Protein AF-A0A6N9Q8Q6-F1 (afdb_monomer)

Organism: NCBI:txid2507566

Sequence (605 aa):
MDLDTVDIIAKSVPENEKDINKIPKKYLEQYRELFKYVELINGVIISIGSHPSGFVVSPINLEESIGLCYTKESKYAVSQVNMKELESNNYVKLDMLGLKNIEIINETCKLAGIERLTPDNVNAKDEAVWGTIRESGLGIFQWESESAQRYLKELFSDNTIEKIKNQNENFNYMDLFSIGNGAIRPSGDSYRNDLAAGTFKDNGHEALNEFLKNTLGYLVYQEQIMNWLVEFCGYSMSEADTVRRGIAKKGGTEKLLPDIKKGFIEYMKKNYDEKNPESILNPFIQVIKDASDYGFSVNHSDPYSYIGYGCGYLRYYHPLEFLTTMLNTADGQEKMKDIAKTTEYAVSLGIKIKPIQFRKSQADYNHSNEENAIYKGMESIKFLNRKVSEELYGLKESRYETFCDLLVNLIENTSCNARQLQILIKLNFFKEFGGTNELLMIYEEFANGKEAYKKTHKDSTKEKRLAAKKEKEKEIRENLKEKDLEIAERAIFQKEMMGYCDITFPNLKETYYIVLDINKTNKPKIYLYNFNTGEESMLKMKKNKFYSNNTDGLLVGDIIKINRIDQEARWKKDESGKFVQPDPNDTEPHIGSCDVVKRYSKSEK

Nearest PDB structures (foldseek):
  7pu7-assembly1_A  TM=6.093E-01  e=3.074E-21  Mycobacterium tuberculosis
  4jom-assembly1_A  TM=7.317E-01  e=7.340E-18  Escherichia coli K-12
  5lew-assembly1_A  TM=7.559E-01  e=4.970E-16  Mycobacterium tuberculosis H37Rv
  5fku-assembly1_A  TM=6.791E-01  e=3.845E-17  Escherichia coli K-12

Foldseek 3Di:
DDPVVVVVQVVQQDPDPVCNVSRPVVCCVVVVVVVVVVVVCPPPDPDDDADQFKDWDDPDDCVVPFDWDDDPPDPDIGTPDDPVVCVVVVTDIDGHHDDLLQLLQVQLCVQVVHDRDDPVPDDQQDVLLLVQCLVALQSQFPQHDPVSNVLSVLQPPPQLQVLLCVQDVPDGVLLSQLLSSQLVALLNPVPSVCNSNNAQDDLVDPVQSVLCVSNSSDDRALVSQLVCCVQQQVDDSVVSVVLSVQLLDDCSLVVCVVSSQVSNVVRCCVPPVDPCSPVSCVVVSVSSNSVNRPGHHSVVSSVSSSSSSSLSVCCRPVVQSSLQSQLQSQDDPCSVVSNVVSQVVLVVVVQAEAEAAFLAEAQGWGGDPVVSYIYHHDDLFPPDHRQQRHQRNVCNVPDDPAVLRVVVCCQQRGPQDPVNVLLCLLLCRHVVHFASQLSVVLSCCQCPNPLHADPPDDPVSNVVSSVVSVVVSVVSVVPDPDGYDDPLSSQLSCCVGVVFGDQADQPDDQQKWAFNDWDDDQWIWTWIAGRNPRDIDIATEHPCQQCVPHPVGADHSFIKGQPDKDWAQDWDQDPVRDTDRPDPPRTGIHRPHMDRPDHDDPPPD

Structure (mmCIF, N/CA/C/O backbone):
data_AF-A0A6N9Q8Q6-F1
#
_entry.id   AF-A0A6N9Q8Q6-F1
#
loop_
_atom_site.group_PDB
_atom_site.id
_atom_site.type_symbol
_atom_site.label_atom_id
_atom_site.label_alt_id
_atom_site.label_comp_id
_atom_site.label_asym_id
_atom_site.label_entity_id
_atom_site.label_seq_id
_atom_site.pdbx_PDB_ins_code
_atom_site.Cartn_x
_atom_site.Cartn_y
_atom_site.Cartn_z
_atom_site.occupancy
_atom_site.B_iso_or_equiv
_atom_site.auth_seq_id
_atom_site.auth_comp_id
_atom_site.auth_asym_id
_atom_site.auth_atom_id
_atom_site.pdbx_PDB_model_num
ATOM 1 N N . MET A 1 1 ? 32.640 14.591 17.829 1.00 73.12 1 MET A N 1
ATOM 2 C CA . MET A 1 1 ? 31.833 15.230 16.771 1.00 73.12 1 MET A CA 1
ATOM 3 C C . MET A 1 1 ? 30.380 15.016 17.152 1.00 73.12 1 MET A C 1
ATOM 5 O O . MET A 1 1 ? 30.061 13.903 17.554 1.00 73.12 1 MET A O 1
ATOM 9 N N . ASP A 1 2 ? 29.551 16.054 17.166 1.00 84.50 2 ASP A N 1
ATOM 10 C CA . ASP A 1 2 ? 28.111 15.900 17.409 1.00 84.50 2 ASP A CA 1
ATOM 11 C C . ASP A 1 2 ? 27.424 15.208 16.221 1.00 84.50 2 ASP A C 1
ATOM 13 O O . ASP A 1 2 ? 27.946 15.210 15.105 1.00 84.50 2 ASP A O 1
ATOM 17 N N . LEU A 1 3 ? 26.268 14.590 16.477 1.00 79.50 3 LEU A N 1
ATOM 18 C CA . LEU A 1 3 ? 25.554 13.795 15.475 1.00 79.50 3 LEU A CA 1
ATOM 19 C C . LEU A 1 3 ? 25.061 14.635 14.291 1.00 79.50 3 LEU A C 1
ATOM 21 O O . LEU A 1 3 ? 25.062 14.127 13.176 1.00 79.50 3 LEU A O 1
ATOM 25 N N . ASP A 1 4 ? 24.713 15.906 14.506 1.00 78.19 4 ASP A N 1
ATOM 26 C CA . ASP A 1 4 ? 24.269 16.797 13.428 1.00 78.19 4 ASP A CA 1
ATOM 27 C C . ASP A 1 4 ? 25.415 17.062 12.439 1.00 78.19 4 ASP A C 1
ATOM 29 O O . ASP A 1 4 ? 25.238 16.983 11.224 1.00 78.19 4 ASP A O 1
ATOM 33 N N . THR A 1 5 ? 26.625 17.306 12.949 1.00 78.94 5 THR A N 1
ATOM 34 C CA . THR A 1 5 ? 27.828 17.468 12.121 1.00 78.94 5 THR A CA 1
ATOM 35 C C . THR A 1 5 ? 28.179 16.179 11.375 1.00 78.94 5 THR A C 1
ATOM 37 O O . THR A 1 5 ? 28.520 16.235 10.193 1.00 78.94 5 THR A O 1
ATOM 40 N N . VAL A 1 6 ? 28.065 15.015 12.028 1.00 83.25 6 VAL A N 1
ATOM 41 C CA . VAL A 1 6 ? 28.280 13.709 11.375 1.00 83.25 6 VAL A CA 1
ATOM 42 C C . VAL A 1 6 ? 27.268 13.490 10.246 1.00 83.25 6 VAL A C 1
ATOM 44 O O . VAL A 1 6 ? 27.667 13.097 9.153 1.00 83.25 6 VAL A O 1
ATOM 47 N N . ASP A 1 7 ? 25.989 13.784 10.481 1.00 80.44 7 ASP A N 1
ATOM 48 C CA . ASP A 1 7 ? 24.908 13.643 9.497 1.00 80.44 7 ASP A CA 1
ATOM 49 C C . ASP A 1 7 ? 25.117 14.559 8.280 1.00 80.44 7 ASP A C 1
ATOM 51 O O . ASP A 1 7 ? 24.973 14.120 7.140 1.00 80.44 7 ASP A O 1
ATOM 55 N N . ILE A 1 8 ? 25.550 15.807 8.498 1.00 81.88 8 ILE A N 1
ATOM 56 C CA . ILE A 1 8 ? 25.897 16.741 7.415 1.00 81.88 8 ILE A CA 1
ATOM 57 C C . ILE A 1 8 ? 27.046 16.195 6.558 1.00 81.88 8 ILE A C 1
ATOM 59 O O . ILE A 1 8 ? 26.971 16.241 5.329 1.00 81.88 8 ILE A O 1
ATOM 63 N N . ILE A 1 9 ? 28.108 15.679 7.186 1.00 82.81 9 ILE A N 1
ATOM 64 C CA . ILE A 1 9 ? 29.257 15.118 6.462 1.00 82.81 9 ILE A CA 1
ATOM 65 C C . ILE A 1 9 ? 28.832 13.859 5.700 1.00 82.81 9 ILE A C 1
ATOM 67 O O . ILE A 1 9 ? 29.138 13.747 4.515 1.00 82.81 9 ILE A O 1
ATOM 71 N N . ALA A 1 10 ? 28.086 12.951 6.334 1.00 82.25 10 ALA A N 1
ATOM 72 C CA . ALA A 1 10 ? 27.603 11.721 5.709 1.00 82.25 10 ALA A CA 1
ATOM 73 C C . ALA A 1 10 ? 26.723 12.009 4.481 1.00 82.25 10 ALA A C 1
ATOM 75 O O . ALA A 1 10 ? 26.961 11.449 3.417 1.00 82.25 10 ALA A O 1
ATOM 76 N N . LYS A 1 11 ? 25.785 12.960 4.586 1.00 81.12 11 LYS A N 1
ATOM 77 C CA . LYS A 1 11 ? 24.922 13.396 3.471 1.00 81.12 11 LYS A CA 1
ATOM 78 C C . LYS A 1 11 ? 25.662 14.132 2.355 1.00 81.12 11 LYS A C 1
ATOM 80 O O . LYS A 1 11 ? 25.115 14.302 1.271 1.00 81.12 11 LYS A O 1
ATOM 85 N N . SER A 1 12 ? 26.882 14.602 2.613 1.00 76.19 12 SER A N 1
ATOM 86 C CA . SER A 1 12 ? 27.728 15.225 1.590 1.00 76.19 12 SER A CA 1
ATOM 87 C C . SER A 1 12 ? 28.496 14.210 0.738 1.00 76.19 12 SER A C 1
ATOM 89 O O . SER A 1 12 ? 29.084 14.593 -0.275 1.00 76.19 12 SER A O 1
ATOM 91 N N . VAL A 1 13 ? 28.500 12.932 1.136 1.00 73.44 13 VAL A N 1
ATOM 92 C CA . VAL A 1 13 ? 29.072 11.839 0.351 1.00 73.44 13 VAL A CA 1
ATOM 93 C C . VAL A 1 13 ? 28.036 11.404 -0.693 1.00 73.44 13 VAL A C 1
ATOM 95 O O . VAL A 1 13 ? 26.919 11.050 -0.320 1.00 73.44 13 VAL A O 1
ATOM 98 N N . PRO A 1 14 ? 28.363 11.432 -1.996 1.00 67.38 14 PRO A N 1
ATOM 99 C CA . PRO A 1 14 ? 27.448 10.973 -3.037 1.00 67.38 14 PRO A CA 1
ATOM 100 C C . PRO A 1 14 ? 27.113 9.487 -2.873 1.00 67.38 14 PRO A C 1
ATOM 102 O O . PRO A 1 14 ? 28.004 8.679 -2.624 1.00 67.38 14 PRO A O 1
ATOM 105 N N . GLU A 1 15 ? 25.851 9.114 -3.090 1.00 60.41 15 GLU A N 1
ATOM 106 C CA . GLU A 1 15 ? 25.389 7.718 -2.980 1.00 60.41 15 GLU A CA 1
ATOM 107 C C . GLU A 1 15 ? 25.983 6.791 -4.058 1.00 60.41 15 GLU A C 1
ATOM 109 O O . GLU A 1 15 ? 26.040 5.577 -3.878 1.00 60.41 15 GLU A O 1
ATOM 114 N N . ASN A 1 16 ? 26.463 7.348 -5.174 1.00 56.75 16 ASN A N 1
ATOM 115 C CA . ASN A 1 16 ? 27.080 6.581 -6.252 1.00 56.75 16 ASN A CA 1
ATOM 116 C C . ASN A 1 16 ? 28.599 6.452 -6.066 1.00 56.75 16 ASN A C 1
ATOM 118 O O . ASN A 1 16 ? 29.322 7.448 -6.088 1.00 56.75 16 ASN A O 1
ATOM 122 N N . GLU A 1 17 ? 29.109 5.214 -6.055 1.00 52.97 17 GLU A N 1
ATOM 123 C CA . GLU A 1 17 ? 30.554 4.906 -6.011 1.00 52.97 17 GLU A CA 1
ATOM 124 C C . GLU A 1 17 ? 31.364 5.593 -7.128 1.00 52.97 17 GLU A C 1
ATOM 126 O O . GLU A 1 17 ? 32.556 5.862 -6.971 1.00 52.97 17 GLU A O 1
ATOM 131 N N . LYS A 1 18 ? 30.725 5.912 -8.267 1.00 49.06 18 LYS A N 1
ATOM 132 C CA . LYS A 1 18 ? 31.345 6.635 -9.394 1.00 49.06 18 LYS A CA 1
ATOM 133 C C . LYS A 1 18 ? 31.757 8.077 -9.035 1.00 49.06 18 LYS A C 1
ATOM 135 O O . LYS A 1 18 ? 32.576 8.649 -9.750 1.00 49.06 18 LYS A O 1
ATOM 140 N N . ASP A 1 19 ? 31.242 8.629 -7.936 1.00 56.28 19 ASP A N 1
ATOM 141 C CA . ASP A 1 19 ? 31.356 10.038 -7.555 1.00 56.28 19 ASP A CA 1
ATOM 142 C C . ASP A 1 19 ? 32.150 10.284 -6.258 1.00 56.28 19 ASP A C 1
ATOM 144 O O . ASP A 1 19 ? 32.153 11.404 -5.758 1.00 56.28 19 ASP A O 1
ATOM 148 N N . ILE A 1 20 ? 32.894 9.301 -5.734 1.00 52.59 20 ILE A N 1
ATOM 149 C CA . ILE A 1 20 ? 33.736 9.451 -4.520 1.00 52.59 20 ILE A CA 1
ATOM 150 C C . ILE A 1 20 ? 34.651 10.695 -4.558 1.00 52.59 20 ILE A C 1
ATOM 152 O O . ILE A 1 20 ? 34.891 11.333 -3.535 1.00 52.59 20 ILE A O 1
ATOM 156 N N . ASN A 1 21 ? 35.090 11.117 -5.748 1.00 54.62 21 ASN A N 1
ATOM 157 C CA . ASN A 1 21 ? 35.903 12.325 -5.941 1.00 54.62 21 ASN A CA 1
ATOM 158 C C . ASN A 1 21 ? 35.129 13.655 -5.794 1.00 54.62 21 ASN A C 1
ATOM 160 O O . ASN A 1 21 ? 35.731 14.723 -5.919 1.00 54.62 21 ASN A O 1
ATOM 164 N N . LYS A 1 22 ? 33.811 13.619 -5.557 1.00 60.31 22 LYS A N 1
ATOM 165 C CA . LYS A 1 22 ? 32.951 14.797 -5.356 1.00 60.31 22 LYS A CA 1
ATOM 166 C C . LYS A 1 22 ? 32.717 15.138 -3.880 1.00 60.31 22 LYS A C 1
ATOM 168 O O . LYS A 1 22 ? 32.009 16.109 -3.614 1.00 60.31 22 LYS A O 1
ATOM 173 N N . ILE A 1 23 ? 33.312 14.407 -2.926 1.00 69.81 23 ILE A N 1
ATOM 174 C CA . ILE A 1 23 ? 33.282 14.816 -1.512 1.00 69.81 23 ILE A CA 1
ATOM 175 C C . ILE A 1 23 ? 33.879 16.232 -1.416 1.00 69.81 23 ILE A C 1
ATOM 177 O O . ILE A 1 23 ? 34.988 16.460 -1.916 1.00 69.81 23 ILE A O 1
ATOM 181 N N . PRO A 1 24 ? 33.183 17.205 -0.797 1.00 76.50 24 PRO A N 1
ATOM 182 C CA . PRO A 1 24 ? 33.696 18.563 -0.694 1.00 76.50 24 PRO A CA 1
ATOM 183 C C . PRO A 1 24 ? 35.087 18.583 -0.051 1.00 76.50 24 PRO A C 1
ATOM 185 O O . PRO A 1 24 ? 35.254 18.143 1.088 1.00 76.50 24 PRO A O 1
ATOM 188 N N . LYS A 1 25 ? 36.083 19.147 -0.755 1.00 77.81 25 LYS A N 1
ATOM 189 C CA . LYS A 1 25 ? 37.484 19.221 -0.285 1.00 77.81 25 LYS A CA 1
ATOM 190 C C . LYS A 1 25 ? 37.614 19.771 1.137 1.00 77.81 25 LYS A C 1
ATOM 192 O O . LYS A 1 25 ? 38.462 19.302 1.886 1.00 77.81 25 LYS A O 1
ATOM 197 N N . LYS A 1 26 ? 36.718 20.685 1.535 1.00 81.50 26 LYS A N 1
ATOM 198 C CA . LYS A 1 26 ? 36.661 21.231 2.898 1.00 81.50 26 LYS A CA 1
ATOM 199 C C . LYS A 1 26 ? 36.556 20.144 3.972 1.00 81.50 26 LYS A C 1
ATOM 201 O O . LYS A 1 26 ? 37.249 20.229 4.975 1.00 81.50 26 LYS A O 1
ATOM 206 N N . TYR A 1 27 ? 35.756 19.098 3.754 1.00 82.12 27 TYR A N 1
ATOM 207 C CA . TYR A 1 27 ? 35.582 18.019 4.729 1.00 82.12 27 TYR A CA 1
ATOM 208 C C . TYR A 1 27 ? 36.767 17.057 4.738 1.00 82.12 27 TYR A C 1
ATOM 210 O O . TYR A 1 27 ? 37.202 16.651 5.815 1.00 82.12 27 TYR A O 1
ATOM 218 N N . LEU A 1 28 ? 37.337 16.761 3.566 1.00 77.69 28 LEU A N 1
ATOM 219 C CA . LEU A 1 28 ? 38.565 15.968 3.452 1.00 77.69 28 LEU A CA 1
ATOM 220 C C . LEU A 1 28 ? 39.736 16.652 4.170 1.00 77.69 28 LEU A C 1
ATOM 222 O O . LEU A 1 28 ? 40.524 15.996 4.844 1.00 77.69 28 LEU A O 1
ATOM 226 N N . GLU A 1 29 ? 39.840 17.977 4.060 1.00 84.44 29 GLU A N 1
ATOM 227 C CA . GLU A 1 29 ? 40.897 18.764 4.695 1.00 84.44 29 GLU A CA 1
ATOM 228 C C . GLU A 1 29 ? 40.668 18.985 6.193 1.00 84.44 29 GLU A C 1
ATOM 230 O O . GLU A 1 29 ? 41.615 18.873 6.970 1.00 84.44 29 GLU A O 1
ATOM 235 N N . GLN A 1 30 ? 39.431 19.270 6.604 1.00 87.19 30 GLN A N 1
ATOM 236 C CA . GLN A 1 30 ? 39.075 19.534 7.999 1.00 87.19 30 GLN A CA 1
ATOM 237 C C . GLN A 1 30 ? 39.062 18.258 8.853 1.00 87.19 30 GLN A C 1
ATOM 239 O O . GLN A 1 30 ? 39.429 18.302 10.026 1.00 87.19 30 GLN A O 1
ATOM 244 N N . TYR A 1 31 ? 38.675 17.119 8.274 1.00 87.75 31 TYR A N 1
ATOM 245 C CA . TYR A 1 31 ? 38.511 15.846 8.979 1.00 87.75 31 TYR A CA 1
ATOM 246 C C . TYR A 1 31 ? 39.416 14.746 8.404 1.00 87.75 31 TYR A C 1
ATOM 248 O O . TYR A 1 31 ? 38.994 13.602 8.243 1.00 87.75 31 TYR A O 1
ATOM 256 N N . ARG A 1 32 ? 40.685 15.075 8.122 1.00 86.56 32 ARG A N 1
ATOM 257 C CA . ARG A 1 32 ? 41.668 14.146 7.524 1.00 86.56 32 ARG A CA 1
ATOM 258 C C . ARG A 1 32 ? 41.773 12.805 8.245 1.00 86.56 32 ARG A C 1
ATOM 260 O O . ARG A 1 32 ? 41.820 11.769 7.593 1.00 86.56 32 ARG A O 1
ATOM 267 N N . GLU A 1 33 ? 41.812 12.808 9.578 1.00 89.69 33 GLU A N 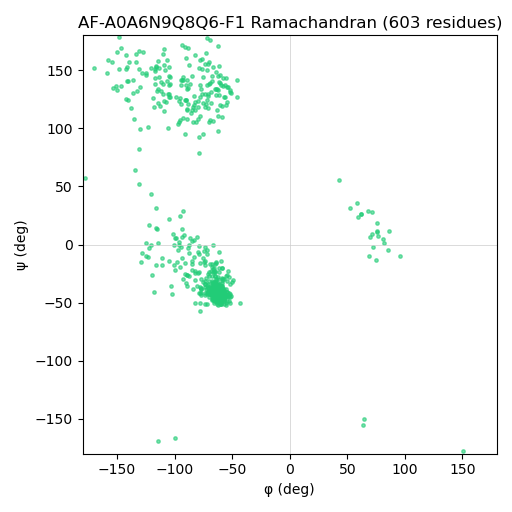1
ATOM 268 C CA . GLU A 1 33 ? 41.899 11.556 10.340 1.00 89.69 33 GLU A CA 1
ATOM 269 C C . GLU A 1 33 ? 40.645 10.693 10.192 1.00 89.69 33 GLU A C 1
ATOM 271 O O . GLU A 1 33 ? 40.768 9.483 10.033 1.00 89.69 33 GLU A O 1
ATOM 276 N N . LEU A 1 34 ? 39.451 11.297 10.180 1.00 87.50 34 LEU A N 1
ATOM 277 C CA . LEU A 1 34 ? 38.202 10.566 9.960 1.00 87.50 34 LEU A CA 1
ATOM 278 C C . LEU A 1 34 ? 38.229 9.870 8.599 1.00 87.50 34 LEU A C 1
ATOM 280 O O . LEU A 1 34 ? 38.005 8.666 8.530 1.00 87.50 34 LEU A O 1
ATOM 284 N N . PHE A 1 35 ? 38.550 10.609 7.534 1.00 86.94 35 PHE A N 1
ATOM 285 C CA . PHE A 1 35 ? 38.572 10.049 6.184 1.00 86.94 35 PHE A CA 1
ATOM 286 C C . PHE A 1 35 ? 39.671 9.003 5.990 1.00 86.94 35 PHE A C 1
ATOM 288 O O . PHE A 1 35 ? 39.426 8.005 5.323 1.00 86.94 35 PHE A O 1
ATOM 295 N N . LYS A 1 36 ? 40.820 9.140 6.666 1.00 89.06 36 LYS A N 1
ATOM 296 C CA . LYS A 1 36 ? 41.829 8.072 6.732 1.00 89.06 36 LYS A CA 1
ATOM 297 C C . LYS A 1 36 ? 41.240 6.771 7.292 1.00 89.06 36 LYS A C 1
ATOM 299 O O . LYS A 1 36 ? 41.496 5.705 6.744 1.00 89.06 36 LYS A O 1
ATOM 304 N N . TYR A 1 37 ? 40.462 6.834 8.375 1.00 90.00 37 TYR A N 1
ATOM 305 C CA . TYR A 1 37 ? 39.814 5.639 8.925 1.00 90.00 37 TYR A CA 1
ATOM 306 C C . TYR A 1 37 ? 38.680 5.125 8.035 1.00 90.00 37 TYR A C 1
ATOM 308 O O . TYR A 1 37 ? 38.557 3.914 7.891 1.00 90.00 37 TYR A O 1
ATOM 316 N N . VAL A 1 38 ? 37.896 6.011 7.409 1.00 86.88 38 VAL A N 1
ATOM 317 C CA . VAL A 1 38 ? 36.855 5.632 6.436 1.00 86.88 38 VAL A CA 1
ATOM 318 C C . VAL A 1 38 ? 37.464 4.858 5.267 1.00 86.88 38 VAL A C 1
ATOM 320 O O . VAL A 1 38 ? 36.953 3.802 4.915 1.00 86.88 38 VAL A O 1
ATOM 323 N N . GLU A 1 39 ? 38.579 5.328 4.706 1.00 83.94 39 GLU A N 1
ATOM 324 C CA . GLU A 1 39 ? 39.297 4.627 3.636 1.00 83.94 39 GLU A CA 1
ATOM 325 C C . GLU A 1 39 ? 39.818 3.257 4.086 1.00 83.94 39 GLU A C 1
ATOM 327 O O . GLU A 1 39 ? 39.714 2.294 3.331 1.00 83.94 39 GLU A O 1
ATOM 332 N N . LEU A 1 40 ? 40.325 3.143 5.321 1.00 88.62 40 LEU A N 1
ATOM 333 C CA . LEU A 1 40 ? 40.815 1.874 5.874 1.00 88.62 40 LEU A CA 1
ATOM 334 C C . LEU A 1 40 ? 39.715 0.819 6.046 1.00 88.62 40 LEU A C 1
ATOM 336 O O . LEU A 1 40 ? 39.999 -0.370 5.918 1.00 88.62 40 LEU A O 1
ATOM 340 N N . ILE A 1 41 ? 38.490 1.236 6.375 1.00 89.12 41 ILE A N 1
ATOM 341 C CA . ILE A 1 41 ? 37.361 0.320 6.608 1.00 89.12 41 ILE A CA 1
ATOM 342 C C . ILE A 1 41 ? 36.454 0.160 5.383 1.00 89.12 41 ILE A C 1
ATOM 344 O O . ILE A 1 41 ? 35.513 -0.633 5.419 1.00 89.12 41 ILE A O 1
ATOM 348 N N . ASN A 1 42 ? 36.703 0.905 4.305 1.00 85.00 42 ASN A N 1
ATOM 349 C CA . ASN A 1 42 ? 35.890 0.822 3.101 1.00 85.00 42 ASN A CA 1
ATOM 350 C C . ASN A 1 42 ? 36.004 -0.578 2.474 1.00 85.00 42 ASN A C 1
ATOM 352 O O . ASN A 1 42 ? 37.101 -1.091 2.259 1.00 85.00 42 ASN A O 1
ATOM 356 N N . GLY A 1 43 ? 34.862 -1.200 2.187 1.00 82.00 43 GLY A N 1
ATOM 357 C CA . GLY A 1 43 ? 34.792 -2.574 1.682 1.00 82.00 43 GLY A CA 1
ATOM 358 C C . GLY A 1 43 ? 34.889 -3.666 2.754 1.00 82.00 43 GLY A C 1
ATOM 359 O O . GLY A 1 43 ? 34.829 -4.847 2.411 1.00 82.00 43 GLY A O 1
ATOM 360 N N . VAL A 1 44 ? 34.998 -3.317 4.042 1.00 89.50 44 VAL A N 1
ATOM 361 C CA . VAL A 1 44 ? 34.916 -4.302 5.130 1.00 89.50 44 VAL A CA 1
ATOM 362 C C . VAL A 1 44 ? 33.473 -4.784 5.279 1.00 89.50 44 VAL A C 1
ATOM 364 O O . VAL A 1 44 ? 32.550 -3.998 5.489 1.00 89.50 44 VAL A O 1
ATOM 367 N N . ILE A 1 45 ? 33.278 -6.100 5.201 1.00 85.00 45 ILE A N 1
ATOM 368 C CA . ILE A 1 45 ? 31.979 -6.742 5.417 1.00 85.00 45 ILE A CA 1
ATOM 369 C C . ILE A 1 45 ? 31.666 -6.721 6.919 1.00 85.00 45 ILE A C 1
ATOM 371 O O . ILE A 1 45 ? 32.398 -7.305 7.715 1.00 85.00 45 ILE A O 1
ATOM 375 N N . ILE A 1 46 ? 30.575 -6.054 7.306 1.00 87.56 46 ILE A N 1
ATOM 376 C CA . ILE A 1 46 ? 30.164 -5.887 8.715 1.00 87.56 46 ILE A CA 1
ATOM 377 C C . ILE A 1 46 ? 28.976 -6.767 9.127 1.00 87.56 46 ILE A C 1
ATOM 379 O O . ILE A 1 46 ? 28.700 -6.912 10.317 1.00 87.56 46 ILE A O 1
ATOM 383 N N . SER A 1 47 ? 28.259 -7.350 8.166 1.00 84.44 47 SER A N 1
ATOM 384 C CA . SER A 1 47 ? 27.112 -8.224 8.415 1.00 84.44 47 SER A CA 1
ATOM 385 C C . SER A 1 47 ? 26.897 -9.205 7.262 1.00 84.44 47 SER A C 1
ATOM 387 O O . SER A 1 47 ? 27.326 -8.969 6.133 1.00 84.44 47 SER A O 1
ATOM 389 N N . ILE A 1 48 ? 26.226 -10.317 7.566 1.00 84.12 48 ILE A N 1
ATOM 390 C CA . ILE A 1 48 ? 25.750 -11.298 6.587 1.00 84.12 48 ILE A CA 1
ATOM 391 C C . ILE A 1 48 ? 24.228 -11.183 6.547 1.00 84.12 48 ILE A C 1
ATOM 393 O O . ILE A 1 48 ? 23.580 -11.226 7.591 1.00 84.12 48 ILE A O 1
ATOM 397 N N . GLY A 1 49 ? 23.668 -11.046 5.349 1.00 82.56 49 GLY A N 1
ATOM 398 C CA . GLY A 1 49 ? 22.229 -11.053 5.110 1.00 82.56 49 GLY A CA 1
ATOM 399 C C . GLY A 1 49 ? 21.882 -12.011 3.978 1.00 82.56 49 GLY A C 1
ATOM 400 O O . GLY A 1 49 ? 22.690 -12.237 3.077 1.00 82.56 49 GLY A O 1
ATOM 401 N N . SER A 1 50 ? 20.681 -12.582 4.017 1.00 84.62 50 SER A N 1
ATOM 402 C CA . SER A 1 50 ? 20.148 -13.356 2.895 1.00 84.62 50 SER A CA 1
ATOM 403 C C . SER A 1 50 ? 19.840 -12.440 1.711 1.00 84.62 50 SER A C 1
ATOM 405 O O . SER A 1 50 ? 19.275 -11.360 1.896 1.00 84.62 50 SER A O 1
ATOM 407 N N . HIS A 1 51 ? 20.156 -12.881 0.489 1.00 84.12 51 HIS A N 1
ATOM 408 C CA . HIS A 1 51 ? 19.731 -12.169 -0.716 1.00 84.12 51 HIS A CA 1
ATOM 409 C C . HIS A 1 51 ? 18.191 -12.163 -0.790 1.00 84.12 51 HIS A C 1
ATOM 411 O O . HIS A 1 51 ? 17.600 -13.228 -0.611 1.00 84.12 51 HIS A O 1
ATOM 417 N N . PRO A 1 52 ? 17.527 -11.030 -1.087 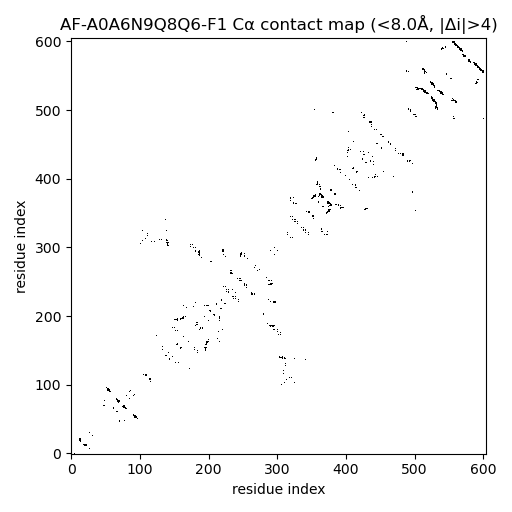1.00 80.62 52 PRO A N 1
ATOM 418 C CA . PRO A 1 52 ? 16.062 -10.936 -1.037 1.00 80.62 52 PRO A CA 1
ATOM 419 C C . PRO A 1 52 ? 15.338 -11.923 -1.961 1.00 80.62 52 PRO A C 1
ATOM 421 O O . PRO A 1 52 ? 14.216 -12.326 -1.674 1.00 80.62 52 PRO A O 1
ATOM 424 N N . SER A 1 53 ? 15.984 -12.303 -3.066 1.00 86.50 53 SER A N 1
ATOM 425 C CA . SER A 1 53 ? 15.426 -13.183 -4.098 1.00 86.50 53 SER A CA 1
ATOM 426 C C . SER A 1 53 ? 16.261 -14.418 -4.407 1.00 86.50 53 SER A C 1
ATOM 428 O O . SER A 1 53 ? 15.829 -15.254 -5.188 1.00 86.50 53 SER A O 1
ATOM 430 N N . GLY A 1 54 ? 17.487 -14.503 -3.889 1.00 89.25 54 GLY A N 1
ATOM 431 C CA . GLY A 1 54 ? 18.497 -15.407 -4.435 1.00 89.25 54 GLY A CA 1
ATOM 432 C C . GLY A 1 54 ? 18.430 -16.778 -3.781 1.00 89.25 54 GLY A C 1
ATOM 433 O O . GLY A 1 54 ? 18.734 -16.902 -2.597 1.00 89.25 54 GLY A O 1
ATOM 434 N N . PHE A 1 55 ? 18.097 -17.802 -4.560 1.00 90.81 55 PHE A N 1
ATOM 435 C CA . PHE A 1 55 ? 18.105 -19.195 -4.129 1.00 90.81 55 PHE A CA 1
ATOM 436 C C . PHE A 1 55 ? 19.167 -19.972 -4.894 1.00 90.81 55 PHE A C 1
ATOM 438 O O . PHE A 1 55 ? 19.270 -19.867 -6.115 1.00 90.81 55 PHE A O 1
ATOM 445 N N . VAL A 1 56 ? 19.947 -20.769 -4.169 1.00 91.56 56 VAL A N 1
ATOM 446 C CA . VAL A 1 56 ? 20.928 -21.681 -4.760 1.00 91.56 56 VAL A CA 1
ATOM 447 C C . VAL A 1 56 ? 20.284 -23.050 -4.894 1.00 91.56 56 VAL A C 1
ATOM 449 O O . VAL A 1 56 ? 19.774 -23.598 -3.917 1.00 91.56 56 VAL A O 1
ATOM 452 N N . VAL A 1 57 ? 20.312 -23.600 -6.103 1.00 90.50 57 VAL A N 1
ATOM 453 C CA . VAL A 1 57 ? 19.824 -24.944 -6.404 1.00 90.50 57 VAL A CA 1
ATOM 454 C C . VAL A 1 57 ? 21.006 -25.793 -6.839 1.00 90.50 57 VAL A C 1
ATOM 456 O O . VAL A 1 57 ? 21.823 -25.385 -7.663 1.00 90.50 57 VAL A O 1
ATOM 459 N N . SER A 1 58 ? 21.105 -26.986 -6.269 1.00 89.56 58 SER A N 1
ATOM 460 C CA . SER A 1 58 ? 22.191 -27.916 -6.542 1.00 89.56 58 SER A CA 1
ATOM 461 C C . SER A 1 58 ? 21.648 -29.343 -6.622 1.00 89.56 58 SER A C 1
ATOM 463 O O . SER A 1 58 ? 20.776 -29.697 -5.826 1.00 89.56 58 SER A O 1
ATOM 465 N N . PRO A 1 59 ? 22.143 -30.173 -7.560 1.00 90.19 59 PRO A N 1
ATOM 466 C CA . PRO A 1 59 ? 21.825 -31.599 -7.597 1.00 90.19 59 PRO A CA 1
ATOM 467 C C . PRO A 1 59 ? 22.559 -32.395 -6.505 1.00 90.19 59 PRO A C 1
ATOM 469 O O . PRO A 1 59 ? 22.200 -33.539 -6.241 1.00 90.19 59 PRO A O 1
ATOM 472 N N . ILE A 1 60 ? 23.591 -31.806 -5.890 1.00 89.94 60 ILE A N 1
ATOM 473 C CA . ILE A 1 60 ? 24.340 -32.372 -4.762 1.00 89.94 60 ILE A CA 1
ATOM 474 C C . ILE A 1 60 ? 23.996 -31.640 -3.464 1.00 89.94 60 ILE A C 1
ATOM 476 O O . ILE A 1 60 ? 23.543 -30.491 -3.492 1.00 89.94 60 ILE A O 1
ATOM 480 N N . ASN A 1 61 ? 24.246 -32.291 -2.331 1.00 92.06 61 ASN A N 1
ATOM 481 C CA . ASN A 1 61 ? 24.025 -31.707 -1.016 1.00 92.06 61 ASN A CA 1
ATOM 482 C C . ASN A 1 61 ? 24.881 -30.441 -0.823 1.00 92.06 61 ASN A C 1
ATOM 484 O O . ASN A 1 61 ? 26.108 -30.506 -0.875 1.00 92.06 61 ASN A O 1
ATOM 488 N N . LEU A 1 62 ? 24.231 -29.296 -0.590 1.00 92.06 62 LEU A N 1
ATOM 489 C CA . LEU A 1 62 ? 24.910 -28.006 -0.436 1.00 92.06 62 LEU A CA 1
ATOM 490 C C . LEU A 1 62 ? 25.808 -27.961 0.806 1.00 92.06 62 LEU A C 1
ATOM 492 O O . LEU A 1 62 ? 26.848 -27.316 0.765 1.00 92.06 62 LEU A O 1
ATOM 496 N N . GLU A 1 63 ? 25.447 -28.660 1.885 1.00 91.44 63 GLU A N 1
ATOM 497 C CA . GLU A 1 63 ? 26.246 -28.689 3.123 1.00 91.44 63 GLU A CA 1
ATOM 498 C C . GLU A 1 63 ? 27.600 -29.387 2.942 1.00 91.44 63 GLU A C 1
ATOM 500 O O . GLU A 1 63 ? 28.545 -29.119 3.682 1.00 91.44 63 GLU A O 1
ATOM 505 N N . GLU A 1 64 ? 27.709 -30.266 1.944 1.00 91.44 64 GLU A N 1
ATOM 506 C CA . GLU A 1 64 ? 28.953 -30.963 1.608 1.00 91.44 64 GLU A CA 1
ATOM 507 C C . GLU A 1 64 ? 29.856 -30.130 0.688 1.00 91.44 64 GLU A C 1
ATOM 509 O O . GLU A 1 64 ? 31.042 -30.433 0.556 1.00 91.44 64 GLU A O 1
ATOM 514 N N . SER A 1 65 ? 29.315 -29.089 0.043 1.00 89.62 65 SER A N 1
ATOM 515 C CA . SER A 1 65 ? 29.983 -28.374 -1.046 1.00 89.62 65 SER A CA 1
ATOM 516 C C . SER A 1 65 ? 30.234 -26.887 -0.772 1.00 89.62 65 SER A C 1
ATOM 518 O O . SER A 1 65 ? 31.178 -26.323 -1.329 1.00 89.62 65 SER A O 1
ATOM 520 N N . ILE A 1 66 ? 29.433 -26.246 0.087 1.00 92.75 66 ILE A N 1
ATOM 521 C CA . ILE A 1 66 ? 29.602 -24.854 0.526 1.00 92.75 66 ILE A CA 1
ATOM 522 C C . ILE A 1 66 ? 29.274 -24.687 2.013 1.00 92.75 66 ILE A C 1
ATOM 524 O O . ILE A 1 66 ? 28.456 -25.399 2.589 1.00 92.75 66 ILE A O 1
ATOM 528 N N . GLY A 1 67 ? 29.889 -23.682 2.642 1.00 92.62 67 GLY A N 1
ATOM 529 C CA . GLY A 1 67 ? 29.521 -23.283 3.998 1.00 92.62 67 GLY A CA 1
ATOM 530 C C . GLY A 1 67 ? 28.130 -22.650 4.027 1.00 92.62 67 GLY A C 1
ATOM 531 O O . GLY A 1 67 ? 27.853 -21.733 3.252 1.00 92.62 67 GLY A O 1
ATOM 532 N N . LEU A 1 68 ? 27.278 -23.096 4.952 1.00 93.50 68 LEU A N 1
ATOM 533 C CA . LEU A 1 68 ? 25.951 -22.528 5.205 1.00 93.50 68 LEU A CA 1
ATOM 534 C C . LEU A 1 68 ? 25.866 -21.935 6.620 1.00 93.50 68 LEU A C 1
ATOM 536 O O . LEU A 1 68 ? 26.589 -22.344 7.531 1.00 93.50 68 LEU A O 1
ATOM 540 N N . CYS A 1 69 ? 24.998 -20.949 6.829 1.00 92.00 69 CYS A N 1
ATOM 541 C CA . CYS A 1 69 ? 24.683 -20.398 8.147 1.00 92.00 69 CYS A CA 1
ATOM 542 C C . CYS A 1 69 ? 23.194 -20.049 8.270 1.00 92.00 69 CYS A C 1
ATOM 544 O O . CYS A 1 69 ? 22.487 -19.924 7.276 1.00 92.00 69 CYS A O 1
ATOM 546 N N . TYR A 1 70 ? 22.710 -19.880 9.498 1.00 91.19 70 TYR A N 1
ATOM 547 C CA . TYR A 1 70 ? 21.375 -19.340 9.757 1.00 91.19 70 TYR A CA 1
ATOM 548 C C . TYR A 1 70 ? 21.494 -17.892 10.219 1.00 91.19 70 TYR A C 1
ATOM 550 O O . TYR A 1 70 ? 22.357 -17.564 11.037 1.00 91.19 70 TYR A O 1
ATOM 558 N N . THR A 1 71 ? 20.612 -17.034 9.715 1.00 87.69 71 THR A N 1
ATOM 559 C CA . THR A 1 71 ? 20.472 -15.647 10.174 1.00 87.69 71 THR A CA 1
ATOM 560 C C . THR A 1 71 ? 19.157 -15.488 10.938 1.00 87.69 71 THR A C 1
ATOM 562 O O . THR A 1 71 ? 18.315 -16.385 10.926 1.00 87.69 71 THR A O 1
ATOM 565 N N . LYS A 1 72 ? 18.962 -14.366 11.643 1.00 85.81 72 LYS A N 1
ATOM 566 C CA . LYS A 1 72 ? 17.698 -14.121 12.367 1.00 85.81 72 LYS A CA 1
ATOM 567 C C . LYS A 1 72 ? 16.538 -13.844 11.409 1.00 85.81 72 LYS A C 1
ATOM 569 O O . LYS A 1 72 ? 15.381 -14.038 11.765 1.00 85.81 72 LYS A O 1
ATOM 574 N N . GLU A 1 73 ? 16.867 -13.356 10.222 1.00 80.94 73 GLU A N 1
ATOM 575 C CA . GLU A 1 73 ? 15.949 -12.848 9.211 1.00 80.94 73 GLU A CA 1
ATOM 576 C C . GLU A 1 73 ? 15.507 -13.940 8.228 1.00 80.94 73 GLU A C 1
ATOM 578 O O . GLU A 1 73 ? 14.432 -13.837 7.640 1.00 80.94 73 GLU A O 1
ATOM 583 N N . SER A 1 74 ? 16.313 -14.992 8.051 1.00 82.38 74 SER A N 1
ATOM 584 C CA . SER A 1 74 ? 16.033 -16.072 7.107 1.00 82.38 74 SER A CA 1
ATOM 585 C C . SER A 1 74 ? 15.553 -17.332 7.815 1.00 82.38 74 SER A C 1
ATOM 587 O O . SER A 1 74 ? 16.228 -17.886 8.680 1.00 82.38 74 SER A O 1
ATOM 589 N N . LYS A 1 75 ? 14.406 -17.851 7.368 1.00 85.25 75 LYS A N 1
ATOM 590 C CA . LYS A 1 75 ? 13.916 -19.184 7.756 1.00 85.25 75 LYS A CA 1
ATOM 591 C C . LYS A 1 75 ? 14.687 -20.334 7.091 1.00 85.25 75 LYS A C 1
ATOM 593 O O . LYS A 1 75 ? 14.524 -21.481 7.491 1.00 85.25 75 LYS A O 1
ATOM 598 N N . TYR A 1 76 ? 15.481 -20.033 6.064 1.00 87.75 76 TYR A N 1
ATOM 599 C CA . TYR A 1 76 ? 16.300 -20.992 5.322 1.00 87.75 76 TYR A CA 1
ATOM 600 C C . TYR A 1 76 ? 17.784 -20.793 5.633 1.00 87.75 76 TYR A C 1
ATOM 602 O O . TYR A 1 76 ? 18.211 -19.681 5.956 1.00 87.75 76 TYR A O 1
ATOM 610 N N . ALA A 1 77 ? 18.575 -21.855 5.480 1.00 90.94 77 ALA A N 1
ATOM 611 C CA . ALA A 1 77 ? 20.026 -21.744 5.512 1.00 90.94 77 ALA A CA 1
ATOM 612 C C . ALA A 1 77 ? 20.520 -20.814 4.386 1.00 90.94 77 ALA A C 1
ATOM 614 O O . ALA A 1 77 ? 20.021 -20.850 3.261 1.00 90.94 77 ALA A O 1
ATOM 615 N N . VAL A 1 78 ? 21.494 -19.970 4.706 1.00 92.75 78 VAL A N 1
ATOM 616 C CA . VAL A 1 78 ? 22.080 -18.948 3.836 1.00 92.75 78 VAL A CA 1
ATOM 617 C C . VAL A 1 78 ? 23.502 -19.368 3.475 1.00 92.75 78 VAL A C 1
ATOM 619 O O . VAL A 1 78 ? 24.247 -19.839 4.332 1.00 92.75 78 VAL A O 1
ATOM 622 N N . SER A 1 79 ? 23.893 -19.193 2.212 1.00 91.94 79 SER A N 1
ATOM 623 C CA . SER A 1 79 ? 25.271 -19.432 1.771 1.00 91.94 79 SER A CA 1
ATOM 624 C C . SER A 1 79 ? 26.240 -18.446 2.427 1.00 91.94 79 SER A C 1
ATOM 626 O O . SER A 1 79 ? 26.002 -17.239 2.421 1.00 91.94 79 SER A O 1
ATOM 628 N N . GLN A 1 80 ? 27.364 -18.951 2.937 1.00 91.50 80 GLN A N 1
ATOM 629 C CA . GLN A 1 80 ? 28.492 -18.126 3.386 1.00 91.50 80 GLN A CA 1
ATOM 630 C C . GLN A 1 80 ? 29.347 -17.621 2.212 1.00 91.50 80 GLN A C 1
ATOM 632 O O . GLN A 1 80 ? 30.139 -16.696 2.374 1.00 91.50 80 GLN A O 1
ATOM 637 N N . VAL A 1 81 ? 29.184 -18.224 1.032 1.00 90.50 81 VAL A N 1
ATOM 638 C CA . VAL A 1 81 ? 29.834 -17.829 -0.222 1.00 90.50 81 VAL A CA 1
ATOM 639 C C . VAL A 1 81 ? 28.954 -16.804 -0.931 1.00 90.50 81 VAL A C 1
ATOM 641 O O . VAL A 1 81 ? 27.736 -16.996 -1.033 1.00 90.50 81 VAL A O 1
ATOM 644 N N . ASN A 1 82 ? 29.552 -15.712 -1.416 1.00 89.00 82 ASN A N 1
ATOM 645 C CA . ASN A 1 82 ? 28.787 -14.631 -2.033 1.00 89.00 82 ASN A CA 1
ATOM 646 C C . ASN A 1 82 ? 28.254 -15.016 -3.426 1.00 89.00 82 ASN A C 1
ATOM 648 O O . ASN A 1 82 ? 28.702 -15.971 -4.059 1.00 89.00 82 ASN A O 1
ATOM 652 N N . MET A 1 83 ? 27.294 -14.233 -3.924 1.00 86.25 83 MET A N 1
ATOM 653 C CA . MET A 1 83 ? 26.597 -14.500 -5.187 1.00 86.25 83 MET A CA 1
ATOM 654 C C . MET A 1 83 ? 27.541 -14.691 -6.386 1.00 86.25 83 MET A C 1
ATOM 656 O O . MET A 1 83 ? 27.368 -15.630 -7.155 1.00 86.25 83 MET A O 1
ATOM 660 N N . LYS A 1 84 ? 28.552 -13.826 -6.541 1.00 85.56 84 LYS A N 1
ATOM 661 C CA . LYS A 1 84 ? 29.458 -13.866 -7.702 1.00 85.56 84 LYS A CA 1
ATOM 662 C C . LYS A 1 84 ? 30.371 -15.087 -7.662 1.00 85.56 84 LYS A C 1
ATOM 664 O O . LYS A 1 84 ? 30.685 -15.661 -8.702 1.00 85.56 84 LYS A O 1
ATOM 669 N N . GLU A 1 85 ? 30.803 -15.478 -6.470 1.00 89.88 85 GLU A N 1
ATOM 670 C CA . GLU A 1 85 ? 31.614 -16.675 -6.259 1.00 89.88 85 GLU A CA 1
ATOM 671 C C . GLU A 1 85 ? 30.805 -17.943 -6.519 1.00 89.88 85 GLU A C 1
ATOM 673 O O . GLU A 1 85 ? 31.301 -18.838 -7.198 1.00 89.88 85 GLU A O 1
ATOM 678 N N . LEU A 1 86 ? 29.553 -18.008 -6.061 1.00 90.19 86 LEU A N 1
ATOM 679 C CA . LEU A 1 86 ? 28.657 -19.125 -6.368 1.00 90.19 86 LEU A CA 1
ATOM 680 C C . LEU A 1 86 ? 28.456 -19.286 -7.880 1.00 90.19 86 LEU A C 1
ATOM 682 O O . LEU A 1 86 ? 28.634 -20.385 -8.405 1.00 90.19 86 LEU A O 1
ATOM 686 N N . GLU A 1 87 ? 28.165 -18.189 -8.586 1.00 85.44 87 GLU A N 1
ATOM 687 C CA . GLU A 1 87 ? 28.033 -18.187 -10.049 1.00 85.44 87 GLU A CA 1
ATOM 688 C C . GLU A 1 87 ? 29.336 -18.623 -10.737 1.00 85.44 87 GLU A C 1
ATOM 690 O O . GLU A 1 87 ? 29.312 -19.447 -11.649 1.00 85.44 87 GLU A O 1
ATOM 695 N N . SER A 1 88 ? 30.490 -18.145 -10.257 1.00 88.38 88 SER A N 1
ATOM 696 C CA . SER A 1 88 ? 31.808 -18.523 -10.796 1.00 88.38 88 SER A CA 1
ATOM 697 C C . SER A 1 88 ? 32.149 -20.000 -10.569 1.00 88.38 88 SER A C 1
ATOM 699 O O . SER A 1 88 ? 32.950 -20.568 -11.308 1.00 88.38 88 SER A O 1
ATOM 701 N N . ASN A 1 89 ? 31.534 -20.630 -9.565 1.00 89.19 89 ASN A N 1
ATOM 702 C CA . ASN A 1 89 ? 31.652 -22.059 -9.276 1.00 89.19 89 ASN A CA 1
ATOM 703 C C . ASN A 1 89 ? 30.535 -22.896 -9.931 1.00 89.19 89 ASN A C 1
ATOM 705 O O . ASN A 1 89 ? 30.383 -24.070 -9.606 1.00 89.19 89 ASN A O 1
ATOM 709 N N . ASN A 1 90 ? 29.784 -22.322 -10.879 1.00 88.31 90 ASN A N 1
ATOM 710 C CA . ASN A 1 90 ? 28.711 -22.980 -11.633 1.00 88.31 90 ASN A CA 1
ATOM 711 C C . ASN A 1 90 ? 27.538 -23.489 -10.777 1.00 88.31 90 ASN A C 1
ATOM 713 O O . ASN A 1 90 ? 26.832 -24.414 -11.184 1.00 88.31 90 ASN A O 1
ATOM 717 N N . TYR A 1 91 ? 27.293 -22.887 -9.610 1.00 91.50 91 TYR A N 1
ATOM 718 C CA . TYR A 1 91 ? 26.043 -23.133 -8.897 1.00 91.50 91 TYR A CA 1
ATOM 719 C C . TYR A 1 91 ? 24.874 -22.492 -9.644 1.00 91.50 91 TYR A C 1
ATOM 721 O O . TYR A 1 91 ? 24.962 -21.351 -10.103 1.00 91.50 91 TYR A O 1
ATOM 729 N N . VAL A 1 92 ? 23.754 -23.214 -9.736 1.00 90.38 92 VAL A N 1
ATOM 730 C CA . VAL A 1 92 ? 22.531 -22.663 -10.320 1.00 90.38 92 VAL A CA 1
ATOM 731 C C . VAL A 1 92 ? 21.902 -21.715 -9.311 1.00 90.38 92 VAL A C 1
ATOM 733 O O . VAL A 1 92 ? 21.553 -22.106 -8.196 1.00 90.38 92 VAL A O 1
ATOM 736 N N . LYS A 1 93 ? 21.734 -20.462 -9.723 1.00 88.38 93 LYS A N 1
ATOM 737 C CA . LYS A 1 93 ? 21.012 -19.441 -8.973 1.00 88.38 93 LYS A CA 1
ATOM 738 C C . LYS A 1 93 ? 19.648 -19.215 -9.619 1.00 88.38 93 LYS A C 1
ATOM 740 O O . LYS A 1 93 ? 19.565 -18.965 -10.819 1.00 88.38 93 LYS A O 1
ATOM 745 N N . LEU A 1 94 ? 18.596 -19.251 -8.810 1.00 90.00 94 LEU A N 1
ATOM 746 C CA . LEU A 1 94 ? 17.258 -18.812 -9.189 1.00 90.00 94 LEU A CA 1
ATOM 747 C C . LEU A 1 94 ? 16.906 -17.547 -8.414 1.00 90.00 94 LEU A C 1
ATOM 749 O O . LEU A 1 94 ? 17.068 -17.499 -7.195 1.00 90.00 94 LEU A O 1
ATOM 753 N N . ASP A 1 95 ? 16.401 -16.542 -9.120 1.00 88.50 95 ASP A N 1
ATOM 754 C CA . ASP A 1 95 ? 15.853 -15.341 -8.502 1.00 88.50 95 ASP A CA 1
ATOM 755 C C . ASP A 1 95 ? 14.330 -15.480 -8.365 1.00 88.50 95 ASP A C 1
ATOM 757 O O . ASP A 1 95 ? 13.590 -15.408 -9.344 1.00 88.50 95 ASP A O 1
ATOM 761 N N . MET A 1 96 ? 13.857 -15.691 -7.136 1.00 88.12 96 MET A N 1
ATOM 762 C CA . MET A 1 96 ? 12.437 -15.716 -6.780 1.00 88.12 96 MET A CA 1
ATOM 763 C C . MET A 1 96 ? 12.082 -14.427 -6.042 1.00 88.12 96 MET A C 1
ATOM 765 O O . MET A 1 96 ? 12.377 -14.274 -4.858 1.00 88.12 96 MET A O 1
ATOM 769 N N . LEU A 1 97 ? 11.474 -13.479 -6.754 1.00 87.88 97 LEU A N 1
ATOM 770 C CA . LEU A 1 97 ? 11.100 -12.177 -6.207 1.00 87.88 97 LEU A CA 1
ATOM 771 C C . LEU A 1 97 ? 9.647 -12.180 -5.724 1.00 87.88 97 LEU A C 1
ATOM 773 O O . LEU A 1 97 ? 8.749 -12.642 -6.427 1.00 87.88 97 LEU A O 1
ATOM 777 N N . GLY A 1 98 ? 9.406 -11.586 -4.556 1.00 87.12 98 GLY A N 1
ATOM 778 C CA . GLY A 1 98 ? 8.069 -11.161 -4.149 1.00 87.12 98 GLY A CA 1
ATOM 779 C C . GLY A 1 98 ? 7.759 -9.787 -4.740 1.00 87.12 98 GLY A C 1
ATOM 780 O O . GLY A 1 98 ? 8.467 -8.826 -4.447 1.00 87.12 98 GLY A O 1
ATOM 781 N N . LEU A 1 99 ? 6.722 -9.685 -5.576 1.00 89.94 99 LEU A N 1
ATOM 782 C CA . LEU A 1 99 ? 6.250 -8.409 -6.120 1.00 89.94 99 LEU A CA 1
ATOM 783 C C . LEU A 1 99 ? 4.905 -8.031 -5.497 1.00 89.94 99 LEU A C 1
ATOM 785 O O . LEU A 1 99 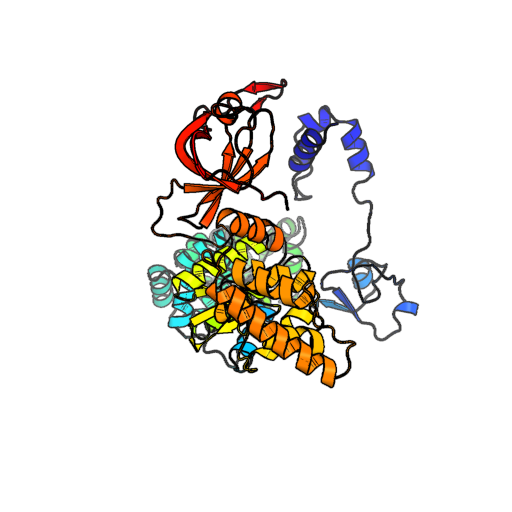? 3.919 -8.748 -5.669 1.00 89.94 99 LEU A O 1
ATOM 789 N N . LYS A 1 100 ? 4.848 -6.846 -4.881 1.00 91.88 100 LYS A N 1
ATOM 790 C CA . LYS A 1 100 ? 3.634 -6.274 -4.276 1.00 91.88 100 LYS A CA 1
ATOM 791 C C . LYS A 1 100 ? 2.453 -6.222 -5.253 1.00 91.88 100 LYS A C 1
ATOM 793 O O . LYS A 1 100 ? 1.357 -6.640 -4.908 1.00 91.88 100 LYS A O 1
ATOM 798 N N . ASN A 1 101 ? 2.657 -5.799 -6.504 1.00 94.62 101 ASN A N 1
ATOM 799 C CA . ASN A 1 101 ? 1.566 -5.734 -7.490 1.00 94.62 101 ASN A CA 1
ATOM 800 C C . ASN A 1 101 ? 1.030 -7.116 -7.905 1.00 94.62 101 ASN A C 1
ATOM 802 O O . ASN A 1 101 ? -0.144 -7.227 -8.247 1.00 94.62 101 ASN A O 1
ATOM 806 N N . ILE A 1 102 ? 1.843 -8.178 -7.833 1.00 95.31 102 ILE A N 1
ATOM 807 C CA . ILE A 1 102 ? 1.356 -9.549 -8.056 1.00 95.31 102 ILE A CA 1
ATOM 808 C C . ILE A 1 102 ? 0.459 -9.990 -6.898 1.00 95.31 102 ILE A C 1
ATOM 810 O O . ILE A 1 102 ? -0.597 -10.572 -7.139 1.00 95.31 102 ILE A O 1
ATOM 814 N N . GLU A 1 103 ? 0.845 -9.684 -5.658 1.00 95.56 103 GLU A N 1
ATOM 815 C CA . GLU A 1 103 ? -0.003 -9.907 -4.482 1.00 95.56 103 GLU A CA 1
ATOM 816 C C . GLU A 1 103 ? -1.314 -9.119 -4.586 1.00 95.56 103 GLU A C 1
ATOM 818 O O . GLU A 1 103 ? -2.382 -9.699 -4.401 1.00 95.56 103 GLU A O 1
ATOM 823 N N . ILE A 1 104 ? -1.251 -7.846 -5.000 1.00 97.19 104 ILE A N 1
ATOM 824 C CA . ILE A 1 104 ? -2.439 -7.015 -5.228 1.00 97.19 104 ILE A CA 1
ATOM 825 C C . ILE A 1 104 ? -3.384 -7.665 -6.241 1.00 97.19 104 ILE A C 1
ATOM 827 O O . ILE A 1 104 ? -4.580 -7.763 -5.970 1.00 97.19 104 ILE A O 1
ATOM 831 N N . ILE A 1 105 ? -2.878 -8.137 -7.386 1.00 97.94 105 ILE A N 1
ATOM 832 C CA . ILE A 1 105 ? -3.708 -8.822 -8.390 1.00 97.94 105 ILE A CA 1
ATOM 833 C C . ILE A 1 105 ? -4.348 -10.077 -7.790 1.00 97.94 105 ILE A C 1
ATOM 835 O O . ILE A 1 105 ? -5.559 -10.260 -7.907 1.00 97.94 105 ILE A O 1
ATOM 839 N N . ASN A 1 106 ? -3.551 -10.927 -7.139 1.00 97.69 106 ASN A N 1
ATOM 840 C CA . ASN A 1 106 ? -4.014 -12.205 -6.603 1.00 97.69 106 ASN A CA 1
ATOM 841 C C . ASN A 1 106 ? -5.103 -12.020 -5.535 1.00 97.69 106 ASN A C 1
ATOM 843 O O . ASN A 1 106 ? -6.176 -12.616 -5.647 1.00 97.69 106 ASN A O 1
ATOM 847 N N . GLU A 1 107 ? -4.851 -11.186 -4.523 1.00 98.00 107 GLU A N 1
ATOM 848 C CA . GLU A 1 107 ? -5.805 -10.981 -3.432 1.00 98.00 107 GLU A CA 1
ATOM 849 C C . GLU A 1 107 ? -7.037 -10.200 -3.899 1.00 98.00 107 GLU A C 1
ATOM 851 O O . GLU A 1 107 ? -8.145 -10.530 -3.486 1.00 98.00 107 GLU A O 1
ATOM 856 N N . THR A 1 108 ? -6.899 -9.259 -4.840 1.00 98.50 108 THR A N 1
ATOM 857 C CA . THR A 1 108 ? -8.069 -8.573 -5.409 1.00 98.50 108 THR A CA 1
ATOM 858 C C . THR A 1 108 ? -8.961 -9.534 -6.191 1.00 98.50 108 THR A C 1
ATOM 860 O O . THR A 1 108 ? -10.169 -9.528 -5.978 1.00 98.50 108 THR A O 1
ATOM 863 N N . CYS A 1 109 ? -8.397 -10.398 -7.047 1.00 98.38 109 CYS A N 1
ATOM 864 C CA . CYS A 1 109 ? -9.188 -11.396 -7.782 1.00 98.38 109 CYS A CA 1
ATOM 865 C C . CYS A 1 109 ? -9.927 -12.335 -6.820 1.00 98.38 109 CYS A C 1
ATOM 867 O O . CYS A 1 109 ? -11.105 -12.632 -7.008 1.00 98.38 109 CYS A O 1
ATOM 869 N N . LYS A 1 110 ? -9.246 -12.758 -5.750 1.00 98.19 110 LYS A N 1
ATOM 870 C CA . LYS A 1 110 ? -9.815 -13.606 -4.701 1.00 98.19 110 LYS A CA 1
ATOM 871 C C . LYS A 1 110 ? -10.943 -12.912 -3.936 1.00 98.19 110 LYS A C 1
ATOM 873 O O . LYS A 1 110 ? -11.967 -13.545 -3.701 1.00 98.19 110 LYS A O 1
ATOM 878 N N . LEU A 1 111 ? -10.781 -11.638 -3.569 1.00 97.06 111 LEU A N 1
ATOM 879 C CA . LEU A 1 111 ? -11.835 -10.846 -2.925 1.00 97.06 111 LEU A CA 1
ATOM 880 C C . LEU A 1 111 ? -13.033 -10.628 -3.858 1.00 97.06 111 LEU A C 1
ATOM 882 O O . LEU A 1 111 ? -14.169 -10.741 -3.409 1.00 97.06 111 LEU A O 1
ATOM 886 N N . ALA A 1 112 ? -12.778 -10.379 -5.143 1.00 97.19 112 ALA A N 1
ATOM 887 C CA . ALA A 1 112 ? -13.808 -10.190 -6.162 1.00 97.19 112 ALA A CA 1
ATOM 888 C C . ALA A 1 112 ? -14.490 -11.504 -6.592 1.00 97.19 112 ALA A C 1
ATOM 890 O O . ALA A 1 112 ? -15.507 -11.475 -7.283 1.00 97.19 112 ALA A O 1
ATOM 891 N N . GLY A 1 113 ? -13.946 -12.662 -6.202 1.00 97.44 113 GLY A N 1
ATOM 892 C CA . GLY A 1 113 ? -14.471 -13.972 -6.586 1.00 97.44 113 GLY A CA 1
ATOM 893 C C . GLY A 1 113 ? -14.304 -14.293 -8.076 1.00 97.44 113 GLY A C 1
ATOM 894 O O . GLY A 1 113 ? -15.117 -15.033 -8.627 1.00 97.44 113 GLY A O 1
ATOM 895 N N . ILE A 1 114 ? -13.274 -13.742 -8.724 1.00 97.69 114 ILE A N 1
ATOM 896 C CA . ILE A 1 114 ? -12.969 -13.962 -10.145 1.00 97.69 114 ILE A CA 1
ATOM 897 C C . ILE A 1 114 ? -11.702 -14.806 -10.327 1.00 97.69 114 ILE A C 1
ATOM 899 O O . ILE A 1 114 ? -10.890 -14.961 -9.410 1.00 97.69 114 ILE A O 1
ATOM 903 N N . GLU A 1 115 ? -11.516 -15.349 -11.531 1.00 97.12 115 GLU A N 1
ATOM 904 C CA . GLU A 1 115 ? -10.263 -16.006 -11.896 1.00 97.12 115 GLU A CA 1
ATOM 905 C C . GLU A 1 115 ? -9.097 -15.009 -11.856 1.00 97.12 115 GLU A C 1
ATOM 907 O O . GLU A 1 115 ? -9.242 -13.830 -12.184 1.00 97.12 115 GLU A O 1
ATOM 912 N N . ARG A 1 116 ? -7.915 -15.490 -11.457 1.00 96.38 116 ARG A N 1
ATOM 913 C CA . ARG A 1 116 ? -6.693 -14.686 -11.466 1.00 96.38 116 ARG A CA 1
ATOM 914 C C . ARG A 1 116 ? -6.432 -14.148 -12.876 1.00 96.38 116 ARG A C 1
ATOM 916 O O . ARG A 1 116 ? -6.305 -14.928 -13.820 1.00 96.38 116 ARG A O 1
ATOM 923 N N . LEU A 1 117 ? -6.240 -12.836 -12.995 1.00 96.25 117 LEU A N 1
ATOM 924 C CA . LEU A 1 117 ? -5.902 -12.223 -14.277 1.00 96.25 117 LEU A CA 1
ATOM 925 C C . LEU A 1 117 ? -4.541 -12.699 -14.811 1.00 96.25 117 LEU A C 1
ATOM 927 O O . LEU A 1 117 ? -3.527 -12.734 -14.102 1.00 96.25 117 LEU A O 1
ATOM 931 N N . THR A 1 118 ? -4.526 -13.035 -16.092 1.00 94.69 118 THR A N 1
ATOM 932 C CA . THR A 1 118 ? -3.367 -13.390 -16.909 1.00 94.69 118 THR A CA 1
ATOM 933 C C . THR A 1 118 ? -3.451 -12.631 -18.237 1.00 94.69 118 THR A C 1
ATOM 935 O O . THR A 1 118 ? -4.518 -12.132 -18.597 1.00 94.69 118 THR A O 1
ATOM 938 N N . PRO A 1 119 ? -2.352 -12.550 -19.006 1.00 92.38 119 PRO A N 1
ATOM 939 C CA . PRO A 1 119 ? -2.412 -12.028 -20.371 1.00 92.38 119 PRO A CA 1
ATOM 940 C C . PRO A 1 119 ? -3.430 -12.757 -21.266 1.00 92.38 119 PRO A C 1
ATOM 942 O O . PRO A 1 119 ? -3.975 -12.147 -22.178 1.00 92.38 119 PRO A O 1
ATOM 945 N N . ASP A 1 120 ? -3.720 -14.031 -20.982 1.00 93.12 120 ASP A N 1
ATOM 946 C CA . ASP A 1 120 ? -4.609 -14.867 -21.796 1.00 93.12 120 ASP A CA 1
ATOM 947 C C . ASP A 1 120 ? -6.102 -14.613 -21.537 1.00 93.12 120 ASP A C 1
ATOM 949 O O . ASP A 1 120 ? -6.929 -14.895 -22.404 1.00 93.12 120 ASP A O 1
ATOM 953 N N . ASN A 1 121 ? -6.468 -14.102 -20.353 1.00 94.31 121 ASN A N 1
ATOM 954 C CA . ASN A 1 121 ? -7.868 -13.901 -19.957 1.00 94.31 121 ASN A CA 1
ATOM 955 C C . ASN A 1 121 ? -8.271 -12.428 -19.764 1.00 94.31 121 ASN A C 1
ATOM 957 O O . ASN A 1 121 ? -9.431 -12.156 -19.452 1.00 94.31 121 ASN A O 1
ATOM 961 N N . VAL A 1 122 ? -7.360 -11.472 -19.988 1.00 93.00 122 VAL A N 1
ATOM 962 C CA . VAL A 1 122 ? -7.640 -10.034 -19.866 1.00 93.00 122 VAL A CA 1
ATOM 963 C C . VAL A 1 122 ? -7.748 -9.357 -21.239 1.00 93.00 122 VAL A C 1
ATOM 965 O O . VAL A 1 122 ? -6.874 -9.485 -22.095 1.00 93.00 122 VAL A O 1
ATOM 968 N N . ASN A 1 123 ? -8.818 -8.589 -21.468 1.00 93.00 123 ASN A N 1
ATOM 969 C CA . ASN A 1 123 ? -8.980 -7.827 -22.710 1.00 93.00 123 ASN A CA 1
ATOM 970 C C . ASN A 1 123 ? -8.141 -6.542 -22.683 1.00 93.00 123 ASN A C 1
ATOM 972 O O . ASN A 1 123 ? -8.639 -5.494 -22.290 1.00 93.00 123 ASN A O 1
ATOM 976 N N . ALA A 1 124 ? -6.910 -6.595 -23.188 1.00 92.25 124 ALA A N 1
ATOM 977 C CA . ALA A 1 124 ? -5.997 -5.450 -23.216 1.00 92.25 124 ALA A CA 1
ATOM 978 C C . ALA A 1 124 ? -6.418 -4.269 -24.125 1.00 92.25 124 ALA A C 1
ATOM 980 O O . ALA A 1 124 ? -5.710 -3.264 -24.203 1.00 92.25 124 ALA A O 1
ATOM 981 N N . LYS A 1 125 ? -7.560 -4.356 -24.822 1.00 93.19 125 LYS A N 1
ATOM 982 C CA . LYS A 1 125 ? -8.095 -3.294 -25.699 1.00 93.19 125 LYS A CA 1
ATOM 983 C C . LYS A 1 125 ? -9.200 -2.459 -25.046 1.00 93.19 125 LYS A C 1
ATOM 985 O O . LYS A 1 125 ? -9.819 -1.641 -25.720 1.00 93.19 125 LYS A O 1
ATOM 990 N N . ASP A 1 126 ? -9.477 -2.675 -23.765 1.00 95.94 126 ASP A N 1
ATOM 991 C CA . ASP A 1 126 ? -10.534 -1.963 -23.052 1.00 95.94 126 ASP A CA 1
ATOM 992 C C . ASP A 1 126 ? -10.182 -0.481 -22.822 1.00 95.94 126 ASP A C 1
ATOM 994 O O . ASP A 1 126 ? -9.352 -0.142 -21.975 1.00 95.94 126 ASP A O 1
ATOM 998 N N . GLU A 1 127 ? -10.821 0.407 -23.589 1.00 94.19 127 GLU A N 1
ATOM 999 C CA . GLU A 1 127 ? -10.618 1.860 -23.513 1.00 94.19 127 GLU A CA 1
ATOM 1000 C C . GLU A 1 127 ? -11.012 2.449 -22.155 1.00 94.19 127 GLU A C 1
ATOM 1002 O O . GLU A 1 127 ? -10.404 3.428 -21.726 1.00 94.19 127 GLU A O 1
ATOM 1007 N N . ALA A 1 128 ? -11.982 1.863 -21.446 1.00 95.88 128 ALA A N 1
ATOM 1008 C CA . ALA A 1 128 ? -12.393 2.377 -20.144 1.00 95.88 128 ALA A CA 1
ATOM 1009 C C . ALA A 1 128 ? -11.307 2.120 -19.089 1.00 95.88 128 ALA A C 1
ATOM 1011 O O . ALA A 1 128 ? -10.954 3.015 -18.315 1.00 95.88 128 ALA A O 1
ATOM 1012 N N . VAL A 1 129 ? -10.691 0.935 -19.134 1.00 97.25 129 VAL A N 1
ATOM 1013 C CA . VAL A 1 129 ? -9.530 0.603 -18.297 1.00 97.25 129 VAL A CA 1
ATOM 1014 C C . VAL A 1 129 ? -8.363 1.538 -18.605 1.00 97.25 129 VAL A C 1
ATOM 1016 O O . VAL A 1 129 ? -7.796 2.132 -17.682 1.00 97.25 129 VAL A O 1
ATOM 1019 N N . TRP A 1 130 ? -8.039 1.730 -19.888 1.00 95.75 130 TRP A N 1
ATOM 1020 C CA . TRP A 1 130 ? -6.991 2.669 -20.293 1.00 95.75 130 TRP A CA 1
ATOM 1021 C C . TRP A 1 130 ? -7.293 4.100 -19.853 1.00 95.75 130 TRP A C 1
ATOM 1023 O O . TRP A 1 130 ? -6.380 4.775 -19.383 1.00 95.75 130 TRP A O 1
ATOM 1033 N N . GLY A 1 131 ? -8.551 4.541 -19.930 1.00 93.81 131 GLY A N 1
ATOM 1034 C CA . GLY A 1 131 ? -8.998 5.835 -19.416 1.00 93.81 131 GLY A CA 1
ATOM 1035 C C . GLY A 1 131 ? -8.586 6.038 -17.959 1.00 93.81 131 GLY A C 1
ATOM 1036 O O . GLY A 1 131 ? -7.895 7.006 -17.644 1.00 93.81 131 GLY A O 1
ATOM 1037 N N . THR A 1 132 ? -8.867 5.065 -17.087 1.00 92.81 132 THR A N 1
ATOM 1038 C CA . THR A 1 132 ? -8.459 5.181 -15.676 1.00 92.81 132 THR A CA 1
ATOM 1039 C C . THR A 1 132 ? -6.944 5.191 -15.481 1.00 92.81 132 THR A C 1
ATOM 1041 O O . THR A 1 132 ? -6.438 5.920 -14.626 1.00 92.81 132 THR A O 1
ATOM 1044 N N . ILE A 1 133 ? -6.196 4.384 -16.245 1.00 95.56 133 ILE A N 1
ATOM 1045 C CA . ILE A 1 133 ? -4.727 4.324 -16.165 1.00 95.56 133 ILE A CA 1
ATOM 1046 C C . ILE A 1 133 ? -4.134 5.706 -16.473 1.00 95.56 133 ILE A C 1
ATOM 1048 O O . ILE A 1 133 ? -3.240 6.158 -15.760 1.00 95.56 133 ILE A O 1
ATOM 1052 N N . ARG A 1 134 ? -4.682 6.410 -17.471 1.00 91.88 134 ARG A N 1
ATOM 1053 C CA . ARG A 1 134 ? -4.261 7.766 -17.864 1.00 91.88 134 ARG A CA 1
ATOM 1054 C C . ARG A 1 134 ? -4.540 8.813 -16.786 1.00 91.88 134 ARG A C 1
ATOM 1056 O O . ARG A 1 134 ? -3.745 9.732 -16.594 1.00 91.88 134 ARG A O 1
ATOM 1063 N N . GLU A 1 135 ? -5.650 8.684 -16.067 1.00 90.06 135 GLU A N 1
ATOM 1064 C CA . GLU A 1 135 ? -6.051 9.644 -15.033 1.00 90.06 135 GLU A CA 1
ATOM 1065 C C . GLU A 1 135 ? -5.123 9.613 -13.810 1.00 90.06 135 GLU A C 1
ATOM 1067 O O . GLU A 1 135 ? -4.736 10.665 -13.281 1.00 90.06 135 GLU A O 1
ATOM 1072 N N . SER A 1 136 ? -4.743 8.409 -13.371 1.00 91.38 136 SER A N 1
ATOM 1073 C CA . SER A 1 136 ? -3.948 8.194 -12.162 1.00 91.38 136 SER A CA 1
ATOM 1074 C C . SER A 1 136 ? -3.064 6.955 -12.265 1.00 91.38 136 SER A C 1
ATOM 1076 O O . SER A 1 136 ? -3.539 5.859 -12.566 1.00 91.38 136 SER A O 1
ATOM 1078 N N . GLY A 1 137 ? -1.791 7.096 -11.888 1.00 92.31 137 GLY A N 1
ATOM 1079 C CA . GLY A 1 137 ? -0.857 5.974 -11.772 1.00 92.31 137 GLY A CA 1
ATOM 1080 C C . GLY A 1 137 ? -0.936 5.212 -10.444 1.00 92.31 137 GLY A C 1
ATOM 1081 O O . GLY A 1 137 ? -0.119 4.330 -10.225 1.00 92.31 137 GLY A O 1
ATOM 1082 N N . LEU A 1 138 ? -1.866 5.538 -9.534 1.00 94.12 138 LEU A N 1
ATOM 1083 C CA . LEU A 1 138 ? -1.978 4.876 -8.223 1.00 94.12 138 LEU A CA 1
ATOM 1084 C C . LEU A 1 138 ? -2.201 3.358 -8.357 1.00 94.12 138 LEU A C 1
ATOM 1086 O O . LEU A 1 138 ? -3.216 2.933 -8.907 1.00 94.12 138 LEU A O 1
ATOM 1090 N N . GLY A 1 139 ? -1.286 2.549 -7.820 1.00 93.50 139 GLY A N 1
ATOM 1091 C CA . GLY A 1 139 ? -1.344 1.088 -7.924 1.00 93.50 139 GLY A CA 1
ATOM 1092 C C . GLY A 1 139 ? -1.077 0.544 -9.333 1.00 93.50 139 GLY A C 1
ATOM 1093 O O . GLY A 1 139 ? -1.217 -0.657 -9.555 1.00 93.50 139 GLY A O 1
ATOM 1094 N N . ILE A 1 140 ? -0.692 1.398 -10.290 1.00 96.25 140 ILE A N 1
ATOM 1095 C CA . ILE A 1 140 ? -0.276 0.982 -11.631 1.00 96.25 140 ILE A CA 1
ATOM 1096 C C . ILE A 1 140 ? 1.227 0.735 -11.594 1.00 96.25 140 ILE A C 1
ATOM 1098 O O . ILE A 1 140 ? 2.027 1.667 -11.505 1.00 96.25 140 ILE A O 1
ATOM 1102 N N . PHE A 1 141 ? 1.610 -0.537 -11.661 1.00 94.75 141 PHE A N 1
ATOM 1103 C CA . PHE A 1 141 ? 3.000 -0.962 -11.536 1.00 94.75 141 PHE A CA 1
ATOM 1104 C C . PHE A 1 141 ? 3.930 -0.193 -12.486 1.00 94.75 141 PHE A C 1
ATOM 1106 O O . PHE A 1 141 ? 3.622 -0.085 -13.666 1.00 94.75 141 PHE A O 1
ATOM 1113 N N . GLN A 1 142 ? 5.068 0.299 -11.974 1.00 92.94 142 GLN A N 1
ATOM 1114 C CA . GLN A 1 142 ? 6.043 1.194 -12.641 1.00 92.94 142 GLN A CA 1
ATOM 1115 C C . GLN A 1 142 ? 5.630 2.672 -12.785 1.00 92.94 142 GLN A C 1
ATOM 1117 O O . GLN A 1 142 ? 6.498 3.510 -13.031 1.00 92.94 142 GLN A O 1
ATOM 1122 N N . TRP A 1 143 ? 4.361 3.019 -12.560 1.00 94.69 143 TRP A N 1
ATOM 1123 C CA . TRP A 1 143 ? 3.802 4.340 -12.878 1.00 94.69 143 TRP A CA 1
ATOM 1124 C C . TRP A 1 143 ? 3.335 5.143 -11.656 1.00 94.69 143 TRP A C 1
ATOM 1126 O O . TRP A 1 143 ? 2.634 6.140 -11.798 1.00 94.69 143 TRP A O 1
ATOM 1136 N N . GLU A 1 144 ? 3.726 4.746 -10.445 1.00 91.06 144 GLU A N 1
ATOM 1137 C CA . GLU A 1 144 ? 3.252 5.364 -9.196 1.00 91.06 144 GLU A CA 1
ATOM 1138 C C . GLU A 1 144 ? 4.004 6.645 -8.799 1.00 91.06 144 GLU A C 1
ATOM 1140 O O . GLU A 1 144 ? 3.475 7.476 -8.053 1.00 91.06 144 GLU A O 1
ATOM 1145 N N . SER A 1 145 ? 5.238 6.823 -9.284 1.00 90.62 145 SER A N 1
ATOM 1146 C CA . SER A 1 145 ? 6.044 8.008 -8.975 1.00 90.62 145 SER A CA 1
ATOM 1147 C C . SER A 1 145 ? 5.501 9.249 -9.685 1.00 90.62 145 SER A C 1
ATOM 1149 O O . SER A 1 145 ? 4.960 9.166 -10.783 1.00 90.62 145 SER A O 1
ATOM 1151 N N . GLU A 1 146 ? 5.677 10.433 -9.097 1.00 89.75 146 GLU A N 1
ATOM 1152 C CA . GLU A 1 146 ? 5.173 11.685 -9.687 1.00 89.75 146 GLU A CA 1
ATOM 1153 C C . GLU A 1 146 ? 5.754 11.965 -11.081 1.00 89.75 146 GLU A C 1
ATOM 1155 O O . GLU A 1 146 ? 5.059 12.473 -11.963 1.00 89.75 146 GLU A O 1
ATOM 1160 N N . SER A 1 147 ? 7.027 11.618 -11.305 1.00 92.25 147 SER A N 1
ATOM 1161 C CA . SER A 1 147 ? 7.664 11.743 -12.617 1.00 92.25 147 SER A CA 1
ATOM 1162 C C . SER A 1 147 ? 7.066 10.775 -13.634 1.00 92.25 147 SER A C 1
ATOM 1164 O O . SER A 1 147 ? 6.759 11.201 -14.748 1.00 92.25 147 SER A O 1
ATOM 1166 N N . ALA A 1 148 ? 6.853 9.512 -13.252 1.00 93.31 148 ALA A N 1
ATOM 1167 C CA . ALA A 1 148 ? 6.240 8.518 -14.123 1.00 93.31 148 ALA A CA 1
ATOM 1168 C C . ALA A 1 148 ? 4.777 8.871 -14.422 1.00 93.31 148 ALA A C 1
ATOM 1170 O O . ALA A 1 148 ? 4.367 8.814 -15.573 1.00 93.31 148 ALA A O 1
ATOM 1171 N N . GLN A 1 149 ? 4.008 9.335 -13.433 1.00 91.88 149 GLN A N 1
ATOM 1172 C CA . GLN A 1 149 ? 2.624 9.777 -13.632 1.00 91.88 149 GLN A CA 1
ATOM 1173 C C . GLN A 1 149 ? 2.517 10.948 -14.607 1.00 91.88 149 GLN A C 1
ATOM 1175 O O . GLN A 1 149 ? 1.641 10.953 -15.471 1.00 91.88 149 GLN A O 1
ATOM 1180 N N . ARG A 1 150 ? 3.404 11.943 -14.492 1.00 92.56 150 ARG A N 1
ATOM 1181 C CA . ARG A 1 150 ? 3.447 13.057 -15.446 1.00 92.56 150 ARG A CA 1
ATOM 1182 C C . ARG A 1 150 ? 3.755 12.558 -16.857 1.00 92.56 150 ARG A C 1
ATOM 1184 O O . ARG A 1 150 ? 3.074 12.960 -17.793 1.00 92.56 150 ARG A O 1
ATOM 1191 N N . TYR A 1 151 ? 4.732 11.662 -16.985 1.00 95.06 151 TYR A N 1
ATOM 1192 C CA . TYR A 1 151 ? 5.102 11.066 -18.266 1.00 95.06 151 TYR A CA 1
ATOM 1193 C C . TYR A 1 151 ? 3.959 10.252 -18.884 1.00 95.06 151 TYR A C 1
ATOM 1195 O O . TYR A 1 151 ? 3.659 10.413 -20.062 1.00 95.06 151 TYR A O 1
ATOM 1203 N N . LEU A 1 152 ? 3.272 9.432 -18.083 1.00 94.94 152 LEU A N 1
ATOM 1204 C CA . LEU A 1 152 ? 2.122 8.633 -18.508 1.00 94.94 152 LEU A CA 1
ATOM 1205 C C . LEU A 1 152 ? 1.012 9.511 -19.095 1.00 94.94 152 LEU A C 1
ATOM 1207 O O . LEU A 1 152 ? 0.476 9.194 -20.154 1.00 94.94 152 LEU A O 1
ATOM 1211 N N . LYS A 1 153 ? 0.697 10.629 -18.427 1.00 93.44 153 LYS A N 1
ATOM 1212 C CA . LYS A 1 153 ? -0.326 11.588 -18.875 1.00 93.44 153 LYS A CA 1
ATOM 1213 C C . LYS A 1 153 ? 0.013 12.239 -20.210 1.00 93.44 153 LYS A C 1
ATOM 1215 O O . LYS A 1 153 ? -0.887 12.493 -21.000 1.00 93.44 153 LYS A O 1
ATOM 1220 N N . GLU A 1 154 ? 1.288 12.519 -20.453 1.00 94.88 154 GLU A N 1
ATOM 1221 C CA . GLU A 1 154 ? 1.749 13.093 -21.717 1.00 94.88 154 GLU A CA 1
ATOM 1222 C C . GLU A 1 154 ? 1.727 12.044 -22.839 1.00 94.88 154 GLU A C 1
ATOM 1224 O O . GLU A 1 154 ? 1.075 12.251 -23.866 1.00 94.88 154 GLU A O 1
ATOM 1229 N N . LEU A 1 155 ? 2.338 10.881 -22.584 1.00 95.38 155 LEU A N 1
ATOM 1230 C CA . LEU A 1 155 ? 2.438 9.756 -23.518 1.00 95.38 155 LEU A CA 1
ATOM 1231 C C . LEU A 1 155 ? 1.071 9.234 -23.972 1.00 95.38 155 LEU A C 1
ATOM 1233 O O . LEU A 1 155 ? 0.896 8.876 -25.132 1.00 95.38 155 LEU A O 1
ATOM 1237 N N . PHE A 1 156 ? 0.100 9.189 -23.065 1.00 94.75 156 PHE A N 1
ATOM 1238 C CA . PHE A 1 156 ? -1.257 8.740 -23.361 1.00 94.75 156 PHE A CA 1
ATOM 1239 C C . PHE A 1 156 ? -2.257 9.901 -23.452 1.00 94.75 156 PHE A C 1
ATOM 1241 O O . PHE A 1 156 ? -3.460 9.692 -23.287 1.00 94.75 156 PHE A O 1
ATOM 1248 N N . SER A 1 157 ? -1.793 11.127 -23.708 1.00 94.19 157 SER A N 1
ATOM 1249 C CA . SER A 1 157 ? -2.707 12.224 -24.030 1.00 94.19 157 SER A CA 1
ATOM 1250 C C . SER A 1 157 ? -3.438 11.940 -25.345 1.00 94.19 157 SER A C 1
ATOM 1252 O O . SER A 1 157 ? -2.875 11.318 -26.249 1.00 94.19 157 SER A O 1
ATOM 1254 N N . ASP A 1 158 ? -4.677 12.419 -25.482 1.00 93.38 158 ASP A N 1
ATOM 1255 C CA . ASP A 1 158 ? -5.481 12.178 -26.691 1.00 93.38 158 ASP A CA 1
ATOM 1256 C C . ASP A 1 158 ? -4.762 12.657 -27.960 1.00 93.38 158 ASP A C 1
ATOM 1258 O O . ASP A 1 158 ? -4.702 11.938 -28.954 1.00 93.38 158 ASP A O 1
ATOM 1262 N N . ASN A 1 159 ? -4.116 13.825 -27.886 1.00 94.31 159 ASN A N 1
ATOM 1263 C CA . ASN A 1 159 ? -3.313 14.382 -28.973 1.00 94.31 159 ASN A CA 1
ATOM 1264 C C . ASN A 1 159 ? -2.097 13.504 -29.322 1.00 94.31 159 ASN A C 1
ATOM 1266 O O . ASN A 1 159 ? -1.791 13.321 -30.498 1.00 94.31 159 ASN A O 1
ATOM 1270 N N . THR A 1 160 ? -1.395 12.949 -28.328 1.00 94.19 160 THR A N 1
ATOM 1271 C CA . THR A 1 160 ? -0.280 12.023 -28.584 1.00 94.19 160 THR A CA 1
ATOM 1272 C C . THR A 1 160 ? -0.780 10.728 -29.219 1.00 94.19 160 THR A C 1
ATOM 1274 O O . THR A 1 160 ? -0.230 10.290 -30.229 1.00 94.19 160 THR A O 1
ATOM 1277 N N . ILE A 1 161 ? -1.850 10.136 -28.684 1.00 93.75 161 ILE A N 1
ATOM 1278 C CA . ILE A 1 161 ? -2.432 8.897 -29.217 1.00 93.75 161 ILE A CA 1
ATOM 1279 C C . ILE A 1 161 ? -2.907 9.092 -30.660 1.00 93.75 161 ILE A C 1
ATOM 1281 O O . ILE A 1 161 ? -2.665 8.225 -31.497 1.00 93.75 161 ILE A O 1
ATOM 1285 N N . GLU A 1 162 ? -3.549 10.218 -30.977 1.00 93.69 162 GLU A N 1
ATOM 1286 C CA . GLU A 1 162 ? -3.995 10.534 -32.337 1.00 93.69 162 GLU A CA 1
ATOM 1287 C C . GLU A 1 162 ? -2.815 10.632 -33.312 1.00 93.69 162 GLU A C 1
ATOM 1289 O O . GLU A 1 162 ? -2.835 9.995 -34.367 1.00 93.69 162 GLU A O 1
ATOM 1294 N N . LYS A 1 163 ? -1.743 11.348 -32.941 1.00 93.69 163 LYS A N 1
ATOM 1295 C CA . LYS A 1 163 ? -0.511 11.407 -33.748 1.00 93.69 163 LYS A CA 1
ATOM 1296 C C . LYS A 1 163 ? 0.064 10.020 -34.014 1.00 93.69 163 LYS A C 1
ATOM 1298 O O . LYS A 1 163 ? 0.461 9.740 -35.143 1.00 93.69 163 LYS A O 1
ATOM 1303 N N . ILE A 1 164 ? 0.094 9.162 -32.993 1.00 92.31 164 ILE A N 1
ATOM 1304 C CA . ILE A 1 164 ? 0.607 7.795 -33.112 1.00 92.31 164 ILE A CA 1
ATOM 1305 C C . ILE A 1 164 ? -0.274 6.964 -34.047 1.00 92.31 164 ILE A C 1
ATOM 1307 O O . ILE A 1 164 ? 0.247 6.345 -34.972 1.00 92.31 164 ILE A O 1
ATOM 1311 N N . LYS A 1 165 ? -1.599 6.989 -33.862 1.00 91.44 165 LYS A N 1
ATOM 1312 C CA . LYS A 1 165 ? -2.556 6.262 -34.713 1.00 91.44 165 LYS A CA 1
ATOM 1313 C C . LYS A 1 165 ? -2.485 6.698 -36.181 1.00 91.44 165 LYS A C 1
ATOM 1315 O O . LYS A 1 165 ? -2.597 5.854 -37.061 1.00 91.44 165 LYS A O 1
ATOM 1320 N N . ASN A 1 166 ? -2.240 7.983 -36.451 1.00 90.62 166 ASN A N 1
ATOM 1321 C CA . ASN A 1 166 ? -2.121 8.516 -37.816 1.00 90.62 166 ASN A CA 1
ATOM 1322 C C . ASN A 1 166 ? -0.885 8.014 -38.583 1.00 90.62 166 ASN A C 1
ATOM 1324 O O . ASN A 1 166 ? -0.838 8.125 -39.804 1.00 90.62 166 ASN A O 1
ATOM 1328 N N . GLN A 1 167 ? 0.123 7.505 -37.879 1.00 85.44 167 GLN A N 1
ATOM 1329 C CA . GLN A 1 167 ? 1.407 7.075 -38.447 1.00 85.44 167 GLN A CA 1
ATOM 1330 C C . GLN A 1 167 ? 1.645 5.565 -38.270 1.00 85.44 167 GLN A C 1
ATOM 1332 O O . GLN A 1 167 ? 2.475 4.974 -38.961 1.00 85.44 167 GLN A O 1
ATOM 1337 N N . ASN A 1 168 ? 0.907 4.922 -37.359 1.00 83.69 168 ASN A N 1
ATOM 1338 C CA . ASN A 1 168 ? 0.941 3.487 -37.115 1.00 83.69 168 ASN A CA 1
ATOM 1339 C C . ASN A 1 168 ? -0.482 2.902 -37.106 1.00 83.69 168 ASN A C 1
ATOM 1341 O O . ASN A 1 168 ? -1.178 2.930 -36.091 1.00 83.69 168 ASN A O 1
ATOM 1345 N N . GLU A 1 169 ? -0.881 2.310 -38.234 1.00 83.06 169 GLU A N 1
ATOM 1346 C CA . GLU A 1 169 ? -2.185 1.650 -38.412 1.00 83.06 169 GLU A CA 1
ATOM 1347 C C . GLU A 1 169 ? -2.394 0.453 -37.465 1.00 83.06 169 GLU A C 1
ATOM 1349 O O . GLU A 1 169 ? -3.528 0.114 -37.134 1.00 83.06 169 GLU A O 1
ATOM 1354 N N . ASN A 1 170 ? -1.306 -0.155 -36.978 1.00 83.31 170 ASN A N 1
ATOM 1355 C CA . ASN A 1 170 ? -1.322 -1.290 -36.051 1.00 83.31 170 ASN A CA 1
ATOM 1356 C C . ASN A 1 170 ? -1.192 -0.854 -34.584 1.00 83.31 170 ASN A C 1
ATOM 1358 O O . ASN A 1 170 ? -0.721 -1.622 -33.746 1.00 83.31 170 ASN A O 1
ATOM 1362 N N . PHE A 1 171 ? -1.571 0.385 -34.263 1.00 87.81 171 PHE A N 1
ATOM 1363 C CA . PHE A 1 171 ? -1.468 0.918 -32.911 1.00 87.81 171 PHE A CA 1
ATOM 1364 C C . PHE A 1 171 ? -2.124 0.009 -31.856 1.00 87.81 171 PHE A C 1
ATOM 1366 O O . PHE A 1 171 ? -3.291 -0.378 -31.962 1.00 87.81 171 PHE A O 1
ATOM 1373 N N . ASN A 1 172 ? -1.377 -0.244 -30.782 1.00 90.56 172 ASN A N 1
ATOM 1374 C CA . ASN A 1 172 ? -1.804 -0.999 -29.615 1.00 90.56 172 ASN A CA 1
ATOM 1375 C C . ASN A 1 172 ? -1.351 -0.269 -28.342 1.00 90.56 172 ASN A C 1
ATOM 1377 O O . ASN A 1 172 ? -0.183 0.096 -28.202 1.00 90.56 172 ASN A O 1
ATOM 1381 N N . TYR A 1 173 ? -2.268 -0.078 -27.392 1.00 94.00 173 TYR A N 1
ATOM 1382 C CA . TYR A 1 173 ? -1.945 0.565 -26.119 1.00 94.00 173 TYR A CA 1
ATOM 1383 C C . TYR A 1 173 ? -0.935 -0.224 -25.293 1.00 94.00 173 TYR A C 1
ATOM 1385 O O . TYR A 1 173 ? -0.106 0.399 -24.638 1.00 94.00 173 TYR A O 1
ATOM 1393 N N . MET A 1 174 ? -0.971 -1.562 -25.330 1.00 95.12 174 MET A N 1
ATOM 1394 C CA . MET A 1 174 ? 0.015 -2.371 -24.607 1.00 95.12 174 MET A CA 1
ATOM 1395 C C . MET A 1 174 ? 1.423 -2.144 -25.140 1.00 95.12 174 MET A C 1
ATOM 1397 O O . MET A 1 174 ? 2.336 -1.966 -24.341 1.00 95.12 174 MET A O 1
ATOM 1401 N N . ASP A 1 175 ? 1.584 -2.060 -26.460 1.00 93.44 175 ASP A N 1
ATOM 1402 C CA . ASP A 1 175 ? 2.883 -1.788 -27.076 1.00 93.44 175 ASP A CA 1
ATOM 1403 C C . ASP A 1 175 ? 3.372 -0.394 -26.661 1.00 93.44 175 ASP A C 1
ATOM 1405 O O . ASP A 1 175 ? 4.503 -0.245 -26.204 1.00 93.44 175 ASP A O 1
ATOM 1409 N N . LEU A 1 176 ? 2.496 0.621 -26.696 1.00 94.56 176 LEU A N 1
ATOM 1410 C CA . LEU A 1 176 ? 2.829 1.965 -26.209 1.00 94.56 176 LEU A CA 1
ATOM 1411 C C . LEU A 1 176 ? 3.196 1.968 -24.715 1.00 94.56 176 LEU A C 1
ATOM 1413 O O . LEU A 1 176 ? 4.115 2.675 -24.303 1.00 94.56 176 LEU A O 1
ATOM 1417 N N . PHE A 1 177 ? 2.512 1.165 -23.900 1.00 95.62 177 PHE A N 1
ATOM 1418 C CA . PHE A 1 177 ? 2.767 1.047 -22.466 1.00 95.62 177 PHE A CA 1
ATOM 1419 C C . PHE A 1 177 ? 4.119 0.382 -22.187 1.00 95.62 177 PHE A C 1
ATOM 1421 O O . PHE A 1 177 ? 4.898 0.875 -21.369 1.00 95.62 177 PHE A O 1
ATOM 1428 N N . SER A 1 178 ? 4.447 -0.671 -22.935 1.00 95.06 178 SER A N 1
ATOM 1429 C CA . SER A 1 178 ? 5.756 -1.327 -22.924 1.00 95.06 178 SER A CA 1
ATOM 1430 C C . SER A 1 178 ? 6.875 -0.438 -23.436 1.00 95.06 178 SER A C 1
ATOM 1432 O O . SER A 1 178 ? 8.002 -0.523 -22.939 1.00 95.06 178 SER A O 1
ATOM 1434 N N . ILE A 1 179 ? 6.610 0.416 -24.420 1.00 93.81 179 ILE A N 1
ATOM 1435 C CA . ILE A 1 179 ? 7.571 1.414 -24.895 1.00 93.81 179 ILE A CA 1
ATOM 1436 C C . ILE A 1 179 ? 7.800 2.456 -23.800 1.00 93.81 179 ILE A C 1
ATOM 1438 O O . ILE A 1 179 ? 8.945 2.738 -23.445 1.00 93.81 179 ILE A O 1
ATOM 1442 N N . GLY A 1 180 ? 6.719 2.954 -23.193 1.00 94.31 180 GLY A N 1
ATOM 1443 C CA . GLY A 1 180 ? 6.766 3.880 -22.066 1.00 94.31 180 GLY A CA 1
ATOM 1444 C C . GLY A 1 180 ? 7.570 3.329 -20.886 1.00 94.31 180 GLY A C 1
ATOM 1445 O O . GLY A 1 180 ? 8.432 4.031 -20.363 1.00 94.31 180 GLY A O 1
ATOM 1446 N N . ASN A 1 181 ? 7.364 2.059 -20.520 1.00 93.00 181 ASN A N 1
ATOM 1447 C CA . ASN A 1 181 ? 8.108 1.373 -19.456 1.00 93.00 181 ASN A CA 1
ATOM 1448 C C . ASN A 1 181 ? 9.625 1.330 -19.717 1.00 93.00 181 ASN A C 1
ATOM 1450 O O . ASN A 1 181 ? 10.416 1.453 -18.776 1.00 93.00 181 ASN A O 1
ATOM 1454 N N . GLY A 1 182 ? 10.041 1.185 -20.979 1.00 90.75 182 GLY A N 1
ATOM 1455 C CA . GLY A 1 182 ? 11.445 1.306 -21.377 1.00 90.75 182 GLY A CA 1
ATOM 1456 C C . GLY A 1 182 ? 11.948 2.753 -21.334 1.00 90.75 182 GLY A C 1
ATOM 1457 O O . GLY A 1 182 ? 13.031 3.017 -20.813 1.00 90.75 182 GLY A O 1
ATOM 1458 N N . ALA A 1 183 ? 11.143 3.701 -21.817 1.00 91.19 183 ALA A N 1
ATOM 1459 C CA . ALA A 1 183 ? 11.517 5.109 -21.961 1.00 91.19 183 ALA A CA 1
ATOM 1460 C C . ALA A 1 183 ? 11.656 5.869 -20.627 1.00 91.19 183 ALA A C 1
ATOM 1462 O O . ALA A 1 183 ? 12.431 6.820 -20.536 1.00 91.19 183 ALA A O 1
ATOM 1463 N N . ILE A 1 184 ? 10.953 5.452 -19.566 1.00 89.88 184 ILE A N 1
ATOM 1464 C CA . ILE A 1 184 ? 11.083 6.063 -18.227 1.00 89.88 184 ILE A CA 1
ATOM 1465 C C . ILE A 1 184 ? 12.412 5.729 -17.523 1.00 89.88 184 ILE A C 1
ATOM 1467 O O . ILE A 1 184 ? 12.676 6.232 -16.429 1.00 89.88 184 ILE A O 1
ATOM 1471 N N . ARG A 1 185 ? 13.251 4.868 -18.111 1.00 87.12 185 ARG A N 1
ATOM 1472 C CA . ARG A 1 185 ? 14.587 4.530 -17.601 1.00 87.12 185 ARG A CA 1
ATOM 1473 C C . ARG A 1 185 ? 15.625 5.582 -18.008 1.00 87.12 185 ARG A C 1
ATOM 1475 O O . ARG A 1 185 ? 15.401 6.319 -18.966 1.00 87.12 185 ARG A O 1
ATOM 1482 N N . PRO A 1 186 ? 16.800 5.616 -17.351 1.00 84.88 186 PRO A N 1
ATOM 1483 C CA . PRO A 1 186 ? 17.917 6.457 -17.788 1.00 84.88 186 PRO A CA 1
ATOM 1484 C C . PRO A 1 186 ? 18.292 6.270 -19.266 1.00 84.88 186 PRO A C 1
ATOM 1486 O O . PRO A 1 186 ? 18.611 7.242 -19.939 1.00 84.88 186 PRO A O 1
ATOM 1489 N N . SER A 1 187 ? 18.158 5.053 -19.806 1.00 81.12 187 SER A N 1
ATOM 1490 C CA . SER A 1 187 ? 18.412 4.772 -21.226 1.00 81.12 187 SER A CA 1
ATOM 1491 C C . SER A 1 187 ? 17.468 5.485 -22.197 1.00 81.12 187 SER A C 1
ATOM 1493 O O . SER A 1 187 ? 17.748 5.527 -23.390 1.00 81.12 187 SER A O 1
ATOM 1495 N N . GLY A 1 188 ? 16.340 6.002 -21.706 1.00 86.38 188 GLY A N 1
ATOM 1496 C CA . GLY A 1 188 ? 15.383 6.772 -22.488 1.00 86.38 188 GLY A CA 1
ATOM 1497 C C . GLY A 1 188 ? 15.572 8.284 -22.416 1.00 86.38 188 GLY A C 1
ATOM 1498 O O . GLY A 1 188 ? 14.830 9.006 -23.074 1.00 86.38 188 GLY A O 1
ATOM 1499 N N . ASP A 1 189 ? 16.528 8.796 -21.633 1.00 86.44 189 ASP A N 1
ATOM 1500 C CA . ASP A 1 189 ? 16.609 10.226 -21.295 1.00 86.44 189 ASP A CA 1
ATOM 1501 C C . ASP A 1 189 ? 16.687 11.142 -22.529 1.00 86.44 189 ASP A C 1
ATOM 1503 O O . ASP A 1 189 ? 16.016 12.174 -22.567 1.00 86.44 189 ASP A O 1
ATOM 1507 N N . SER A 1 190 ? 17.416 10.725 -23.571 1.00 87.38 190 SER A N 1
ATOM 1508 C CA . SER A 1 190 ? 17.612 11.509 -24.797 1.00 87.38 190 SER A CA 1
ATOM 1509 C C . SER A 1 190 ? 16.406 11.583 -25.732 1.00 87.38 190 SER A C 1
ATOM 1511 O O . SER A 1 190 ? 16.380 12.463 -26.590 1.00 87.38 190 SER A O 1
ATOM 1513 N N . TYR A 1 191 ? 15.421 10.689 -25.599 1.00 89.62 191 TYR A N 1
ATOM 1514 C CA . TYR A 1 191 ? 14.274 10.635 -26.513 1.00 89.62 191 TYR A CA 1
ATOM 1515 C C . TYR A 1 191 ? 12.909 10.614 -25.832 1.00 89.62 191 TYR A C 1
ATOM 1517 O O . TYR A 1 191 ? 11.898 10.839 -26.497 1.00 89.62 191 TYR A O 1
ATOM 1525 N N . ARG A 1 192 ? 12.839 10.347 -24.523 1.00 91.75 192 ARG A N 1
ATOM 1526 C CA . ARG A 1 192 ? 11.568 10.087 -23.835 1.00 91.75 192 ARG A CA 1
ATOM 1527 C C . ARG A 1 192 ? 10.553 11.213 -24.018 1.00 91.75 192 ARG A C 1
ATOM 1529 O O . ARG A 1 192 ? 9.374 10.913 -24.161 1.00 91.75 192 ARG A O 1
ATOM 1536 N N . ASN A 1 193 ? 10.988 12.474 -24.022 1.00 93.69 193 ASN A N 1
ATOM 1537 C CA . ASN A 1 193 ? 10.084 13.623 -24.126 1.00 93.69 193 ASN A CA 1
ATOM 1538 C C . ASN A 1 193 ? 9.472 13.707 -25.530 1.00 93.69 193 ASN A C 1
ATOM 1540 O O . ASN A 1 193 ? 8.262 13.845 -25.664 1.00 93.69 193 ASN A O 1
ATOM 1544 N N . ASP A 1 194 ? 10.288 13.542 -26.573 1.00 93.81 194 ASP A N 1
ATOM 1545 C CA . ASP A 1 194 ? 9.797 13.531 -27.953 1.00 93.81 194 ASP A CA 1
ATOM 1546 C C . ASP A 1 194 ? 8.833 12.360 -28.181 1.00 93.81 194 ASP A C 1
ATOM 1548 O O . ASP A 1 194 ? 7.789 12.524 -28.821 1.00 93.81 194 ASP A O 1
ATOM 1552 N N . LEU A 1 195 ? 9.151 11.204 -27.587 1.00 93.50 195 LEU A N 1
ATOM 1553 C CA . LEU A 1 195 ? 8.311 10.011 -27.586 1.00 93.50 195 LEU A CA 1
ATOM 1554 C C . LEU A 1 195 ? 6.959 10.283 -26.903 1.00 93.50 195 LEU A C 1
ATOM 1556 O O . LEU A 1 195 ? 5.914 9.969 -27.470 1.00 93.50 195 LEU A O 1
ATOM 1560 N N . ALA A 1 196 ? 6.958 10.923 -25.730 1.00 94.12 196 ALA A N 1
ATOM 1561 C CA . ALA A 1 196 ? 5.736 11.301 -25.014 1.00 94.12 196 ALA A CA 1
ATOM 1562 C C . ALA A 1 196 ? 4.894 12.343 -25.765 1.00 94.12 196 ALA A C 1
ATOM 1564 O O . ALA A 1 196 ? 3.670 12.344 -25.651 1.00 94.12 196 ALA A O 1
ATOM 1565 N N . ALA A 1 197 ? 5.523 13.176 -26.595 1.00 94.31 197 ALA A N 1
ATOM 1566 C CA . ALA A 1 197 ? 4.839 14.121 -27.475 1.00 94.31 197 ALA A CA 1
ATOM 1567 C C . ALA A 1 197 ? 4.261 13.480 -28.759 1.00 94.31 197 ALA A C 1
ATOM 1569 O O . ALA A 1 197 ? 3.649 14.188 -29.577 1.00 94.31 197 ALA A O 1
ATOM 1570 N N . GLY A 1 198 ? 4.462 12.168 -28.953 1.00 92.00 198 GLY A N 1
ATOM 1571 C CA . GLY A 1 198 ? 4.033 11.419 -30.139 1.00 92.00 198 GLY A CA 1
ATOM 1572 C C . GLY A 1 198 ? 4.840 11.758 -31.388 1.00 92.00 198 GLY A C 1
ATOM 1573 O O . GLY A 1 198 ? 4.300 11.730 -32.494 1.00 92.00 198 GLY A O 1
ATOM 1574 N N . THR A 1 199 ? 6.098 12.163 -31.217 1.00 93.06 199 THR A N 1
ATOM 1575 C CA . THR A 1 199 ? 6.976 12.535 -32.329 1.00 93.06 199 THR A CA 1
ATOM 1576 C C . THR A 1 199 ? 7.499 11.279 -33.008 1.00 93.06 199 THR A C 1
ATOM 1578 O O . THR A 1 199 ? 8.075 10.417 -32.352 1.00 93.06 199 THR A O 1
ATOM 1581 N N . PHE A 1 200 ? 7.330 11.188 -34.326 1.00 90.12 200 PHE A N 1
ATOM 1582 C CA . PHE A 1 200 ? 7.978 10.154 -35.129 1.00 90.12 200 PHE A CA 1
ATOM 1583 C C . PHE A 1 200 ? 9.341 10.652 -35.566 1.00 90.12 200 PHE A C 1
ATOM 1585 O O . PHE A 1 200 ? 9.454 11.687 -36.228 1.00 90.12 200 PHE A O 1
ATOM 1592 N N . LYS A 1 201 ? 10.382 9.917 -35.186 1.00 90.06 201 LYS A N 1
ATOM 1593 C CA . LYS A 1 201 ? 11.745 10.265 -35.557 1.00 90.06 201 LYS A CA 1
ATOM 1594 C C . LYS A 1 201 ? 12.080 9.708 -36.933 1.00 90.06 201 LYS A C 1
ATOM 1596 O O . LYS A 1 201 ? 12.162 8.497 -37.112 1.00 90.06 201 LYS A O 1
ATOM 1601 N N . ASP A 1 202 ? 12.336 10.611 -37.874 1.00 90.44 202 ASP A N 1
ATOM 1602 C CA . ASP A 1 202 ? 13.009 10.261 -39.119 1.00 90.44 202 ASP A CA 1
ATOM 1603 C C . ASP A 1 202 ? 14.492 9.986 -38.830 1.00 90.44 202 ASP A C 1
ATOM 1605 O O . ASP A 1 202 ? 15.220 10.830 -38.300 1.00 90.44 202 ASP A O 1
ATOM 1609 N N . ASN A 1 203 ? 14.930 8.776 -39.157 1.00 90.62 203 ASN A N 1
ATOM 1610 C CA . ASN A 1 203 ? 16.289 8.295 -38.969 1.00 90.62 203 ASN A CA 1
ATOM 1611 C C . ASN A 1 203 ? 17.171 8.538 -40.200 1.00 90.62 203 ASN A C 1
ATOM 1613 O O . ASN A 1 203 ? 18.300 8.062 -40.239 1.00 90.62 203 ASN A O 1
ATOM 1617 N N . GLY A 1 204 ? 16.683 9.277 -41.201 1.00 89.50 204 GLY A N 1
ATOM 1618 C CA . GLY A 1 204 ? 17.445 9.669 -42.385 1.00 89.50 204 GLY A CA 1
ATOM 1619 C C . GLY A 1 204 ? 17.622 8.554 -43.415 1.00 89.50 204 GLY A C 1
ATOM 1620 O O . GLY A 1 204 ? 18.367 8.741 -44.371 1.00 89.50 204 GLY A O 1
ATOM 1621 N N . HIS A 1 205 ? 16.958 7.407 -43.232 1.00 92.06 205 HIS A N 1
ATOM 1622 C CA . HIS A 1 205 ? 16.974 6.294 -44.178 1.00 92.06 205 HIS A CA 1
ATOM 1623 C C . HIS A 1 205 ? 15.698 5.448 -44.069 1.00 92.06 205 HIS A C 1
ATOM 1625 O O . HIS A 1 205 ? 15.295 5.065 -42.969 1.00 92.06 205 HIS A O 1
ATOM 1631 N N . GLU A 1 206 ? 15.096 5.091 -45.207 1.00 91.88 206 GLU A N 1
ATOM 1632 C CA . GLU A 1 206 ? 13.816 4.365 -45.274 1.00 91.88 206 GLU A CA 1
ATOM 1633 C C . GLU A 1 206 ? 13.857 3.029 -44.518 1.00 91.88 206 GLU A C 1
ATOM 1635 O O . GLU A 1 206 ? 13.001 2.773 -43.676 1.00 91.88 206 GLU A O 1
ATOM 1640 N N . ALA A 1 207 ? 14.903 2.220 -44.722 1.00 92.50 207 ALA A N 1
ATOM 1641 C CA . ALA A 1 207 ? 15.044 0.936 -44.027 1.00 92.50 207 ALA A CA 1
ATOM 1642 C C . ALA A 1 207 ? 15.146 1.075 -42.492 1.00 92.50 207 ALA A C 1
ATOM 1644 O O . ALA A 1 207 ? 14.633 0.227 -41.767 1.00 92.50 207 ALA A O 1
ATOM 1645 N N . LEU A 1 208 ? 15.766 2.151 -41.983 1.00 92.44 208 LEU A N 1
ATOM 1646 C CA . LEU A 1 208 ? 15.831 2.409 -40.538 1.00 92.44 208 LEU A CA 1
ATOM 1647 C C . LEU A 1 208 ? 14.472 2.857 -39.993 1.00 92.44 208 LEU A C 1
ATOM 1649 O O . LEU A 1 208 ? 14.090 2.462 -38.893 1.00 92.44 208 LEU A O 1
ATOM 1653 N N . ASN A 1 209 ? 13.743 3.665 -40.764 1.00 92.19 209 ASN A N 1
ATOM 1654 C CA . ASN A 1 209 ? 12.403 4.113 -40.398 1.00 92.19 209 ASN A CA 1
ATOM 1655 C C . ASN A 1 209 ? 11.417 2.947 -40.349 1.00 92.19 209 ASN A C 1
ATOM 1657 O O . ASN A 1 209 ? 10.636 2.870 -39.405 1.00 92.19 209 ASN A O 1
ATOM 1661 N N . GLU A 1 210 ? 11.496 2.011 -41.297 1.00 91.06 210 GLU A N 1
ATOM 1662 C CA . GLU A 1 210 ? 10.670 0.802 -41.268 1.00 91.06 210 GLU A CA 1
ATOM 1663 C C . GLU A 1 210 ? 11.059 -0.114 -40.095 1.00 91.06 210 GLU A C 1
ATOM 1665 O O . GLU A 1 210 ? 10.186 -0.555 -39.349 1.00 91.06 210 GLU A O 1
ATOM 1670 N N . PHE A 1 211 ? 12.361 -0.316 -39.843 1.00 92.31 211 PHE A N 1
ATOM 1671 C CA . PHE A 1 211 ? 12.856 -1.113 -38.709 1.00 92.31 211 PHE A CA 1
ATOM 1672 C C . PHE A 1 211 ? 12.378 -0.581 -37.342 1.00 92.31 211 PHE A C 1
ATOM 1674 O O . PHE A 1 211 ? 12.022 -1.358 -36.454 1.00 92.31 211 PHE A O 1
ATOM 1681 N N . LEU A 1 212 ? 12.339 0.745 -37.161 1.00 91.50 212 LEU A N 1
ATOM 1682 C CA . LEU A 1 212 ? 11.962 1.398 -35.896 1.00 91.50 212 LEU A CA 1
ATOM 1683 C C . LEU A 1 212 ? 10.508 1.879 -35.844 1.00 91.50 212 LEU A C 1
ATOM 1685 O O . LEU A 1 212 ? 10.112 2.534 -34.875 1.00 91.50 212 LEU A O 1
ATOM 1689 N N . LYS A 1 213 ? 9.698 1.570 -36.859 1.00 89.62 213 LYS A N 1
ATOM 1690 C CA . LYS A 1 213 ? 8.328 2.080 -37.001 1.00 89.62 213 LYS A CA 1
ATOM 1691 C C . LYS A 1 213 ? 7.464 1.808 -35.771 1.00 89.62 213 LYS A C 1
ATOM 1693 O O . LYS A 1 213 ? 6.784 2.705 -35.273 1.00 89.62 213 LYS A O 1
ATOM 1698 N N . ASN A 1 214 ? 7.548 0.590 -35.237 1.00 87.25 214 ASN A N 1
ATOM 1699 C CA . ASN A 1 214 ? 6.755 0.160 -34.082 1.00 87.25 214 ASN A CA 1
ATOM 1700 C C . ASN A 1 214 ? 7.164 0.855 -32.773 1.00 87.25 214 ASN A C 1
ATOM 1702 O O . ASN A 1 214 ? 6.387 0.859 -31.826 1.00 87.25 214 ASN A O 1
ATOM 1706 N N . THR A 1 215 ? 8.347 1.474 -32.721 1.00 90.75 215 THR A N 1
ATOM 1707 C CA . THR A 1 215 ? 8.849 2.234 -31.567 1.00 90.75 215 THR A CA 1
ATOM 1708 C C . THR A 1 215 ? 9.035 3.716 -31.882 1.00 90.75 215 THR A C 1
ATOM 1710 O O . THR A 1 215 ? 9.911 4.371 -31.320 1.00 90.75 215 THR A O 1
ATOM 1713 N N . LEU A 1 216 ? 8.197 4.257 -32.776 1.00 90.88 216 LEU A N 1
ATOM 1714 C CA . LEU A 1 216 ? 8.136 5.683 -33.132 1.00 90.88 216 LEU A CA 1
ATOM 1715 C C . LEU A 1 216 ? 9.460 6.243 -33.691 1.00 90.88 216 LEU A C 1
ATOM 1717 O O . LEU A 1 216 ? 9.712 7.446 -33.636 1.00 90.88 216 LEU A O 1
ATOM 1721 N N . GLY A 1 217 ? 10.318 5.379 -34.238 1.00 90.62 217 GLY A N 1
ATOM 1722 C CA . GLY A 1 217 ? 11.635 5.770 -34.739 1.00 90.62 217 GLY A CA 1
ATOM 1723 C C . GLY A 1 217 ? 12.743 5.777 -33.678 1.00 90.62 217 GLY A C 1
ATOM 1724 O O . GLY A 1 217 ? 13.827 6.289 -33.954 1.00 90.62 217 GLY A O 1
ATOM 1725 N N . TYR A 1 218 ? 12.510 5.226 -32.481 1.00 91.00 218 TYR A N 1
ATOM 1726 C CA . TYR A 1 218 ? 13.489 5.192 -31.386 1.00 91.00 218 TYR A CA 1
ATOM 1727 C C . TYR A 1 218 ? 13.962 3.771 -31.063 1.00 91.00 218 TYR A C 1
ATOM 1729 O O . TYR A 1 218 ? 13.186 2.818 -31.091 1.00 91.00 218 TYR A O 1
ATOM 1737 N N . LEU A 1 2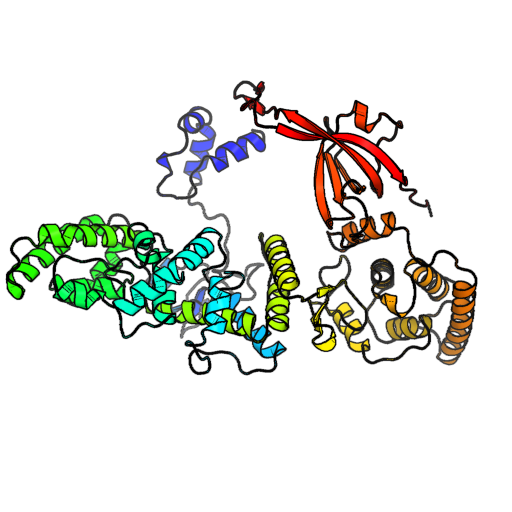19 ? 15.240 3.634 -30.697 1.00 90.06 219 LEU A N 1
ATOM 1738 C CA . LEU A 1 219 ? 15.789 2.403 -30.124 1.00 90.06 219 LEU A CA 1
ATOM 1739 C C . LEU A 1 219 ? 15.456 2.340 -28.630 1.00 90.06 219 LEU A C 1
ATOM 1741 O O . LEU A 1 219 ? 16.057 3.053 -27.826 1.00 90.06 219 LEU A O 1
ATOM 1745 N N . VAL A 1 220 ? 14.502 1.486 -28.262 1.00 89.56 220 VAL A N 1
ATOM 1746 C CA . VAL A 1 220 ? 13.995 1.396 -26.885 1.00 89.56 220 VAL A CA 1
ATOM 1747 C C . VAL A 1 220 ? 14.580 0.189 -26.156 1.00 89.56 220 VAL A C 1
ATOM 1749 O O . VAL A 1 220 ? 14.994 0.304 -25.001 1.00 89.56 220 VAL A O 1
ATOM 1752 N N . TYR A 1 221 ? 14.650 -0.960 -26.833 1.00 90.75 221 TYR A N 1
ATOM 1753 C CA . TYR A 1 221 ? 14.997 -2.235 -26.203 1.00 90.75 221 TYR A CA 1
ATOM 1754 C C . TYR A 1 221 ? 16.420 -2.716 -26.501 1.00 90.75 221 TYR A C 1
ATOM 1756 O O . TYR A 1 221 ? 16.979 -2.463 -27.570 1.00 90.75 221 TYR A O 1
ATOM 1764 N N . GLN A 1 222 ? 16.983 -3.506 -25.583 1.00 89.31 222 GLN A N 1
ATOM 1765 C CA . GLN A 1 222 ? 18.261 -4.199 -25.785 1.00 89.31 222 GLN A CA 1
ATOM 1766 C C . GLN A 1 222 ? 18.234 -5.095 -27.032 1.00 89.31 222 GLN A C 1
ATOM 1768 O O . GLN A 1 222 ? 19.186 -5.105 -27.810 1.00 89.31 222 GLN A O 1
ATOM 1773 N N . GLU A 1 223 ? 17.138 -5.822 -27.241 1.00 90.25 223 GLU A N 1
ATOM 1774 C CA . GLU A 1 223 ? 16.945 -6.702 -28.393 1.00 90.25 223 GLU A CA 1
ATOM 1775 C C . GLU A 1 223 ? 16.879 -5.908 -29.705 1.00 90.25 223 GLU A C 1
ATOM 1777 O O . GLU A 1 223 ? 17.430 -6.345 -30.712 1.00 90.25 223 GLU A O 1
ATOM 1782 N N . GLN A 1 224 ? 16.298 -4.703 -29.690 1.00 91.00 224 GLN A N 1
ATOM 1783 C CA . GLN A 1 224 ? 16.311 -3.820 -30.861 1.00 91.00 224 GLN A CA 1
ATOM 1784 C C . GLN A 1 224 ? 17.724 -3.334 -31.188 1.00 91.00 224 GLN A C 1
ATOM 1786 O O . GLN A 1 224 ? 18.090 -3.293 -32.358 1.00 91.00 224 GLN A O 1
ATOM 1791 N N . ILE A 1 225 ? 18.540 -3.011 -30.178 1.00 90.06 225 ILE A N 1
ATOM 1792 C CA . ILE A 1 225 ? 19.952 -2.655 -30.388 1.00 90.06 225 ILE A CA 1
ATOM 1793 C C . ILE A 1 225 ? 20.709 -3.839 -31.003 1.00 90.06 225 ILE A C 1
ATOM 1795 O O . ILE A 1 225 ? 21.490 -3.648 -31.933 1.00 90.06 225 ILE A O 1
ATOM 1799 N N . MET A 1 226 ? 20.467 -5.064 -30.522 1.00 91.81 226 MET A N 1
ATOM 1800 C CA . MET A 1 226 ? 21.081 -6.265 -31.095 1.00 91.81 226 MET A CA 1
ATOM 1801 C C . MET A 1 226 ? 20.681 -6.472 -32.557 1.00 91.81 226 MET A C 1
ATOM 1803 O O . MET A 1 226 ? 21.558 -6.654 -33.399 1.00 91.81 226 MET A O 1
ATOM 1807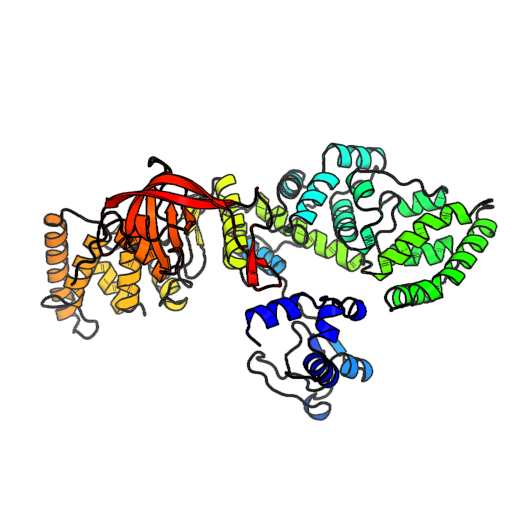 N N . ASN A 1 227 ? 19.386 -6.397 -32.869 1.00 93.81 227 ASN A N 1
ATOM 1808 C CA . ASN A 1 227 ? 18.898 -6.547 -34.239 1.00 93.81 227 ASN A CA 1
ATOM 1809 C C . ASN A 1 227 ? 19.442 -5.438 -35.148 1.00 93.81 227 ASN A C 1
ATOM 1811 O O . ASN A 1 227 ? 19.884 -5.723 -36.255 1.00 93.81 227 ASN A O 1
ATOM 1815 N N . TRP A 1 228 ? 19.532 -4.200 -34.654 1.00 94.19 228 TRP A N 1
ATOM 1816 C CA . TRP A 1 228 ? 20.129 -3.090 -35.395 1.00 94.19 228 TRP A CA 1
ATOM 1817 C C . TRP A 1 228 ? 21.608 -3.340 -35.735 1.00 94.19 228 TRP A C 1
ATOM 1819 O O . TRP A 1 228 ? 22.032 -3.090 -36.862 1.00 94.19 228 TRP A O 1
ATOM 1829 N N . LEU A 1 229 ? 22.396 -3.898 -34.807 1.00 93.94 229 LEU A N 1
ATOM 1830 C CA . LEU A 1 229 ? 23.792 -4.275 -35.076 1.00 93.94 229 LEU A CA 1
ATOM 1831 C C . LEU A 1 229 ? 23.902 -5.350 -36.170 1.00 93.94 229 LEU A C 1
ATOM 1833 O O . LEU A 1 229 ? 24.832 -5.322 -36.979 1.00 93.94 229 LEU A O 1
ATOM 1837 N N . VAL A 1 230 ? 22.964 -6.294 -36.206 1.00 94.44 230 VAL A N 1
ATOM 1838 C CA . VAL A 1 230 ? 22.935 -7.353 -37.222 1.00 94.44 230 VAL A CA 1
ATOM 1839 C C . VAL A 1 230 ? 22.524 -6.788 -38.584 1.00 94.44 230 VAL A C 1
ATOM 1841 O O . VAL A 1 230 ? 23.229 -6.982 -39.575 1.00 94.44 230 VAL A O 1
ATOM 1844 N N . GLU A 1 231 ? 21.416 -6.051 -38.626 1.00 93.75 231 GLU A N 1
ATOM 1845 C CA . GLU A 1 231 ? 20.782 -5.578 -39.861 1.00 93.75 231 GLU A CA 1
ATOM 1846 C C . GLU A 1 231 ? 21.464 -4.358 -40.483 1.00 93.75 231 GLU A C 1
ATOM 1848 O O . GLU A 1 231 ? 21.344 -4.156 -41.688 1.00 93.75 231 GLU A O 1
ATOM 1853 N N . PHE A 1 232 ? 22.192 -3.557 -39.697 1.00 94.56 232 PHE A N 1
ATOM 1854 C CA . PHE A 1 232 ? 22.789 -2.305 -40.174 1.00 94.56 232 PHE A CA 1
ATOM 1855 C C . PHE A 1 232 ? 24.283 -2.164 -39.890 1.00 94.56 232 PHE A C 1
ATOM 1857 O O . PHE A 1 232 ? 24.887 -1.229 -40.403 1.00 94.56 232 PHE A O 1
ATOM 1864 N N . CYS A 1 233 ? 24.905 -3.068 -39.123 1.00 93.75 233 CYS A N 1
ATOM 1865 C CA . CYS A 1 233 ? 26.349 -3.020 -38.844 1.00 93.75 233 CYS A CA 1
ATOM 1866 C C . CYS A 1 233 ? 27.106 -4.289 -39.269 1.00 93.75 233 CYS A C 1
ATOM 1868 O O . CYS A 1 233 ? 28.328 -4.331 -39.134 1.00 93.75 233 CYS A O 1
ATOM 1870 N N . GLY A 1 234 ? 26.413 -5.313 -39.784 1.00 92.31 234 GLY A N 1
ATOM 1871 C CA . GLY A 1 234 ? 27.026 -6.548 -40.286 1.00 92.31 234 GLY A CA 1
ATOM 1872 C C . GLY A 1 234 ? 27.498 -7.525 -39.207 1.00 92.31 234 GLY A C 1
ATOM 1873 O O . GLY A 1 234 ? 28.312 -8.398 -39.503 1.00 92.31 234 GLY A O 1
ATOM 1874 N N . TYR A 1 235 ? 27.008 -7.387 -37.973 1.00 94.31 235 TYR A N 1
ATOM 1875 C CA . TYR A 1 235 ? 27.319 -8.306 -36.879 1.00 94.31 235 TYR A CA 1
ATOM 1876 C C . TYR A 1 235 ? 26.528 -9.613 -37.026 1.00 94.31 235 TYR A C 1
ATOM 1878 O O . TYR A 1 235 ? 25.401 -9.633 -37.516 1.00 94.31 235 TYR A O 1
ATOM 1886 N N . SER A 1 236 ? 27.072 -10.716 -36.524 1.00 94.44 236 SER A N 1
ATOM 1887 C CA . SER A 1 236 ? 26.275 -11.897 -36.186 1.00 94.44 236 SER A CA 1
ATOM 1888 C C . SER A 1 236 ? 25.511 -11.682 -34.875 1.00 94.44 236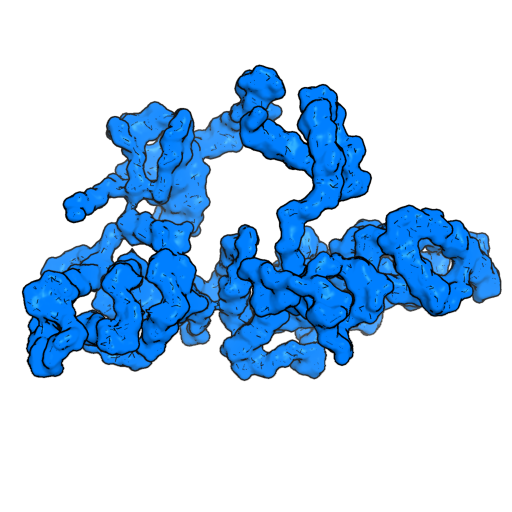 SER A C 1
ATOM 1890 O O . SER A 1 236 ? 25.901 -10.878 -34.028 1.00 94.44 236 SER A O 1
ATOM 1892 N N . MET A 1 237 ? 24.450 -12.461 -34.646 1.00 91.44 237 MET A N 1
ATOM 1893 C CA . MET A 1 237 ? 23.676 -12.382 -33.398 1.00 91.44 237 MET A CA 1
ATOM 1894 C C . MET A 1 237 ? 24.535 -12.657 -32.145 1.00 91.44 237 MET A C 1
ATOM 1896 O O . MET A 1 237 ? 24.326 -12.059 -31.090 1.00 91.44 237 MET A O 1
ATOM 1900 N N . SER A 1 238 ? 25.546 -13.529 -32.262 1.00 90.19 238 SER A N 1
ATOM 1901 C CA . SER A 1 238 ? 26.485 -13.832 -31.171 1.00 90.19 238 SER A CA 1
ATOM 1902 C C . SER A 1 238 ? 27.404 -12.647 -30.846 1.00 90.19 238 SER A C 1
ATOM 1904 O O . SER A 1 238 ? 27.650 -12.334 -29.674 1.00 90.19 238 SER A O 1
ATOM 1906 N N . GLU A 1 239 ? 27.882 -11.946 -31.876 1.00 91.12 239 GLU A N 1
ATOM 1907 C CA . GLU A 1 239 ? 28.680 -10.733 -31.701 1.00 91.12 239 GLU A CA 1
ATOM 1908 C C . GLU A 1 239 ? 27.818 -9.593 -31.144 1.00 91.12 239 GLU A C 1
ATOM 1910 O O . GLU A 1 239 ? 28.252 -8.902 -30.222 1.00 91.12 239 GLU A O 1
ATOM 1915 N N . ALA A 1 240 ? 26.575 -9.445 -31.613 1.00 90.81 240 ALA A N 1
ATOM 1916 C CA . ALA A 1 240 ? 25.630 -8.446 -31.114 1.00 90.81 240 ALA A CA 1
ATOM 1917 C C . ALA A 1 240 ? 25.321 -8.621 -29.613 1.00 90.81 240 ALA A C 1
ATOM 1919 O O . ALA A 1 240 ? 25.342 -7.648 -28.859 1.00 90.81 240 ALA A O 1
ATOM 1920 N N . ASP A 1 241 ? 25.124 -9.853 -29.131 1.00 86.19 241 ASP A N 1
ATOM 1921 C CA . ASP A 1 241 ? 24.952 -10.119 -27.693 1.00 86.19 241 ASP A CA 1
ATOM 1922 C C . ASP A 1 241 ? 26.238 -9.839 -26.889 1.00 86.19 241 ASP A C 1
ATOM 1924 O O . ASP A 1 241 ? 26.201 -9.361 -25.750 1.00 86.19 241 ASP A O 1
ATOM 1928 N N . THR A 1 242 ? 27.408 -10.065 -27.490 1.00 86.25 242 THR A N 1
ATOM 1929 C CA . THR A 1 242 ? 28.691 -9.687 -26.880 1.00 86.25 242 THR A CA 1
ATOM 1930 C C . THR A 1 242 ? 28.819 -8.171 -26.738 1.00 86.25 242 THR A C 1
ATOM 1932 O O . THR A 1 242 ? 29.226 -7.699 -25.672 1.00 86.25 242 THR A O 1
ATOM 1935 N N . VAL A 1 243 ? 28.396 -7.410 -27.751 1.00 86.00 243 VAL A N 1
ATOM 1936 C CA . VAL A 1 243 ? 28.308 -5.944 -27.695 1.00 86.00 243 VAL A CA 1
ATOM 1937 C C . VAL A 1 243 ? 27.316 -5.503 -26.619 1.00 86.00 243 VAL A C 1
ATOM 1939 O O . VAL A 1 243 ? 27.687 -4.700 -25.765 1.00 86.00 243 VAL A O 1
ATOM 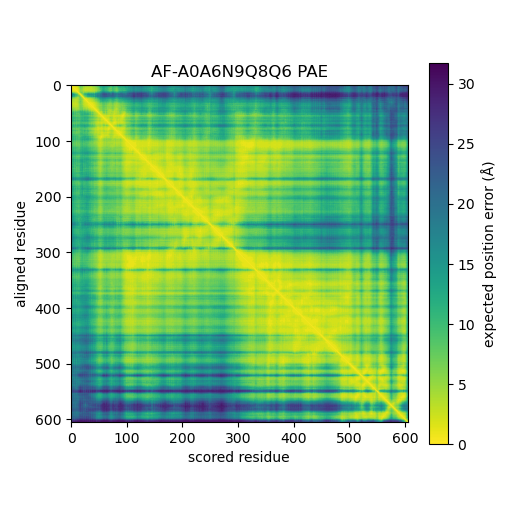1942 N N . ARG A 1 244 ? 26.106 -6.075 -26.572 1.00 86.06 244 ARG A N 1
ATOM 1943 C CA . ARG A 1 244 ? 25.095 -5.778 -25.540 1.00 86.06 244 ARG A CA 1
ATOM 1944 C C . ARG A 1 244 ? 25.646 -5.969 -24.122 1.00 86.06 244 ARG A C 1
ATOM 1946 O O . ARG A 1 244 ? 25.525 -5.076 -23.286 1.00 86.06 244 ARG A O 1
ATOM 1953 N N . ARG A 1 245 ? 26.310 -7.101 -23.848 1.00 81.44 245 ARG A N 1
ATOM 1954 C CA . ARG A 1 245 ? 26.975 -7.350 -22.552 1.00 81.44 245 ARG A CA 1
ATOM 1955 C C . ARG A 1 245 ? 28.112 -6.371 -22.272 1.00 81.44 245 ARG A C 1
ATOM 1957 O O . ARG A 1 245 ? 28.385 -6.071 -21.112 1.00 81.44 245 ARG A O 1
ATOM 1964 N N . GLY A 1 246 ? 28.819 -5.937 -23.310 1.00 82.00 246 GLY A N 1
ATOM 1965 C CA . GLY A 1 246 ? 29.917 -4.987 -23.201 1.00 82.00 246 GLY A CA 1
ATOM 1966 C C . GLY A 1 246 ? 29.454 -3.557 -22.919 1.00 82.00 246 GLY A C 1
ATOM 1967 O O . GLY A 1 246 ? 30.090 -2.890 -22.109 1.00 82.00 246 GLY A O 1
ATOM 1968 N N . ILE A 1 247 ? 28.328 -3.120 -23.492 1.00 81.44 247 ILE A N 1
ATOM 1969 C CA . ILE A 1 247 ? 27.711 -1.803 -23.240 1.00 81.44 247 ILE A CA 1
ATOM 1970 C C . ILE A 1 247 ? 27.365 -1.633 -21.753 1.00 81.44 247 ILE A C 1
ATOM 1972 O O . ILE A 1 247 ? 27.595 -0.573 -21.184 1.00 81.44 247 ILE A O 1
ATOM 1976 N N . ALA A 1 248 ? 26.908 -2.695 -21.083 1.00 72.62 248 ALA A N 1
ATOM 1977 C CA . ALA A 1 248 ? 26.591 -2.664 -19.652 1.00 72.62 248 ALA A CA 1
ATOM 1978 C C . ALA A 1 248 ? 27.828 -2.588 -18.723 1.00 72.62 248 ALA A C 1
ATOM 1980 O O . ALA A 1 248 ? 27.688 -2.443 -17.507 1.00 72.62 248 ALA A O 1
ATOM 1981 N N . LYS A 1 249 ? 29.056 -2.723 -19.252 1.00 75.75 249 LYS A N 1
ATOM 1982 C CA . LYS A 1 249 ? 30.295 -2.689 -18.456 1.00 75.75 249 LYS A CA 1
ATOM 1983 C C . LYS A 1 249 ? 30.877 -1.279 -18.399 1.00 75.75 249 LYS A C 1
ATOM 1985 O O . LYS A 1 249 ? 30.911 -0.556 -19.390 1.00 75.75 249 LYS A O 1
ATOM 1990 N N . LYS A 1 250 ? 31.456 -0.922 -17.246 1.00 66.81 250 LYS A N 1
ATOM 1991 C CA . LYS A 1 250 ? 32.163 0.355 -17.051 1.00 66.81 250 LYS A CA 1
ATOM 1992 C C . LYS A 1 250 ? 33.274 0.529 -18.099 1.00 66.81 250 LYS A C 1
ATOM 1994 O O . LYS A 1 250 ? 34.199 -0.282 -18.152 1.00 66.81 250 LYS A O 1
ATOM 1999 N N . GLY A 1 251 ? 33.191 1.587 -18.908 1.00 68.81 251 GLY A N 1
ATOM 2000 C CA . GLY A 1 251 ? 34.150 1.869 -19.984 1.00 68.81 251 GLY A CA 1
ATOM 2001 C C . GLY A 1 251 ? 34.049 0.927 -21.194 1.00 68.81 251 GLY A C 1
ATOM 2002 O O . GLY A 1 251 ? 34.966 0.888 -22.017 1.00 68.81 251 GLY A O 1
ATOM 2003 N N . GLY A 1 252 ? 33.018 0.076 -21.250 1.00 78.50 252 GLY A N 1
ATOM 2004 C CA . GLY A 1 252 ? 32.821 -0.910 -22.310 1.00 78.50 252 GLY A CA 1
ATOM 2005 C C . GLY A 1 252 ? 32.255 -0.283 -23.578 1.00 78.50 252 GLY A C 1
ATOM 2006 O O . GLY A 1 252 ? 32.760 -0.557 -24.665 1.00 78.50 252 GLY A O 1
ATOM 2007 N N . THR A 1 253 ? 31.291 0.627 -23.438 1.00 80.88 253 THR A N 1
ATOM 2008 C CA . THR A 1 253 ? 30.707 1.373 -24.558 1.00 80.88 253 THR A CA 1
ATOM 2009 C C . THR A 1 253 ? 31.780 2.100 -25.365 1.00 80.88 253 THR A C 1
ATOM 2011 O O . THR A 1 253 ? 31.878 1.891 -26.570 1.00 80.88 253 THR A O 1
ATOM 2014 N N . GLU A 1 254 ? 32.664 2.869 -24.723 1.00 83.38 254 GLU A N 1
ATOM 2015 C CA . GLU A 1 254 ? 33.711 3.650 -25.398 1.00 83.38 254 GLU A CA 1
ATOM 2016 C C . GLU A 1 254 ? 34.659 2.786 -26.237 1.00 83.38 254 GLU A C 1
ATOM 2018 O O . GLU A 1 254 ? 35.146 3.243 -27.270 1.00 83.38 254 GLU A O 1
ATOM 2023 N N . LYS A 1 255 ? 34.897 1.538 -25.819 1.00 85.94 255 LYS A N 1
ATOM 2024 C CA . LYS A 1 255 ? 35.752 0.588 -26.542 1.00 85.94 255 LYS A CA 1
ATOM 2025 C C . LYS A 1 255 ? 35.066 -0.029 -27.756 1.00 85.94 255 LYS A C 1
ATOM 2027 O O . LYS A 1 255 ? 35.753 -0.371 -28.708 1.00 85.94 255 LYS A O 1
ATOM 2032 N N . LEU A 1 256 ? 33.743 -0.176 -27.717 1.00 87.69 256 LEU A N 1
ATOM 2033 C CA . LEU A 1 256 ? 32.956 -0.825 -28.771 1.00 87.69 256 LEU A CA 1
ATOM 2034 C C . LEU A 1 256 ? 32.501 0.159 -29.855 1.00 87.69 256 LEU A C 1
ATOM 2036 O O . LEU A 1 256 ? 32.303 -0.234 -31.002 1.00 87.69 256 LEU A O 1
ATOM 2040 N N . LEU A 1 257 ? 32.359 1.445 -29.515 1.00 88.62 257 LEU A N 1
ATOM 2041 C CA . LEU A 1 257 ? 31.900 2.478 -30.448 1.00 88.62 257 LEU A CA 1
ATOM 2042 C C . LEU A 1 257 ? 32.714 2.573 -31.755 1.00 88.62 257 LEU A C 1
ATOM 2044 O O . LEU A 1 257 ? 32.080 2.771 -32.791 1.00 88.62 257 LEU A O 1
ATOM 2048 N N . PRO A 1 258 ? 34.060 2.468 -31.773 1.00 91.19 258 PRO A N 1
ATOM 2049 C CA . PRO A 1 258 ? 34.823 2.522 -33.022 1.00 91.19 258 PRO A CA 1
ATOM 2050 C C . PRO A 1 258 ? 34.441 1.412 -34.008 1.00 91.19 258 PRO A C 1
ATOM 2052 O O . PRO A 1 258 ? 34.230 1.694 -35.188 1.00 91.19 258 PRO A O 1
ATOM 2055 N N . ASP A 1 259 ? 34.289 0.182 -33.516 1.00 91.06 259 ASP A N 1
ATOM 2056 C CA . ASP A 1 259 ? 33.949 -0.976 -34.345 1.00 91.06 259 ASP A CA 1
ATOM 2057 C C . ASP A 1 259 ? 32.502 -0.895 -34.842 1.00 91.06 259 ASP A C 1
ATOM 2059 O O . ASP A 1 259 ? 32.253 -1.087 -36.031 1.00 91.06 259 ASP A O 1
ATOM 2063 N N . ILE A 1 260 ? 31.566 -0.488 -33.972 1.00 91.81 260 ILE A N 1
ATOM 2064 C CA . ILE A 1 260 ? 30.161 -0.255 -34.348 1.00 91.81 260 ILE A CA 1
ATOM 2065 C C . ILE A 1 260 ? 30.075 0.803 -35.455 1.00 91.81 260 ILE A C 1
ATOM 2067 O O . ILE A 1 260 ? 29.377 0.607 -36.448 1.00 91.81 260 ILE A O 1
ATOM 2071 N N . LYS A 1 261 ? 30.810 1.916 -35.312 1.00 93.56 261 LYS A N 1
ATOM 2072 C CA . LYS A 1 261 ? 30.845 2.986 -36.320 1.00 93.56 261 LYS A CA 1
ATOM 2073 C C . LYS A 1 261 ? 31.358 2.490 -37.660 1.00 93.56 261 LYS A C 1
ATOM 2075 O O . LYS A 1 261 ? 30.751 2.778 -38.689 1.00 93.56 261 LYS A O 1
ATOM 2080 N N . LYS A 1 262 ? 32.468 1.753 -37.646 1.00 93.56 262 LYS A N 1
ATOM 2081 C CA . LYS A 1 262 ? 33.055 1.192 -38.859 1.00 93.56 262 LYS A CA 1
ATOM 2082 C C . LYS A 1 262 ? 32.080 0.232 -39.545 1.00 93.56 262 LYS A C 1
ATOM 2084 O O . LYS A 1 262 ? 31.824 0.402 -40.735 1.00 93.56 262 LYS A O 1
ATOM 2089 N N . GLY A 1 263 ? 31.506 -0.706 -38.788 1.00 93.56 263 GLY A N 1
ATOM 2090 C CA . GLY A 1 263 ? 30.539 -1.679 -39.295 1.00 93.56 263 GLY A CA 1
ATOM 2091 C C . GLY A 1 263 ? 29.328 -1.008 -39.937 1.00 93.56 263 GLY A C 1
ATOM 2092 O O . GLY A 1 263 ? 28.989 -1.326 -41.073 1.00 93.56 263 GLY A O 1
ATOM 2093 N N . PHE A 1 264 ? 28.739 -0.010 -39.270 1.00 95.31 264 PHE A N 1
ATOM 2094 C CA . PHE A 1 264 ? 27.601 0.739 -39.809 1.00 95.31 264 PHE A CA 1
ATOM 2095 C C . PHE A 1 264 ? 27.927 1.445 -41.131 1.00 95.31 264 PHE A C 1
ATOM 2097 O O . PHE A 1 264 ? 27.204 1.312 -42.116 1.00 95.31 264 PHE A O 1
ATOM 2104 N N . ILE A 1 265 ? 29.041 2.182 -41.180 1.00 94.38 265 ILE A N 1
ATOM 2105 C CA . ILE A 1 265 ? 29.444 2.936 -42.377 1.00 94.38 265 ILE A CA 1
ATOM 2106 C C . ILE A 1 265 ? 29.701 1.996 -43.559 1.00 94.38 265 ILE A C 1
ATOM 2108 O O . ILE A 1 265 ? 29.264 2.281 -44.675 1.00 94.38 265 ILE A O 1
ATOM 2112 N N . GLU A 1 266 ? 30.416 0.892 -43.330 1.00 94.50 266 GLU A N 1
ATOM 2113 C CA . GLU A 1 266 ? 30.706 -0.099 -44.370 1.00 94.50 266 GLU A CA 1
ATOM 2114 C C . GLU A 1 266 ? 29.425 -0.782 -44.860 1.00 94.50 266 GLU A C 1
ATOM 2116 O O . GLU A 1 266 ? 29.235 -0.927 -46.070 1.00 94.50 266 GLU A O 1
ATOM 2121 N N . TYR A 1 267 ? 28.523 -1.143 -43.945 1.00 95.00 267 TYR A N 1
ATOM 2122 C CA . TYR A 1 267 ? 27.261 -1.793 -44.279 1.00 95.00 267 TYR A CA 1
ATOM 2123 C C . TYR A 1 267 ? 26.341 -0.878 -45.091 1.00 95.00 267 TYR A C 1
ATOM 2125 O O . TYR A 1 267 ? 25.844 -1.291 -46.139 1.00 95.00 267 TYR A O 1
ATOM 2133 N N . MET A 1 268 ? 26.151 0.370 -44.652 1.00 94.25 268 MET A N 1
ATOM 2134 C CA . MET A 1 268 ? 25.274 1.330 -45.326 1.00 94.25 268 MET A CA 1
ATOM 2135 C C . MET A 1 268 ? 25.773 1.684 -46.730 1.00 94.25 268 MET A C 1
ATOM 2137 O O . MET A 1 268 ? 24.988 1.711 -47.674 1.00 94.25 268 MET A O 1
ATOM 2141 N N . LYS A 1 269 ? 27.087 1.868 -46.907 1.00 93.25 269 LYS A N 1
ATOM 2142 C CA . LYS A 1 269 ? 27.675 2.093 -48.238 1.00 93.25 269 LYS A CA 1
ATOM 2143 C C . LYS A 1 269 ? 27.511 0.883 -49.151 1.00 93.25 269 LYS A C 1
ATOM 2145 O O . LYS A 1 269 ? 27.204 1.036 -50.326 1.00 93.25 269 LYS A O 1
ATOM 2150 N N . LYS A 1 270 ? 27.737 -0.323 -48.624 1.00 93.75 270 LYS A N 1
ATOM 2151 C CA . LYS A 1 270 ? 27.730 -1.551 -49.425 1.00 93.75 270 LYS A CA 1
ATOM 2152 C C . LYS A 1 270 ? 26.324 -1.988 -49.834 1.00 93.75 270 LYS A C 1
ATOM 2154 O O . LYS A 1 270 ? 26.149 -2.431 -50.964 1.00 93.75 270 LYS A O 1
ATOM 2159 N N . ASN A 1 271 ? 25.363 -1.930 -48.914 1.00 93.69 271 ASN A N 1
ATOM 2160 C CA . ASN A 1 271 ? 24.035 -2.516 -49.117 1.00 93.69 271 ASN A CA 1
ATOM 2161 C C . ASN A 1 271 ? 22.974 -1.486 -49.525 1.00 93.69 271 ASN A C 1
ATOM 2163 O O . ASN A 1 271 ? 21.980 -1.875 -50.129 1.00 93.69 271 ASN A O 1
ATOM 2167 N N . TYR A 1 272 ? 23.190 -0.199 -49.232 1.00 91.75 272 TYR A N 1
ATOM 2168 C CA . TYR A 1 272 ? 22.213 0.864 -49.492 1.00 91.75 272 TYR A CA 1
ATOM 2169 C C . TYR A 1 272 ? 22.754 2.030 -50.341 1.00 91.75 272 TYR A C 1
ATOM 2171 O O . TYR A 1 272 ? 22.014 2.972 -50.597 1.00 91.75 272 TYR A O 1
ATOM 2179 N N . ASP A 1 273 ? 24.017 1.985 -50.792 1.00 90.31 273 ASP A N 1
ATOM 2180 C CA . ASP A 1 273 ? 24.675 3.068 -51.558 1.00 90.31 273 ASP A CA 1
ATOM 2181 C C . ASP A 1 273 ? 24.588 4.452 -50.866 1.00 90.31 273 ASP A C 1
ATOM 2183 O O . ASP A 1 273 ? 24.530 5.508 -51.502 1.00 90.31 273 ASP A O 1
ATOM 2187 N N . GLU A 1 274 ? 24.565 4.456 -49.527 1.00 92.12 274 GLU A N 1
ATOM 2188 C CA . GLU A 1 274 ? 24.393 5.672 -48.730 1.00 92.12 274 GLU A CA 1
ATOM 2189 C C . GLU A 1 274 ? 25.643 6.565 -48.789 1.00 92.12 274 GLU A C 1
ATOM 2191 O O . GLU A 1 274 ? 26.770 6.141 -48.499 1.00 92.12 274 GLU A O 1
ATOM 2196 N N . LYS A 1 275 ? 25.440 7.842 -49.124 1.00 89.00 275 LYS A N 1
ATOM 2197 C CA . LYS A 1 275 ? 26.512 8.822 -49.344 1.00 89.00 275 LYS A CA 1
ATOM 2198 C C . LYS A 1 275 ? 27.024 9.432 -48.046 1.00 89.00 275 LYS A C 1
ATOM 2200 O O . LYS A 1 275 ? 28.205 9.776 -47.979 1.00 89.00 275 LYS A O 1
ATOM 2205 N N . ASN A 1 276 ? 26.172 9.564 -47.028 1.00 89.00 276 ASN A N 1
ATOM 2206 C CA . ASN A 1 276 ? 26.541 10.155 -45.741 1.00 89.00 276 ASN A CA 1
ATOM 2207 C C . ASN A 1 276 ? 26.042 9.332 -44.533 1.00 89.00 276 ASN A C 1
ATOM 2209 O O . ASN A 1 276 ? 25.250 9.815 -43.721 1.00 89.00 276 ASN A O 1
ATOM 2213 N N . PRO A 1 277 ? 26.531 8.092 -44.352 1.00 89.12 277 PRO A N 1
ATOM 2214 C CA . PRO A 1 277 ? 26.094 7.238 -43.246 1.00 89.12 277 PRO A CA 1
ATOM 2215 C C . PRO A 1 277 ? 26.488 7.793 -41.866 1.00 89.12 277 PRO A C 1
ATOM 2217 O O . PRO A 1 277 ? 25.849 7.491 -40.862 1.00 89.12 277 PRO A O 1
ATOM 2220 N N . GLU A 1 278 ? 27.512 8.643 -41.785 1.00 87.75 278 GLU A N 1
ATOM 2221 C CA . GLU A 1 278 ? 27.963 9.229 -40.518 1.00 87.75 278 GLU A CA 1
ATOM 2222 C C . GLU A 1 278 ? 26.927 10.177 -39.898 1.00 87.75 278 GLU A C 1
ATOM 2224 O O . GLU A 1 278 ? 26.741 10.157 -38.679 1.00 87.75 278 GLU A O 1
ATOM 2229 N N . SER A 1 279 ? 26.210 10.972 -40.705 1.00 85.81 279 SER A N 1
ATOM 2230 C CA . SER A 1 279 ? 25.145 11.836 -40.177 1.00 85.81 279 SER A CA 1
ATOM 2231 C C . SER A 1 279 ? 23.961 11.038 -39.640 1.00 85.81 279 SER A C 1
ATOM 2233 O O . SER A 1 279 ? 23.377 11.435 -38.634 1.00 85.81 279 SER A O 1
ATOM 2235 N N . ILE A 1 280 ? 23.655 9.902 -40.273 1.00 88.88 280 ILE A N 1
ATOM 2236 C CA . ILE A 1 280 ? 22.584 8.983 -39.864 1.00 88.88 280 ILE A CA 1
ATOM 2237 C C . ILE A 1 280 ? 22.927 8.307 -38.532 1.00 88.88 280 ILE A C 1
ATOM 2239 O O . ILE A 1 280 ? 22.061 8.124 -37.684 1.00 88.88 280 ILE A O 1
ATOM 2243 N N . LEU A 1 281 ? 24.199 7.971 -38.311 1.00 88.56 281 LEU A N 1
ATOM 2244 C CA . LEU A 1 281 ? 24.639 7.200 -37.151 1.00 88.56 281 LEU A CA 1
ATOM 2245 C C . LEU A 1 281 ? 24.648 7.992 -35.830 1.00 88.56 281 LEU A C 1
ATOM 2247 O O . LEU A 1 281 ? 24.447 7.418 -34.759 1.00 88.56 281 LEU A O 1
ATOM 2251 N N . ASN A 1 282 ? 24.905 9.302 -35.869 1.00 82.62 282 ASN A N 1
ATOM 2252 C CA . ASN A 1 282 ? 25.138 10.103 -34.658 1.00 82.62 282 ASN A CA 1
ATOM 2253 C C . ASN A 1 282 ? 24.036 9.990 -33.580 1.00 82.62 282 ASN A C 1
ATOM 2255 O O . ASN A 1 282 ? 24.389 9.813 -32.409 1.00 82.62 282 ASN A O 1
ATOM 2259 N N . PRO A 1 283 ? 22.730 10.025 -33.912 1.00 81.50 283 PRO A N 1
ATOM 2260 C CA . PRO A 1 283 ? 21.672 9.854 -32.919 1.00 81.50 283 PRO A CA 1
ATOM 2261 C C . PRO A 1 283 ? 21.651 8.457 -32.278 1.00 81.50 283 PRO A C 1
ATOM 2263 O O . PRO A 1 283 ? 21.369 8.338 -31.089 1.00 81.50 283 PRO A O 1
ATOM 2266 N N . PHE A 1 284 ? 21.997 7.406 -33.026 1.00 84.31 284 PHE A N 1
ATOM 2267 C CA . PHE A 1 284 ? 22.049 6.025 -32.530 1.00 84.31 284 PHE A CA 1
ATOM 2268 C C . PHE A 1 284 ? 23.187 5.828 -31.528 1.00 84.31 284 PHE A C 1
ATOM 2270 O O . PHE A 1 284 ? 23.029 5.143 -30.521 1.00 84.31 284 PHE A O 1
ATOM 2277 N N . ILE A 1 285 ? 24.324 6.490 -31.756 1.00 84.62 285 ILE A N 1
ATOM 2278 C CA . ILE A 1 285 ? 25.464 6.468 -30.832 1.00 84.62 285 ILE A CA 1
ATOM 2279 C C . ILE A 1 285 ? 25.088 7.072 -29.478 1.00 84.62 285 ILE A C 1
ATOM 2281 O O . ILE A 1 285 ? 25.546 6.569 -28.453 1.00 84.62 285 ILE A O 1
ATOM 2285 N N . GLN A 1 286 ? 24.272 8.130 -29.457 1.00 83.44 286 GLN A N 1
ATOM 2286 C CA . GLN A 1 286 ? 23.789 8.699 -28.200 1.00 83.44 286 GLN A CA 1
ATOM 2287 C C . GLN A 1 286 ? 22.898 7.702 -27.455 1.00 83.44 286 GLN A C 1
ATOM 2289 O O . GLN A 1 286 ? 23.153 7.434 -26.288 1.00 83.44 286 GLN A O 1
ATOM 2294 N N . VAL A 1 287 ? 21.955 7.057 -28.147 1.00 80.31 287 VAL A N 1
ATOM 2295 C CA . VAL A 1 287 ? 21.088 6.042 -27.525 1.00 80.31 287 VAL A CA 1
ATOM 2296 C C . VAL A 1 287 ? 21.889 4.843 -27.004 1.00 80.31 287 VAL A C 1
ATOM 2298 O O . VAL A 1 287 ? 21.624 4.357 -25.910 1.00 80.31 287 VAL A O 1
ATOM 2301 N N . ILE A 1 288 ? 22.920 4.391 -27.726 1.00 81.19 288 ILE A N 1
ATOM 2302 C CA . ILE A 1 288 ? 23.815 3.313 -27.264 1.00 81.19 288 ILE A CA 1
ATOM 2303 C C . ILE A 1 288 ? 24.585 3.724 -25.999 1.00 81.19 288 ILE A C 1
ATOM 2305 O O . ILE A 1 288 ? 24.810 2.892 -25.118 1.00 81.19 288 ILE A O 1
ATOM 2309 N N . LYS A 1 289 ? 24.985 4.998 -25.883 1.00 81.56 289 LYS A N 1
ATOM 2310 C CA . LYS A 1 289 ? 25.598 5.523 -24.655 1.00 81.56 289 LYS A CA 1
ATOM 2311 C C . LYS A 1 289 ? 24.600 5.539 -23.507 1.00 81.56 289 LYS A C 1
ATOM 2313 O O . LYS A 1 289 ? 24.926 5.020 -22.445 1.00 81.56 289 LYS A O 1
ATOM 2318 N N . ASP A 1 290 ? 23.391 6.039 -23.727 1.00 78.81 290 ASP A N 1
ATOM 2319 C CA . ASP A 1 290 ? 22.353 6.080 -22.692 1.00 78.81 290 ASP A CA 1
ATOM 2320 C C . ASP A 1 290 ? 21.960 4.655 -22.247 1.00 78.81 290 ASP A C 1
ATOM 2322 O O . ASP A 1 290 ? 21.753 4.382 -21.064 1.00 78.81 290 ASP A O 1
ATOM 2326 N N . ALA A 1 291 ? 21.945 3.693 -23.177 1.00 73.56 291 ALA A N 1
ATOM 2327 C CA . ALA A 1 291 ? 21.687 2.280 -22.898 1.00 73.56 291 ALA A CA 1
ATOM 2328 C C . ALA A 1 291 ? 22.723 1.634 -21.960 1.00 73.56 291 ALA A C 1
ATOM 2330 O O . ALA A 1 291 ? 22.409 0.626 -21.321 1.00 73.56 291 ALA A O 1
ATOM 2331 N N . SER A 1 292 ? 23.924 2.212 -21.827 1.00 70.94 292 SER A N 1
ATOM 2332 C CA . SER A 1 292 ? 24.923 1.753 -20.851 1.00 70.94 292 SER A CA 1
ATOM 2333 C C . SER A 1 292 ? 24.519 2.007 -19.401 1.00 70.94 292 SER A C 1
ATOM 2335 O O . SER A 1 292 ? 24.983 1.292 -18.511 1.00 70.94 292 SER A O 1
ATOM 2337 N N . ASP A 1 293 ? 23.620 2.968 -19.164 1.00 61.41 293 ASP A N 1
ATOM 2338 C CA . ASP A 1 293 ? 23.193 3.328 -17.817 1.00 61.41 293 ASP A CA 1
ATOM 2339 C C . ASP A 1 293 ? 21.987 2.517 -17.322 1.00 61.41 293 ASP A C 1
ATOM 2341 O O . ASP A 1 293 ? 21.893 2.332 -16.112 1.00 61.41 293 ASP A O 1
ATOM 2345 N N . TYR A 1 294 ? 21.110 1.990 -18.198 1.00 67.06 294 TYR A N 1
ATOM 2346 C CA . TYR A 1 294 ? 20.093 0.971 -17.846 1.00 67.06 294 TYR A CA 1
ATOM 2347 C C . TYR A 1 294 ? 19.238 0.488 -19.048 1.00 67.06 294 TYR A C 1
ATOM 2349 O O . TYR A 1 294 ? 18.013 0.615 -19.026 1.00 67.06 294 TYR A O 1
ATOM 2357 N N . GLY A 1 295 ? 19.831 -0.039 -20.127 1.00 69.69 295 GLY A N 1
ATOM 2358 C CA . GLY A 1 295 ? 19.044 -0.547 -21.266 1.00 69.69 295 GLY A CA 1
ATOM 2359 C C . GLY A 1 295 ? 17.998 -1.587 -20.834 1.00 69.69 295 GLY A C 1
ATOM 2360 O O . GLY A 1 295 ? 18.309 -2.475 -20.040 1.00 69.69 295 GLY A O 1
ATOM 2361 N N . PHE A 1 296 ? 16.768 -1.503 -21.342 1.00 83.62 296 PHE A N 1
ATOM 2362 C CA . PHE A 1 296 ? 15.660 -2.363 -20.908 1.00 83.62 296 PHE A CA 1
ATOM 2363 C C . PHE A 1 296 ? 15.351 -3.459 -21.937 1.00 83.62 296 PHE A C 1
ATOM 2365 O O . PHE A 1 296 ? 15.496 -3.245 -23.137 1.00 83.62 296 PHE A O 1
ATOM 2372 N N . SER A 1 297 ? 14.968 -4.652 -21.481 1.00 88.19 297 SER A N 1
ATOM 2373 C CA . SER A 1 297 ? 14.653 -5.792 -22.357 1.00 88.19 297 SER A CA 1
ATOM 2374 C C . SER A 1 297 ? 13.157 -5.847 -22.652 1.00 88.19 297 SER A C 1
ATOM 2376 O O . SER A 1 297 ? 12.347 -5.636 -21.746 1.00 88.19 297 SER A O 1
ATOM 2378 N N . VAL A 1 298 ? 12.783 -6.190 -23.886 1.00 88.62 298 VAL A N 1
ATOM 2379 C CA . VAL A 1 298 ? 11.369 -6.394 -24.257 1.00 88.62 298 VAL A CA 1
ATOM 2380 C C . VAL A 1 298 ? 10.726 -7.514 -23.430 1.00 88.62 298 VAL A C 1
ATOM 2382 O O . VAL A 1 298 ? 9.625 -7.350 -22.910 1.00 88.62 298 VAL A O 1
ATOM 2385 N N . ASN A 1 299 ? 11.480 -8.589 -23.166 1.00 87.75 299 ASN A N 1
ATOM 2386 C CA . ASN A 1 299 ? 11.048 -9.742 -22.366 1.00 87.75 299 ASN A CA 1
ATOM 2387 C C . ASN A 1 299 ? 10.761 -9.391 -20.901 1.00 87.75 299 ASN A C 1
ATOM 2389 O O . ASN A 1 299 ? 10.155 -10.172 -20.173 1.00 87.75 299 ASN A O 1
ATOM 2393 N N . HIS A 1 300 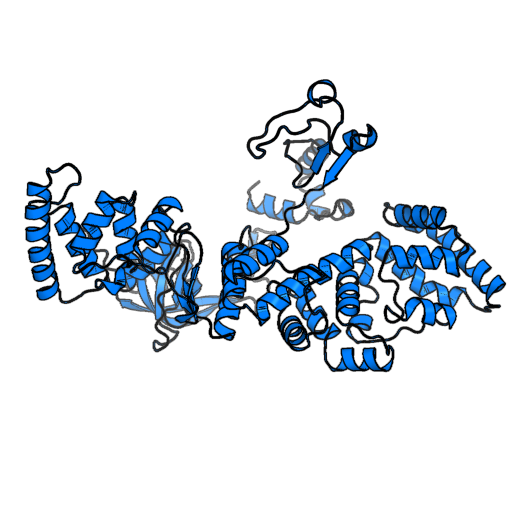? 11.222 -8.225 -20.460 1.00 88.56 300 HIS A N 1
ATOM 2394 C CA . HIS A 1 300 ? 10.940 -7.692 -19.142 1.00 88.56 300 HIS A CA 1
ATOM 2395 C C . HIS A 1 300 ? 9.879 -6.584 -19.208 1.00 88.56 300 HIS A C 1
ATOM 2397 O O . HIS A 1 300 ? 9.052 -6.488 -18.300 1.00 88.56 300 HIS A O 1
ATOM 2403 N N . SER A 1 301 ? 9.875 -5.770 -20.267 1.00 91.81 301 SER A N 1
ATOM 2404 C CA . SER A 1 301 ? 8.905 -4.689 -20.432 1.00 91.81 301 SER A CA 1
ATOM 2405 C C . SER A 1 301 ? 7.486 -5.201 -20.600 1.00 91.81 301 SER A C 1
ATOM 2407 O O . SER A 1 301 ? 6.613 -4.792 -19.838 1.00 91.81 301 SER A O 1
ATOM 2409 N N . ASP A 1 302 ? 7.266 -6.154 -21.505 1.00 92.69 302 ASP A N 1
ATOM 2410 C CA . ASP A 1 302 ? 5.916 -6.626 -21.818 1.00 92.69 302 ASP A CA 1
ATOM 2411 C C . ASP A 1 302 ? 5.228 -7.291 -20.621 1.00 92.69 302 ASP A C 1
ATOM 2413 O O . ASP A 1 302 ? 4.123 -6.868 -20.266 1.00 92.69 302 ASP A O 1
ATOM 2417 N N . PRO A 1 303 ? 5.848 -8.249 -19.901 1.00 93.44 303 PRO A N 1
ATOM 2418 C CA . PRO A 1 303 ? 5.205 -8.825 -18.723 1.00 93.44 303 PRO A CA 1
ATOM 2419 C C . PRO A 1 303 ? 4.927 -7.783 -17.633 1.00 93.44 303 PRO A C 1
ATOM 2421 O O . PRO A 1 303 ? 3.898 -7.853 -16.963 1.00 93.44 303 PRO A O 1
ATOM 2424 N N . TYR A 1 304 ? 5.805 -6.787 -17.467 1.00 94.50 304 TYR A N 1
ATOM 2425 C CA . TYR A 1 304 ? 5.628 -5.730 -16.466 1.00 94.50 304 TYR A CA 1
ATOM 2426 C C . TYR A 1 304 ? 4.483 -4.787 -16.854 1.00 94.50 304 TYR A C 1
ATOM 2428 O O . TYR A 1 304 ? 3.696 -4.393 -15.991 1.00 94.50 304 TYR A O 1
ATOM 2436 N N . SER A 1 305 ? 4.329 -4.496 -18.147 1.00 95.94 305 SER A N 1
ATOM 2437 C CA . SER A 1 305 ? 3.170 -3.795 -18.698 1.00 95.94 305 SER A CA 1
ATOM 2438 C C . SER A 1 305 ? 1.874 -4.547 -18.408 1.00 95.94 305 SER A C 1
ATOM 2440 O O . SER A 1 305 ? 0.907 -3.928 -17.973 1.00 95.94 305 SER A O 1
ATOM 2442 N N . TYR A 1 306 ? 1.844 -5.875 -18.564 1.00 96.38 306 TYR A N 1
ATOM 2443 C CA . TYR A 1 306 ? 0.650 -6.674 -18.252 1.00 96.38 306 TYR A CA 1
ATOM 2444 C C . TYR A 1 306 ? 0.303 -6.670 -16.761 1.00 96.38 306 TYR A C 1
ATOM 2446 O O . TYR A 1 306 ? -0.878 -6.657 -16.418 1.00 96.38 306 TYR A O 1
ATOM 2454 N N . ILE A 1 307 ? 1.297 -6.621 -15.868 1.00 96.69 307 ILE A N 1
ATOM 2455 C CA . ILE A 1 307 ? 1.050 -6.425 -14.430 1.00 96.69 307 ILE A CA 1
ATOM 2456 C C . ILE A 1 307 ? 0.389 -5.060 -14.198 1.00 96.69 307 ILE A C 1
ATOM 2458 O O . ILE A 1 307 ? -0.644 -4.984 -13.535 1.00 96.69 307 ILE A O 1
ATOM 2462 N N . GLY A 1 308 ? 0.947 -3.988 -14.773 1.00 96.69 308 GLY A N 1
ATOM 2463 C CA . GLY A 1 308 ? 0.380 -2.641 -14.654 1.00 96.69 308 GLY A CA 1
ATOM 2464 C C . GLY A 1 308 ? -1.045 -2.551 -15.209 1.00 96.69 308 GLY A C 1
ATOM 2465 O O . GLY A 1 308 ? -1.926 -1.995 -14.552 1.00 96.69 308 GLY A O 1
ATOM 2466 N N . TYR A 1 309 ? -1.292 -3.162 -16.371 1.00 97.75 309 TYR A N 1
ATOM 2467 C CA . TYR A 1 309 ? -2.617 -3.224 -16.980 1.00 97.75 309 TYR A CA 1
ATOM 2468 C C . TYR A 1 309 ? -3.605 -4.042 -16.142 1.00 97.75 309 TYR A C 1
ATOM 2470 O O . TYR A 1 309 ? -4.719 -3.587 -15.903 1.00 97.75 309 TYR A O 1
ATOM 2478 N N . GLY A 1 310 ? -3.196 -5.207 -15.630 1.00 97.69 310 GLY A N 1
ATOM 2479 C CA . GLY A 1 310 ? -4.019 -6.032 -14.743 1.00 97.69 310 GLY A CA 1
ATOM 2480 C C . GLY A 1 310 ? -4.438 -5.286 -13.473 1.00 97.69 310 GLY A C 1
ATOM 2481 O O . GLY A 1 310 ? -5.600 -5.355 -13.075 1.00 97.69 310 GLY A O 1
ATOM 2482 N N . CYS A 1 311 ? -3.534 -4.499 -12.878 1.00 97.69 311 CYS A N 1
ATOM 2483 C CA . CYS A 1 311 ? -3.887 -3.597 -11.781 1.00 97.69 311 CYS A CA 1
ATOM 2484 C C . CYS A 1 311 ? -4.910 -2.537 -12.215 1.00 97.69 311 CYS A C 1
ATOM 2486 O O . CYS A 1 311 ? -5.885 -2.311 -11.504 1.00 97.69 311 CYS A O 1
ATOM 2488 N N . GLY A 1 312 ? -4.730 -1.917 -13.386 1.00 97.56 312 GLY A N 1
ATOM 2489 C CA . GLY A 1 312 ? -5.689 -0.953 -13.935 1.00 97.56 312 GLY A CA 1
ATOM 2490 C C . GLY A 1 312 ? -7.073 -1.555 -14.186 1.00 97.56 312 GLY A C 1
ATOM 2491 O O . GLY A 1 312 ? -8.077 -0.946 -13.823 1.00 97.56 312 GLY A O 1
ATOM 2492 N N . TYR A 1 313 ? -7.128 -2.773 -14.731 1.00 98.25 313 TYR A N 1
ATOM 2493 C CA . TYR A 1 313 ? -8.368 -3.511 -14.972 1.00 98.25 313 TYR A CA 1
ATOM 2494 C C . TYR A 1 313 ? -9.132 -3.738 -13.666 1.00 98.25 313 TYR A C 1
ATOM 2496 O O . TYR A 1 313 ? -10.306 -3.387 -13.560 1.00 98.25 313 TYR A O 1
ATOM 2504 N N . LEU A 1 314 ? -8.451 -4.271 -12.646 1.00 98.25 314 LEU A N 1
ATOM 2505 C CA . LEU A 1 314 ? -9.054 -4.512 -11.336 1.00 98.25 314 LEU A CA 1
ATOM 2506 C C . LEU A 1 314 ? -9.471 -3.212 -10.655 1.00 98.25 314 LEU A C 1
ATOM 2508 O O . LEU A 1 314 ? -10.537 -3.156 -10.057 1.00 98.25 314 LEU A O 1
ATOM 2512 N N . ARG A 1 315 ? -8.677 -2.148 -10.780 1.00 97.50 315 ARG A N 1
ATOM 2513 C CA . ARG A 1 315 ? -9.023 -0.837 -10.228 1.00 97.50 315 ARG A CA 1
ATOM 2514 C C . ARG A 1 315 ? -10.273 -0.240 -10.877 1.00 97.50 315 ARG A C 1
ATOM 2516 O O . ARG A 1 315 ? -10.982 0.494 -10.202 1.00 97.50 315 ARG A O 1
ATOM 2523 N N . TYR A 1 316 ? -10.546 -0.535 -12.148 1.00 97.44 316 TYR A N 1
ATOM 2524 C CA . TYR A 1 316 ? -11.750 -0.060 -12.832 1.00 97.44 316 TYR A CA 1
ATOM 2525 C C . TYR A 1 316 ? -12.982 -0.932 -12.546 1.00 97.44 316 TYR A C 1
ATOM 2527 O O . TYR A 1 316 ? -14.024 -0.404 -12.164 1.00 97.44 316 TYR A O 1
ATOM 2535 N N . TYR A 1 317 ? -12.870 -2.256 -12.701 1.00 97.50 317 TYR A N 1
ATOM 2536 C CA . TYR A 1 317 ? -14.009 -3.180 -12.588 1.00 97.50 317 TYR A CA 1
ATOM 2537 C C . TYR A 1 317 ? -14.295 -3.663 -11.159 1.00 97.50 317 TYR A C 1
ATOM 2539 O O . TYR A 1 317 ? -15.440 -3.971 -10.837 1.00 97.50 317 TYR A O 1
ATOM 2547 N N . HIS A 1 318 ? -13.275 -3.696 -10.300 1.00 97.88 318 HIS A N 1
ATOM 2548 C CA . HIS A 1 318 ? -13.345 -4.139 -8.902 1.00 97.88 318 HIS A CA 1
ATOM 2549 C C . HIS A 1 318 ? -12.674 -3.118 -7.959 1.00 97.88 318 HIS A C 1
ATOM 2551 O O . HIS A 1 318 ? -11.773 -3.471 -7.189 1.00 97.88 318 HIS A O 1
ATOM 2557 N N . PRO A 1 319 ? -13.051 -1.822 -8.027 1.00 97.75 319 PRO A N 1
ATOM 2558 C CA . PRO A 1 319 ? -12.360 -0.754 -7.304 1.00 97.75 319 PRO A CA 1
ATOM 2559 C C . PRO A 1 319 ? -12.386 -0.970 -5.792 1.00 97.75 319 PRO A C 1
ATOM 2561 O O . PRO A 1 319 ? -11.410 -0.670 -5.106 1.00 97.75 319 PRO A O 1
ATOM 2564 N N . LEU A 1 320 ? -13.491 -1.493 -5.258 1.00 98.12 320 LEU A N 1
ATOM 2565 C CA . LEU A 1 320 ? -13.660 -1.668 -3.824 1.00 98.12 320 LEU A CA 1
ATOM 2566 C C . LEU A 1 320 ? -12.697 -2.732 -3.275 1.00 98.12 320 LEU A C 1
ATOM 2568 O O . LEU A 1 320 ? -11.995 -2.488 -2.289 1.00 98.12 320 LEU A O 1
ATOM 2572 N N . GLU A 1 321 ? -12.614 -3.884 -3.936 1.00 98.50 321 GLU A N 1
ATOM 2573 C CA . GLU A 1 321 ? -11.693 -4.969 -3.609 1.00 98.50 321 GLU A CA 1
ATOM 2574 C C . GLU A 1 321 ? -10.239 -4.557 -3.858 1.00 98.50 321 GLU A C 1
ATOM 2576 O O . GLU A 1 321 ? -9.380 -4.791 -3.005 1.00 98.50 321 GLU A O 1
ATOM 2581 N N . PHE A 1 322 ? -9.963 -3.882 -4.980 1.00 98.44 322 PHE A N 1
ATOM 2582 C CA . PHE A 1 322 ? -8.621 -3.419 -5.334 1.00 98.44 322 PHE A CA 1
ATOM 2583 C C . PHE A 1 322 ? -8.067 -2.450 -4.289 1.00 98.44 322 PHE A C 1
ATOM 2585 O O . PHE A 1 322 ? -6.955 -2.628 -3.789 1.00 98.44 322 PHE A O 1
ATOM 2592 N N . LEU A 1 323 ? -8.855 -1.441 -3.908 1.00 98.31 323 LEU A N 1
ATOM 2593 C CA . LEU A 1 323 ? -8.435 -0.438 -2.931 1.00 98.31 323 LEU A CA 1
ATOM 2594 C C . LEU A 1 323 ? -8.332 -1.021 -1.520 1.00 98.31 323 LEU A C 1
ATOM 2596 O O . LEU A 1 323 ? -7.455 -0.619 -0.759 1.00 98.31 323 LEU A O 1
ATOM 2600 N N . THR A 1 324 ? -9.158 -2.013 -1.183 1.00 98.38 324 THR A N 1
ATOM 2601 C CA . THR A 1 324 ? -9.015 -2.764 0.074 1.00 98.38 324 THR A CA 1
ATOM 2602 C C . THR A 1 324 ? -7.682 -3.507 0.117 1.00 98.38 324 THR A C 1
ATOM 2604 O O . THR A 1 324 ? -6.949 -3.408 1.101 1.00 98.38 324 THR A O 1
ATOM 2607 N N . THR A 1 325 ? -7.317 -4.185 -0.972 1.00 98.00 325 THR A N 1
ATOM 2608 C CA . THR A 1 325 ? -6.029 -4.879 -1.089 1.00 98.00 325 THR A CA 1
ATOM 2609 C C . THR A 1 325 ? -4.846 -3.907 -1.060 1.00 98.00 325 THR A C 1
ATOM 2611 O O . THR A 1 325 ? -3.857 -4.160 -0.374 1.00 98.00 325 THR A O 1
ATOM 2614 N N . MET A 1 326 ? -4.944 -2.757 -1.733 1.00 97.31 326 MET A N 1
ATOM 2615 C CA . MET A 1 326 ? -3.927 -1.696 -1.679 1.00 97.31 326 MET A CA 1
ATOM 2616 C C . MET A 1 326 ? -3.692 -1.188 -0.248 1.00 97.31 326 MET A C 1
ATOM 2618 O O . MET A 1 326 ? -2.547 -1.034 0.173 1.00 97.31 326 MET A O 1
ATOM 2622 N N . LEU A 1 327 ? -4.761 -0.973 0.529 1.00 96.44 327 LEU A N 1
ATOM 2623 C CA . LEU A 1 327 ? -4.656 -0.554 1.933 1.00 96.44 327 LEU A CA 1
ATOM 2624 C C . LEU A 1 327 ? -3.965 -1.615 2.803 1.00 96.44 327 LEU A C 1
ATOM 2626 O O . LEU A 1 327 ? -3.180 -1.264 3.686 1.00 96.44 327 LEU A O 1
ATOM 2630 N N . ASN A 1 328 ? -4.226 -2.898 2.540 1.00 95.69 328 ASN A N 1
ATOM 2631 C CA . ASN A 1 328 ? -3.643 -4.020 3.281 1.00 95.69 328 ASN A CA 1
ATOM 2632 C C . ASN A 1 328 ? -2.180 -4.301 2.918 1.00 95.69 328 ASN A C 1
ATOM 2634 O O . ASN A 1 328 ? -1.401 -4.695 3.782 1.00 95.69 328 ASN A O 1
ATOM 2638 N N . THR A 1 329 ? -1.791 -4.052 1.669 1.00 93.56 329 THR A N 1
ATOM 2639 C CA . THR A 1 329 ? -0.422 -4.276 1.169 1.00 93.56 329 THR A CA 1
ATOM 2640 C C . THR A 1 329 ? 0.508 -3.076 1.394 1.00 93.56 329 THR A C 1
ATOM 2642 O O . THR A 1 329 ? 1.681 -3.122 1.033 1.00 93.56 329 THR A O 1
ATOM 2645 N N . ALA A 1 330 ? 0.020 -1.983 1.992 1.00 90.94 330 ALA A N 1
ATOM 2646 C CA . ALA A 1 330 ? 0.840 -0.822 2.321 1.00 90.94 330 ALA A CA 1
ATOM 2647 C C . ALA A 1 330 ? 1.861 -1.137 3.435 1.00 90.94 330 ALA A C 1
ATOM 2649 O O . ALA A 1 330 ? 1.508 -1.485 4.571 1.00 90.94 330 ALA A O 1
ATOM 2650 N N . ASP A 1 331 ? 3.143 -0.940 3.132 1.00 85.31 331 ASP A N 1
ATOM 2651 C CA . ASP A 1 331 ? 4.275 -1.356 3.953 1.00 85.31 331 ASP A CA 1
ATOM 2652 C C . ASP A 1 331 ? 5.488 -0.408 3.822 1.00 85.31 331 ASP A C 1
ATOM 2654 O O . ASP A 1 331 ? 5.452 0.616 3.138 1.00 85.31 331 ASP A O 1
ATOM 2658 N N . GLY A 1 332 ? 6.557 -0.702 4.567 1.00 82.69 332 GLY A N 1
ATOM 2659 C CA . GLY A 1 332 ? 7.809 0.055 4.503 1.00 82.69 332 GLY A CA 1
ATOM 2660 C C . GLY A 1 332 ? 7.710 1.524 4.941 1.00 82.69 332 GLY A C 1
ATOM 2661 O O . GLY A 1 332 ? 6.863 1.909 5.749 1.00 82.69 332 GLY A O 1
ATOM 2662 N N . GLN A 1 333 ? 8.634 2.346 4.431 1.00 79.00 333 GLN A N 1
ATOM 2663 C CA . GLN A 1 333 ? 8.745 3.771 4.779 1.00 79.00 333 GLN A CA 1
ATOM 2664 C C . GLN A 1 333 ? 7.627 4.626 4.158 1.00 79.00 333 GLN A C 1
ATOM 2666 O O . GLN A 1 333 ? 7.215 5.618 4.756 1.00 79.00 333 GLN A O 1
ATOM 2671 N N . GLU A 1 334 ? 7.087 4.216 3.006 1.00 82.38 334 GLU A N 1
ATOM 2672 C CA . GLU A 1 334 ? 6.032 4.946 2.288 1.00 82.38 334 GLU A CA 1
ATOM 2673 C C . GLU A 1 334 ? 4.611 4.558 2.745 1.00 82.38 334 GLU A C 1
ATOM 2675 O O . GLU A 1 334 ? 3.644 5.187 2.322 1.00 82.38 334 GLU A O 1
ATOM 2680 N N . LYS A 1 335 ? 4.456 3.592 3.667 1.00 86.81 335 LYS A N 1
ATOM 2681 C CA . LYS A 1 335 ? 3.158 3.055 4.122 1.00 86.81 335 LYS A CA 1
ATOM 2682 C C . LYS A 1 335 ? 2.084 4.116 4.375 1.00 86.81 335 LYS A C 1
ATOM 2684 O O . LYS A 1 335 ? 0.952 3.980 3.922 1.00 86.81 335 LYS A O 1
ATOM 2689 N N . MET A 1 336 ? 2.410 5.160 5.139 1.00 84.75 336 MET A N 1
ATOM 2690 C CA . MET A 1 336 ? 1.436 6.203 5.495 1.00 84.75 336 MET A CA 1
ATOM 2691 C C . MET A 1 336 ? 0.992 7.018 4.277 1.00 84.75 336 MET A C 1
ATOM 2693 O O . MET A 1 336 ? -0.174 7.390 4.176 1.00 84.75 336 MET A O 1
ATOM 2697 N N . LYS A 1 337 ? 1.909 7.264 3.340 1.00 86.75 337 LYS A N 1
ATOM 2698 C CA . LYS A 1 337 ? 1.635 7.984 2.096 1.00 86.75 337 LYS A CA 1
ATOM 2699 C C . LYS A 1 337 ? 0.797 7.133 1.144 1.00 86.75 337 LYS A C 1
ATOM 2701 O O . LYS A 1 337 ? -0.153 7.656 0.568 1.00 86.75 337 LYS A O 1
ATOM 2706 N N . ASP A 1 338 ? 1.090 5.838 1.037 1.00 90.56 338 ASP A N 1
ATOM 2707 C CA . ASP A 1 338 ? 0.299 4.887 0.248 1.00 90.56 338 ASP A CA 1
ATOM 2708 C C . ASP A 1 338 ? -1.141 4.803 0.769 1.00 90.56 338 ASP A C 1
ATOM 2710 O O . ASP A 1 338 ? -2.090 4.917 -0.009 1.00 90.56 338 ASP A O 1
ATOM 2714 N N . ILE A 1 339 ? -1.319 4.687 2.092 1.00 91.44 339 ILE A N 1
ATOM 2715 C CA . ILE A 1 339 ? -2.645 4.680 2.728 1.00 91.44 339 ILE A CA 1
ATOM 2716 C C . ILE A 1 339 ? -3.390 5.991 2.458 1.00 91.44 339 ILE A C 1
ATOM 2718 O O . ILE A 1 339 ? -4.576 5.953 2.124 1.00 91.44 339 ILE A O 1
ATOM 2722 N N . ALA A 1 340 ? -2.717 7.140 2.578 1.00 89.25 340 ALA A N 1
ATOM 2723 C CA . ALA A 1 340 ? -3.326 8.446 2.335 1.00 89.25 340 ALA A CA 1
ATOM 2724 C C . ALA A 1 340 ? -3.792 8.598 0.878 1.00 89.25 340 ALA A C 1
ATOM 2726 O O . ALA A 1 340 ? -4.966 8.880 0.645 1.00 89.25 340 ALA A O 1
ATOM 2727 N N . LYS A 1 341 ? -2.916 8.315 -0.097 1.00 92.44 341 LYS A N 1
ATOM 2728 C CA . LYS A 1 341 ? -3.253 8.369 -1.531 1.00 92.44 341 LYS A CA 1
ATOM 2729 C C . LYS A 1 341 ? -4.375 7.398 -1.898 1.00 92.44 341 LYS A C 1
ATOM 2731 O O . LYS A 1 341 ? -5.271 7.747 -2.661 1.00 92.44 341 LYS A O 1
ATOM 2736 N N . THR A 1 342 ? -4.346 6.190 -1.336 1.00 96.00 342 THR A N 1
ATOM 2737 C CA . THR A 1 342 ? -5.390 5.181 -1.564 1.00 96.00 342 THR A CA 1
ATOM 2738 C C . THR A 1 342 ? -6.726 5.615 -0.970 1.00 96.00 342 THR A C 1
ATOM 2740 O O . THR A 1 342 ? -7.762 5.451 -1.606 1.00 96.00 342 THR A O 1
ATOM 2743 N N . THR A 1 343 ? -6.709 6.224 0.216 1.00 93.50 343 THR A N 1
ATOM 2744 C CA . THR A 1 343 ? -7.904 6.780 0.865 1.00 93.50 343 THR A CA 1
ATOM 2745 C C . THR A 1 343 ? -8.499 7.928 0.052 1.00 93.50 343 THR A C 1
ATOM 2747 O O . THR A 1 343 ? -9.702 7.936 -0.188 1.00 93.50 343 THR A O 1
ATOM 2750 N N . GLU A 1 344 ? -7.673 8.870 -0.407 1.00 92.62 344 GLU A N 1
ATOM 2751 C CA . GLU A 1 344 ? -8.109 10.000 -1.236 1.00 92.62 344 GLU A CA 1
ATOM 2752 C C . GLU A 1 344 ? -8.747 9.521 -2.546 1.00 92.62 344 GLU A C 1
ATOM 2754 O O . GLU A 1 344 ? -9.835 9.968 -2.911 1.00 92.62 344 GLU A O 1
ATOM 2759 N N . TYR A 1 345 ? -8.122 8.546 -3.210 1.00 95.38 345 TYR A N 1
ATOM 2760 C CA . TYR A 1 345 ? -8.656 7.957 -4.435 1.00 95.38 345 TYR A CA 1
ATOM 2761 C C . TYR A 1 345 ? -9.943 7.152 -4.195 1.00 95.38 345 TYR A C 1
ATOM 2763 O O . TYR A 1 345 ? -10.875 7.222 -4.988 1.00 95.38 345 TYR A O 1
ATOM 2771 N N . ALA A 1 346 ? -10.056 6.425 -3.080 1.00 96.44 346 ALA A N 1
ATOM 2772 C CA . ALA A 1 346 ? -11.310 5.764 -2.714 1.00 96.44 346 ALA A CA 1
ATOM 2773 C C . ALA A 1 346 ? -12.447 6.785 -2.541 1.00 96.44 346 ALA A C 1
ATOM 2775 O O . ALA A 1 346 ? -13.541 6.604 -3.080 1.00 96.44 346 ALA A O 1
ATOM 2776 N N . VAL A 1 347 ? -12.174 7.890 -1.841 1.00 93.12 347 VAL A N 1
ATOM 2777 C CA . VAL A 1 347 ? -13.152 8.959 -1.607 1.00 93.12 347 VAL A CA 1
ATOM 2778 C C . VAL A 1 347 ? -13.561 9.644 -2.912 1.00 93.12 347 VAL A C 1
ATOM 2780 O O . VAL A 1 347 ? -14.749 9.924 -3.081 1.00 93.12 347 VAL A O 1
ATOM 2783 N N . SER A 1 348 ? -12.636 9.864 -3.853 1.00 94.12 348 SER A N 1
ATOM 2784 C CA . SER A 1 348 ? -12.969 10.451 -5.161 1.00 94.12 348 SER A CA 1
ATOM 2785 C C . SER A 1 348 ? -13.884 9.552 -6.005 1.00 94.12 348 SER A C 1
ATOM 2787 O O . SER A 1 348 ? -14.696 10.064 -6.772 1.00 94.12 348 SER A O 1
ATOM 2789 N N . LEU A 1 349 ? -13.830 8.232 -5.797 1.00 94.75 349 LEU A N 1
ATOM 2790 C CA . LEU A 1 349 ? -14.752 7.251 -6.383 1.00 94.75 349 LEU A CA 1
ATOM 2791 C C . LEU A 1 349 ? -16.055 7.067 -5.579 1.00 94.75 349 LEU A C 1
ATOM 2793 O O . LEU A 1 349 ? -16.881 6.217 -5.911 1.00 94.75 349 LEU A O 1
ATOM 2797 N N . GLY A 1 350 ? -16.260 7.831 -4.502 1.00 95.75 350 GLY A N 1
ATOM 2798 C CA . GLY A 1 350 ? -17.436 7.715 -3.634 1.00 95.75 350 GLY A CA 1
ATOM 2799 C C . GLY A 1 350 ? -17.412 6.511 -2.682 1.00 95.75 350 GLY A C 1
ATOM 2800 O O . GLY A 1 350 ? -18.436 6.210 -2.058 1.00 95.75 350 GLY A O 1
ATOM 2801 N N . ILE A 1 351 ? -16.268 5.833 -2.541 1.00 97.62 351 ILE A N 1
ATOM 2802 C CA . ILE A 1 351 ? -16.056 4.739 -1.588 1.00 97.62 351 ILE A CA 1
ATOM 2803 C C . ILE A 1 351 ? -15.704 5.328 -0.221 1.00 97.62 351 ILE A C 1
ATOM 2805 O O . ILE A 1 351 ? -14.790 6.140 -0.072 1.00 97.62 351 ILE A O 1
ATOM 2809 N N . LYS A 1 352 ? -16.427 4.906 0.819 1.00 94.94 352 LYS A N 1
ATOM 2810 C CA . LYS A 1 352 ? -16.244 5.439 2.177 1.00 94.94 352 LYS A CA 1
ATOM 2811 C C . LYS A 1 352 ? -15.212 4.628 2.951 1.00 94.94 352 LYS A C 1
ATOM 2813 O O . LYS A 1 352 ? -15.424 3.441 3.176 1.00 94.94 352 LYS A O 1
ATOM 2818 N N . ILE A 1 353 ? -14.172 5.273 3.473 1.00 94.00 353 ILE A N 1
ATOM 2819 C CA . ILE A 1 353 ? -13.293 4.649 4.471 1.00 94.00 353 ILE A CA 1
ATOM 2820 C C . ILE A 1 353 ? -13.903 4.851 5.863 1.00 94.00 353 ILE A C 1
ATOM 2822 O O . ILE A 1 353 ? -14.023 5.978 6.343 1.00 94.00 353 ILE A O 1
ATOM 2826 N N . LYS A 1 354 ? -14.330 3.763 6.506 1.00 93.81 354 LYS A N 1
ATOM 2827 C CA . LYS A 1 354 ? -15.026 3.777 7.799 1.00 93.81 354 LYS A CA 1
ATOM 2828 C C . LYS A 1 354 ? -14.108 3.330 8.940 1.00 93.81 354 LYS A C 1
ATOM 2830 O O . LYS A 1 354 ? -13.283 2.438 8.736 1.00 93.81 354 LYS A O 1
ATOM 2835 N N . PRO A 1 355 ? -14.262 3.907 10.148 1.00 93.31 355 PRO A N 1
ATOM 2836 C CA . PRO A 1 355 ? -13.522 3.465 11.327 1.00 93.31 355 PRO A CA 1
ATOM 2837 C C . PRO A 1 355 ? -13.865 2.014 11.672 1.00 93.31 355 PRO A C 1
ATOM 2839 O O . PRO A 1 355 ? -14.807 1.434 11.122 1.00 93.31 355 PRO A O 1
ATOM 2842 N N . ILE A 1 356 ? -13.120 1.440 12.617 1.00 95.56 356 ILE A N 1
ATOM 2843 C CA . ILE A 1 356 ? -13.398 0.083 13.076 1.00 95.56 356 ILE A CA 1
ATOM 2844 C C . ILE A 1 356 ? -14.839 -0.055 13.584 1.00 95.56 356 ILE A C 1
ATOM 2846 O O . ILE A 1 356 ? -15.353 0.812 14.293 1.00 95.56 356 ILE A O 1
ATOM 2850 N N . GLN A 1 357 ? -15.503 -1.151 13.225 1.00 97.00 357 GLN A N 1
ATOM 2851 C CA . GLN A 1 357 ? -16.883 -1.398 13.634 1.00 97.00 357 GLN A CA 1
ATOM 2852 C C . GLN A 1 357 ? -17.137 -2.890 13.837 1.00 97.00 357 GLN A C 1
ATOM 2854 O O . GLN A 1 357 ? -16.760 -3.721 13.006 1.00 97.00 357 GLN A O 1
ATOM 2859 N N . PHE A 1 358 ? -17.836 -3.218 14.924 1.00 97.69 358 PHE A N 1
ATOM 2860 C CA . PHE A 1 358 ? -18.272 -4.577 15.203 1.00 97.69 358 PHE A CA 1
ATOM 2861 C C . PHE A 1 358 ? -19.091 -5.136 14.035 1.00 97.69 358 PHE A C 1
ATOM 2863 O O . PHE A 1 358 ? -19.841 -4.407 13.381 1.00 97.69 358 PHE A O 1
ATOM 2870 N N . ARG A 1 359 ? -18.912 -6.433 13.758 1.00 95.94 359 ARG A N 1
ATOM 2871 C CA . ARG A 1 359 ? -19.467 -7.176 12.606 1.00 95.94 359 ARG A CA 1
ATOM 2872 C C . ARG A 1 359 ? -18.904 -6.818 11.228 1.00 95.94 359 ARG A C 1
ATOM 2874 O O . ARG A 1 359 ? -19.216 -7.513 10.265 1.00 95.94 359 ARG A O 1
ATOM 2881 N N . LYS A 1 360 ? -18.121 -5.743 11.103 1.00 96.81 360 LYS A N 1
ATOM 2882 C CA . LYS A 1 360 ? -17.677 -5.212 9.804 1.00 96.81 360 LYS A CA 1
ATOM 2883 C C . LYS A 1 360 ? -16.157 -5.246 9.637 1.00 96.81 360 LYS A C 1
ATOM 2885 O O . LYS A 1 360 ? -15.692 -5.612 8.563 1.00 96.81 360 LYS A O 1
ATOM 2890 N N . SER A 1 361 ? -15.401 -4.911 10.680 1.00 97.25 361 SER A N 1
ATOM 2891 C CA . SER A 1 361 ? -13.931 -4.934 10.664 1.00 97.25 361 SER A CA 1
ATOM 2892 C C . SER A 1 361 ? -13.348 -6.313 10.971 1.00 97.25 361 SER A C 1
ATOM 2894 O O . SER A 1 361 ? -13.881 -7.031 11.815 1.00 97.25 361 SER A O 1
ATOM 2896 N N . GLN A 1 362 ? -12.226 -6.625 10.320 1.00 96.75 362 GLN A N 1
ATOM 2897 C CA . GLN A 1 362 ? -11.383 -7.810 10.529 1.00 96.75 362 GLN A CA 1
ATOM 2898 C C . GLN A 1 362 ? -10.006 -7.394 11.079 1.00 96.75 362 GLN A C 1
ATOM 2900 O O . GLN A 1 362 ? -9.812 -6.239 11.479 1.00 96.75 362 GLN A O 1
ATOM 2905 N N . ALA A 1 363 ? -9.038 -8.317 11.123 1.00 96.81 363 ALA A N 1
ATOM 2906 C CA . ALA A 1 363 ? -7.644 -7.968 11.395 1.00 96.81 363 ALA A CA 1
ATOM 2907 C C . ALA A 1 363 ? -7.115 -6.941 10.381 1.00 96.81 363 ALA A C 1
ATOM 2909 O O . ALA A 1 363 ? -6.585 -5.902 10.780 1.00 96.81 363 ALA A O 1
ATOM 2910 N N . ASP A 1 364 ? -7.353 -7.210 9.101 1.00 96.31 364 ASP A N 1
ATOM 2911 C CA . ASP A 1 364 ? -7.021 -6.351 7.969 1.00 96.31 364 ASP A CA 1
ATOM 2912 C C . ASP A 1 364 ? -8.210 -5.451 7.582 1.00 96.31 364 ASP A C 1
ATOM 2914 O O . ASP A 1 364 ? -9.323 -5.594 8.105 1.00 96.31 364 ASP A O 1
ATOM 2918 N N . TYR A 1 365 ? -7.989 -4.491 6.677 1.00 97.06 365 TYR A N 1
ATOM 2919 C CA . TYR A 1 365 ? -9.085 -3.733 6.074 1.00 97.06 365 TYR A CA 1
ATOM 2920 C C . TYR A 1 365 ? -10.048 -4.692 5.374 1.00 97.06 365 TYR A C 1
ATOM 2922 O O . TYR A 1 365 ? -9.620 -5.594 4.652 1.00 97.06 365 TYR A O 1
ATOM 2930 N N . ASN A 1 366 ? -11.345 -4.460 5.564 1.00 97.12 366 ASN A N 1
ATOM 2931 C CA . ASN A 1 366 ? -12.402 -5.302 5.017 1.00 97.12 366 ASN A CA 1
ATOM 2932 C C . ASN A 1 366 ? -13.450 -4.458 4.286 1.00 97.12 366 ASN A C 1
ATOM 2934 O O . ASN A 1 366 ? -13.900 -3.434 4.805 1.00 97.12 366 ASN A O 1
ATOM 2938 N N . HIS A 1 367 ? -13.872 -4.891 3.101 1.00 96.94 367 HIS A N 1
ATOM 2939 C CA . HIS A 1 367 ? -14.856 -4.164 2.304 1.00 96.94 367 HIS A CA 1
ATOM 2940 C C . HIS A 1 367 ? -16.301 -4.582 2.603 1.00 96.94 367 HIS A C 1
ATOM 2942 O O . HIS A 1 367 ? -16.584 -5.653 3.139 1.00 96.94 367 HIS A O 1
ATOM 2948 N N . SER A 1 368 ? -17.238 -3.710 2.238 1.00 96.19 368 SER A N 1
ATOM 2949 C CA . SER A 1 368 ? -18.676 -3.953 2.258 1.00 96.19 368 SER A CA 1
ATOM 2950 C C . SER A 1 368 ? -19.294 -3.435 0.964 1.00 96.19 368 SER A C 1
ATOM 2952 O O . SER A 1 368 ? -19.432 -2.224 0.780 1.00 96.19 368 SER A O 1
ATOM 2954 N N . ASN A 1 369 ? -19.697 -4.371 0.101 1.00 93.00 369 ASN A N 1
ATOM 2955 C CA . ASN A 1 369 ? -20.389 -4.080 -1.156 1.00 93.00 369 ASN A CA 1
ATOM 2956 C C . ASN A 1 369 ? -21.711 -3.333 -0.921 1.00 93.00 369 ASN A C 1
ATOM 2958 O O . ASN A 1 369 ? -21.989 -2.338 -1.579 1.00 93.00 369 ASN A O 1
ATOM 2962 N N . GLU A 1 370 ? -22.488 -3.755 0.081 1.00 93.62 370 GLU A N 1
ATOM 2963 C CA . GLU A 1 370 ? -23.779 -3.142 0.430 1.00 93.62 370 GLU A CA 1
ATOM 2964 C C . GLU A 1 370 ? -23.665 -1.659 0.808 1.00 93.62 370 GLU A C 1
ATOM 2966 O O . GLU A 1 370 ? -24.539 -0.858 0.487 1.00 93.62 370 GLU A O 1
ATOM 2971 N N . GLU A 1 371 ? -22.594 -1.282 1.510 1.00 95.50 371 GLU A N 1
ATOM 2972 C CA . GLU A 1 371 ? -22.413 0.078 2.026 1.00 95.50 371 GLU A CA 1
ATOM 2973 C C . GLU A 1 371 ? -21.477 0.937 1.165 1.00 95.50 371 GLU A C 1
ATOM 2975 O O . GLU A 1 371 ? -21.241 2.100 1.514 1.00 95.50 371 GLU A O 1
ATOM 2980 N N . ASN A 1 372 ? -20.939 0.363 0.081 1.00 96.69 372 ASN A N 1
ATOM 2981 C CA . ASN A 1 372 ? -19.850 0.910 -0.727 1.00 96.69 372 ASN A CA 1
ATOM 2982 C C . ASN A 1 372 ? -18.733 1.508 0.149 1.00 96.69 372 ASN A C 1
ATOM 2984 O O . ASN A 1 372 ? -18.422 2.705 0.098 1.00 96.69 372 ASN A O 1
ATOM 2988 N N . ALA A 1 373 ? -18.210 0.686 1.061 1.00 97.69 373 ALA A N 1
ATOM 2989 C CA . ALA A 1 373 ? -17.315 1.140 2.116 1.00 97.69 373 ALA A CA 1
ATOM 2990 C C . ALA A 1 373 ? -16.200 0.140 2.420 1.00 97.69 373 ALA A C 1
ATOM 2992 O O . ALA A 1 373 ? -16.390 -1.069 2.313 1.00 97.69 373 ALA A O 1
ATOM 2993 N N . ILE A 1 374 ? -15.065 0.657 2.883 1.00 98.31 374 ILE A N 1
ATOM 2994 C CA . ILE A 1 374 ? -13.944 -0.122 3.404 1.00 98.31 374 ILE A CA 1
ATOM 2995 C C . ILE A 1 374 ? -13.802 0.199 4.889 1.00 98.31 374 ILE A C 1
ATOM 2997 O O . ILE A 1 374 ? -13.626 1.353 5.280 1.00 98.31 374 ILE A O 1
ATOM 3001 N N . TYR A 1 375 ? -13.886 -0.823 5.726 1.00 97.12 375 TYR A N 1
ATOM 3002 C CA . TYR A 1 375 ? -13.685 -0.734 7.162 1.00 97.12 375 TYR A CA 1
ATOM 3003 C C . TYR A 1 375 ? -12.218 -0.931 7.499 1.00 97.12 375 TYR A C 1
ATOM 3005 O O . TYR A 1 375 ? -11.585 -1.864 7.005 1.00 97.12 375 TYR A O 1
ATOM 3013 N N . LYS A 1 376 ? -11.689 -0.077 8.376 1.00 95.25 376 LYS A N 1
ATOM 3014 C CA . LYS A 1 376 ? -10.314 -0.209 8.860 1.00 95.25 376 LYS A CA 1
ATOM 3015 C C . LYS A 1 376 ? -10.096 -1.543 9.576 1.00 95.25 376 LYS A C 1
ATOM 3017 O O . LYS A 1 376 ? -10.995 -2.039 10.266 1.00 95.25 376 LYS A O 1
ATOM 3022 N N . GLY A 1 377 ? -8.887 -2.074 9.414 1.00 95.56 377 GLY A N 1
ATOM 3023 C CA . GLY A 1 377 ? -8.406 -3.250 10.130 1.00 95.56 377 GLY A CA 1
ATOM 3024 C C . GLY A 1 377 ? -8.085 -2.959 11.594 1.00 95.56 377 GLY A C 1
ATOM 3025 O O . GLY A 1 377 ? -7.814 -1.822 11.991 1.00 95.56 377 GLY A O 1
ATOM 3026 N N . MET A 1 378 ? -8.136 -4.006 12.407 1.00 95.75 378 MET A N 1
ATOM 3027 C CA . MET A 1 378 ? -7.949 -3.947 13.854 1.00 95.75 378 MET A CA 1
ATOM 3028 C C . MET A 1 378 ? -6.548 -4.365 14.310 1.00 95.75 378 MET A C 1
ATOM 3030 O O . MET A 1 378 ? -6.159 -4.040 15.432 1.00 95.75 378 MET A O 1
ATOM 3034 N N . GLU A 1 379 ? -5.773 -5.061 13.473 1.00 94.00 379 GLU A N 1
ATOM 3035 C CA . GLU A 1 379 ? -4.483 -5.638 13.872 1.00 94.00 379 GLU A CA 1
ATOM 3036 C C . GLU A 1 379 ? -3.450 -4.574 14.259 1.00 94.00 379 GLU A C 1
ATOM 3038 O O . GLU A 1 379 ? -2.699 -4.762 15.213 1.00 94.00 379 GLU A O 1
ATOM 3043 N N . SER A 1 380 ? -3.440 -3.429 13.573 1.00 89.12 380 SER A N 1
ATOM 3044 C CA . SER A 1 380 ? -2.495 -2.343 13.856 1.00 89.12 380 SER A CA 1
ATOM 3045 C C . SER A 1 380 ? -2.822 -1.548 15.124 1.00 89.12 380 SER A C 1
ATOM 3047 O O . SER A 1 380 ? -2.060 -0.655 15.494 1.00 89.12 380 SER A O 1
ATOM 3049 N N . ILE A 1 381 ? -3.957 -1.816 15.777 1.00 94.44 381 ILE A N 1
ATOM 3050 C CA . ILE A 1 381 ? -4.346 -1.129 17.009 1.00 94.44 381 ILE A CA 1
ATOM 3051 C C . ILE A 1 381 ? -3.479 -1.648 18.152 1.00 94.44 381 ILE A C 1
ATOM 3053 O O . ILE A 1 381 ? -3.371 -2.853 18.390 1.00 94.44 381 ILE A O 1
ATOM 3057 N N . LYS A 1 382 ? -2.880 -0.725 18.905 1.00 94.12 382 LYS A N 1
ATOM 3058 C CA . LYS A 1 382 ? -2.016 -1.039 20.044 1.00 94.12 382 LYS A CA 1
ATOM 3059 C C . LYS A 1 382 ? -2.719 -2.012 21.000 1.00 94.12 382 LYS A C 1
ATOM 3061 O O . LYS A 1 382 ? -3.845 -1.777 21.427 1.00 94.12 382 LYS A O 1
ATOM 3066 N N . PHE A 1 383 ? -2.020 -3.087 21.368 1.00 95.50 383 PHE A N 1
ATOM 3067 C CA . PHE A 1 383 ? -2.502 -4.189 22.219 1.00 95.50 383 PHE A CA 1
ATOM 3068 C C . PHE A 1 383 ? -3.524 -5.151 21.589 1.00 95.50 383 PHE A C 1
ATOM 3070 O O . PHE A 1 383 ? -3.895 -6.123 22.255 1.00 95.50 383 PHE A O 1
ATOM 3077 N N . LEU A 1 384 ? -3.957 -4.946 20.343 1.00 95.75 384 LEU A N 1
ATOM 3078 C CA . LEU A 1 384 ? -4.728 -5.945 19.600 1.00 95.75 384 LEU A CA 1
ATOM 3079 C C . LEU A 1 384 ? -3.807 -6.866 18.792 1.00 95.75 384 LEU A C 1
ATOM 3081 O O . LEU A 1 384 ? -2.594 -6.678 18.734 1.00 95.75 384 LEU A O 1
ATOM 3085 N N . ASN A 1 385 ? -4.393 -7.931 18.250 1.00 94.69 385 ASN A N 1
ATOM 3086 C CA . ASN A 1 385 ? -3.720 -8.872 17.364 1.00 94.69 385 ASN A CA 1
ATOM 3087 C C . ASN A 1 385 ? -4.729 -9.476 16.377 1.00 94.69 385 ASN A C 1
ATOM 3089 O O . ASN A 1 385 ? -5.947 -9.383 16.580 1.00 94.69 385 ASN A O 1
ATOM 3093 N N . ARG A 1 386 ? -4.213 -10.125 15.326 1.00 96.50 386 ARG A N 1
ATOM 3094 C CA . ARG A 1 386 ? -5.023 -10.799 14.304 1.00 96.50 386 ARG A CA 1
ATOM 3095 C C . ARG A 1 386 ? -6.027 -11.783 14.895 1.00 96.50 386 ARG A C 1
ATOM 3097 O O . ARG A 1 386 ? -7.205 -11.697 14.579 1.00 96.50 386 ARG A O 1
ATOM 3104 N N . LYS A 1 387 ? -5.592 -12.657 15.809 1.00 96.94 387 LYS A N 1
ATOM 3105 C CA . LYS A 1 387 ? -6.449 -13.696 16.401 1.00 96.94 387 LYS A CA 1
ATOM 3106 C C . LYS A 1 387 ? -7.714 -13.116 17.041 1.00 96.94 387 LYS A C 1
ATOM 3108 O O . LYS A 1 387 ? -8.808 -13.555 16.710 1.00 96.94 387 LYS A O 1
ATOM 3113 N N . VAL A 1 388 ? -7.573 -12.119 17.917 1.00 96.56 388 VAL A N 1
ATOM 3114 C CA . VAL A 1 388 ? -8.725 -11.477 18.575 1.00 96.56 388 VAL A CA 1
ATOM 3115 C C . VAL A 1 388 ? -9.633 -10.792 17.554 1.00 96.56 388 VAL A C 1
ATOM 3117 O O . VAL A 1 388 ? -10.851 -10.865 17.670 1.00 96.56 388 VAL A O 1
ATOM 3120 N N . SER A 1 389 ? -9.051 -10.145 16.546 1.00 97.12 389 SER A N 1
ATOM 3121 C CA . SER A 1 389 ? -9.811 -9.439 15.510 1.00 97.12 389 SER A CA 1
ATOM 3122 C C . SER A 1 389 ? -10.672 -10.399 14.680 1.00 97.12 389 SER A C 1
ATOM 3124 O O . SER A 1 389 ? -11.856 -10.138 14.477 1.00 97.12 389 SER A O 1
ATOM 3126 N N . GLU A 1 390 ? -10.113 -11.546 14.284 1.00 97.31 390 GLU A N 1
ATOM 3127 C CA . GLU A 1 390 ? -10.841 -12.583 13.543 1.00 97.31 390 GLU A CA 1
ATOM 3128 C C . GLU A 1 390 ? -11.902 -13.288 14.400 1.00 97.31 390 GLU A C 1
ATOM 3130 O O . GLU A 1 390 ? -13.015 -13.522 13.933 1.00 97.31 390 GLU A O 1
ATOM 3135 N N . GLU A 1 391 ? -11.613 -13.572 15.676 1.00 97.56 391 GLU A N 1
ATOM 3136 C CA . GLU A 1 391 ? -12.607 -14.126 16.609 1.00 97.56 391 GLU A CA 1
ATOM 3137 C C . GLU A 1 391 ? -13.808 -13.180 16.778 1.00 97.56 391 GLU A C 1
ATOM 3139 O O . GLU A 1 391 ? -14.954 -13.628 16.762 1.00 97.56 391 GLU A O 1
ATOM 3144 N N . LEU A 1 392 ? -13.566 -11.867 16.888 1.00 97.44 392 LEU A N 1
ATOM 3145 C CA . LEU A 1 392 ? -14.624 -10.856 16.971 1.00 97.44 392 LEU A CA 1
ATOM 3146 C C . LEU A 1 392 ? -15.430 -10.753 15.675 1.00 97.44 392 LEU A C 1
ATOM 3148 O O . LEU A 1 392 ? -16.658 -10.649 15.730 1.00 97.44 392 LEU A O 1
ATOM 3152 N N . TYR A 1 393 ? -14.768 -10.797 14.517 1.00 97.38 393 TYR A N 1
ATOM 3153 C CA . TYR A 1 393 ? -15.450 -10.808 13.224 1.00 97.38 393 TYR A CA 1
ATOM 3154 C C . TYR A 1 393 ? -16.293 -12.078 13.030 1.00 97.38 393 TYR A C 1
ATOM 3156 O O . TYR A 1 393 ? -17.394 -12.010 12.485 1.00 97.38 393 TYR A O 1
ATOM 3164 N N . GLY A 1 394 ? -15.848 -13.221 13.561 1.00 97.38 394 GLY A N 1
ATOM 3165 C CA . GLY A 1 394 ? -16.611 -14.474 13.573 1.00 97.38 394 GLY A CA 1
ATOM 3166 C C . GLY A 1 394 ? -17.970 -14.378 14.282 1.00 97.38 394 GLY A C 1
ATOM 3167 O O . GLY A 1 394 ? -18.867 -15.169 14.000 1.00 97.38 394 GLY A O 1
ATOM 3168 N N . LEU A 1 395 ? -18.171 -13.375 15.144 1.00 96.50 395 LEU A N 1
ATOM 3169 C CA . LEU A 1 395 ? -19.444 -13.112 15.826 1.00 96.50 395 LEU A CA 1
ATOM 3170 C C . LEU A 1 395 ? -20.414 -12.234 15.014 1.00 96.50 395 LEU A C 1
ATOM 3172 O O . LEU A 1 395 ? -21.468 -11.860 15.536 1.00 96.50 395 LEU A O 1
ATOM 3176 N N . LYS A 1 396 ? -20.089 -11.891 13.759 1.00 95.00 396 LYS A N 1
ATOM 3177 C CA . LYS A 1 396 ? -20.855 -10.932 12.943 1.00 95.00 396 LYS A CA 1
ATOM 3178 C C . LYS A 1 396 ? -22.321 -11.302 12.707 1.00 95.00 396 LYS A C 1
ATOM 3180 O O . LYS A 1 396 ? -23.141 -10.394 12.606 1.00 95.00 396 LYS A O 1
ATOM 3185 N N . GLU A 1 397 ? -22.659 -12.591 12.677 1.00 95.12 397 GLU A N 1
ATOM 3186 C CA . GLU A 1 397 ? -24.036 -13.074 12.463 1.00 95.12 397 GLU A CA 1
ATOM 3187 C C . GLU A 1 397 ? -24.815 -13.264 13.780 1.00 95.12 397 GLU A C 1
ATOM 3189 O O . GLU A 1 397 ? -26.044 -13.350 13.785 1.00 95.12 397 GLU A O 1
ATOM 3194 N N . SER A 1 398 ? -24.119 -13.308 14.922 1.00 95.25 398 SER A N 1
ATOM 3195 C CA . SER A 1 398 ? -24.724 -13.577 16.232 1.00 95.25 398 SER A CA 1
ATOM 3196 C C . SER A 1 398 ? -25.567 -12.400 16.716 1.00 95.25 398 SER A C 1
ATOM 3198 O O . SER A 1 398 ? -25.094 -11.263 16.758 1.00 95.25 398 SER A O 1
ATOM 3200 N N . ARG A 1 399 ? -26.808 -12.649 17.138 1.00 94.94 399 ARG A N 1
ATOM 3201 C CA . ARG A 1 399 ? -27.697 -11.608 17.678 1.00 94.94 399 ARG A CA 1
ATOM 3202 C C . ARG A 1 399 ? -27.619 -11.554 19.200 1.00 94.94 399 ARG A C 1
ATOM 3204 O O . ARG A 1 399 ? -27.549 -12.589 19.853 1.00 94.94 399 ARG A O 1
ATOM 3211 N N . TYR A 1 400 ? -27.655 -10.340 19.738 1.00 96.25 400 TYR A N 1
ATOM 3212 C CA . TYR A 1 400 ? -27.568 -10.061 21.169 1.00 96.25 400 TYR A CA 1
ATOM 3213 C C . TYR A 1 400 ? -28.669 -9.070 21.532 1.00 96.25 400 TYR A C 1
ATOM 3215 O O . TYR A 1 400 ? -28.834 -8.072 20.831 1.00 96.25 400 TYR A O 1
ATOM 3223 N N . GLU A 1 401 ? -29.429 -9.346 22.592 1.00 93.88 401 GLU A N 1
ATOM 3224 C CA . GLU A 1 401 ? -30.486 -8.436 23.050 1.00 93.88 401 GLU A CA 1
ATOM 3225 C C . GLU A 1 401 ? -29.892 -7.255 23.816 1.00 93.88 401 GLU A C 1
ATOM 3227 O O . GLU A 1 401 ? -30.362 -6.126 23.681 1.00 93.88 401 GLU A O 1
ATOM 3232 N N . THR A 1 402 ? -28.846 -7.509 24.606 1.00 96.88 402 THR A N 1
ATOM 3233 C CA . THR A 1 402 ? -28.168 -6.484 25.401 1.00 96.88 402 THR A CA 1
ATOM 3234 C C . THR A 1 402 ? -26.651 -6.530 25.221 1.00 96.88 402 THR A C 1
ATOM 3236 O O . THR A 1 402 ? -26.091 -7.500 24.698 1.00 96.88 402 THR A O 1
ATOM 3239 N N . PHE A 1 403 ? -25.950 -5.484 25.671 1.00 97.88 403 PHE A N 1
ATOM 3240 C CA . PHE A 1 403 ? -24.488 -5.488 25.643 1.00 97.88 403 PHE A CA 1
ATOM 3241 C C . PHE A 1 403 ? -23.921 -6.561 26.583 1.00 97.88 403 PHE A C 1
ATOM 3243 O O . PHE A 1 403 ? -22.933 -7.210 26.247 1.00 97.88 403 PHE A O 1
ATOM 3250 N N . CYS A 1 404 ? -24.580 -6.823 27.718 1.00 97.75 404 CYS A N 1
ATOM 3251 C CA . CYS A 1 404 ? -24.213 -7.920 28.617 1.00 97.75 404 CYS A CA 1
ATOM 3252 C C . CYS A 1 404 ? -24.247 -9.302 27.935 1.00 97.75 404 CYS A C 1
ATOM 3254 O O . CYS A 1 404 ? -23.384 -10.128 28.233 1.00 97.75 404 CYS A O 1
ATOM 3256 N N . ASP A 1 405 ? -25.176 -9.557 27.004 1.00 97.50 405 ASP A N 1
ATOM 3257 C CA . ASP A 1 405 ? -25.193 -10.815 26.234 1.00 97.50 405 ASP A CA 1
ATOM 3258 C C . ASP A 1 405 ? -23.950 -10.960 25.354 1.00 97.50 405 ASP A C 1
ATOM 3260 O O . ASP A 1 405 ? -23.333 -12.029 25.301 1.00 97.50 405 ASP A O 1
ATOM 3264 N N . LEU A 1 406 ? -23.549 -9.868 24.697 1.00 97.88 406 LEU A N 1
ATOM 3265 C CA . LEU A 1 406 ? -22.305 -9.836 23.940 1.00 97.88 406 LEU A CA 1
ATOM 3266 C C . LEU A 1 406 ? -21.108 -10.085 24.867 1.00 97.88 406 LEU A C 1
ATOM 3268 O O . LEU A 1 406 ? -20.279 -10.935 24.560 1.00 97.88 406 LEU A O 1
ATOM 3272 N N . LEU A 1 407 ? -21.027 -9.399 26.012 1.00 97.69 407 LEU A N 1
ATOM 3273 C CA . LEU A 1 407 ? -19.922 -9.547 26.968 1.00 97.69 407 LEU A CA 1
ATOM 3274 C C . LEU A 1 407 ? -19.755 -10.991 27.460 1.00 97.69 407 LEU A C 1
ATOM 3276 O O . LEU A 1 407 ? -18.624 -11.474 27.562 1.00 97.69 407 LEU A O 1
ATOM 3280 N N . VAL A 1 408 ? -20.858 -11.701 27.722 1.00 96.75 408 VAL A N 1
ATOM 3281 C CA . VAL A 1 408 ? -20.814 -13.134 28.048 1.00 96.75 408 VAL A CA 1
ATOM 3282 C C . VAL A 1 408 ? -20.205 -13.925 26.897 1.00 96.75 408 VAL A C 1
ATOM 3284 O O . VAL A 1 408 ? -19.253 -14.671 27.120 1.00 96.75 408 VAL A O 1
ATOM 3287 N N . ASN A 1 409 ? -20.694 -13.738 25.669 1.00 96.19 409 ASN A N 1
ATOM 3288 C CA . ASN A 1 409 ? -20.175 -14.467 24.511 1.00 96.19 409 ASN A CA 1
ATOM 3289 C C . ASN A 1 409 ? -18.676 -14.186 24.288 1.00 96.19 409 ASN A C 1
ATOM 3291 O O . ASN A 1 409 ? -17.897 -15.117 24.095 1.00 96.19 409 ASN A O 1
ATOM 3295 N N . LEU A 1 410 ? -18.242 -12.930 24.435 1.00 96.62 410 LEU A N 1
ATOM 3296 C CA . LEU A 1 410 ? -16.831 -12.553 24.341 1.00 96.62 410 LEU A CA 1
ATOM 3297 C C . LEU A 1 410 ? -15.959 -13.301 25.359 1.00 96.62 410 LEU A C 1
ATOM 3299 O O . LEU A 1 410 ? -14.920 -13.844 24.989 1.00 96.62 410 LEU A O 1
ATOM 3303 N N . ILE A 1 411 ? -16.382 -13.384 26.622 1.00 95.12 411 ILE A N 1
ATOM 3304 C CA . ILE A 1 411 ? -15.632 -14.085 27.679 1.00 95.12 411 ILE A CA 1
ATOM 3305 C C . ILE A 1 411 ? -15.615 -15.604 27.460 1.00 95.12 411 ILE A C 1
ATOM 3307 O O . ILE A 1 411 ? -14.614 -16.283 27.726 1.00 95.12 411 ILE A O 1
ATOM 3311 N N . GLU A 1 412 ? -16.738 -16.168 27.025 1.00 94.50 412 GLU A N 1
ATOM 3312 C CA . GLU A 1 412 ? -16.885 -17.614 26.876 1.00 94.50 412 GLU A CA 1
ATOM 3313 C C . GLU A 1 412 ? -16.174 -18.133 25.618 1.00 94.50 412 GLU A C 1
ATOM 3315 O O . GLU A 1 412 ? -15.505 -19.167 25.694 1.00 94.50 412 GLU A O 1
ATOM 3320 N N . ASN A 1 413 ? -16.220 -17.387 24.511 1.00 94.94 413 ASN A N 1
ATOM 3321 C CA . ASN A 1 413 ? -15.870 -17.901 23.184 1.00 94.94 413 ASN A CA 1
ATOM 3322 C C . ASN A 1 413 ? -14.716 -17.170 22.485 1.00 94.94 413 ASN A C 1
ATOM 3324 O O . ASN A 1 413 ? -14.346 -17.568 21.384 1.00 94.94 413 ASN A O 1
ATOM 3328 N N . THR A 1 414 ? -14.124 -16.137 23.091 1.00 96.38 414 THR A N 1
ATOM 3329 C CA . THR A 1 414 ? -12.989 -15.418 22.488 1.00 96.38 414 THR A CA 1
ATOM 3330 C C . THR A 1 414 ? -11.800 -15.310 23.437 1.00 96.38 414 THR A C 1
ATOM 3332 O O . THR A 1 414 ? -11.896 -15.546 24.644 1.00 96.38 414 THR A O 1
ATOM 3335 N N . SER A 1 415 ? -10.654 -14.939 22.876 1.00 95.56 415 SER A N 1
ATOM 3336 C CA . SER A 1 415 ? -9.424 -14.608 23.594 1.00 95.56 415 SER A CA 1
ATOM 3337 C C . SER A 1 415 ? -9.276 -13.109 23.887 1.00 95.56 415 SER A C 1
ATOM 3339 O O . SER A 1 415 ? -8.241 -12.688 24.411 1.00 95.56 415 SER A O 1
ATOM 3341 N N . CYS A 1 416 ? -10.309 -12.307 23.596 1.00 96.12 416 CYS A N 1
ATOM 3342 C CA . CYS A 1 416 ? -10.340 -10.877 23.884 1.00 96.12 416 CYS A CA 1
ATOM 3343 C C . CYS A 1 416 ? -10.264 -10.631 25.396 1.00 96.12 416 CYS A C 1
ATOM 3345 O O . CYS A 1 416 ? -11.155 -11.014 26.157 1.00 96.12 416 CYS A O 1
ATOM 3347 N N . ASN A 1 417 ? -9.187 -9.989 25.844 1.00 95.19 417 ASN A N 1
ATOM 3348 C CA . ASN A 1 417 ? -8.996 -9.691 27.260 1.00 95.19 417 ASN A CA 1
ATOM 3349 C C . ASN A 1 417 ? -9.625 -8.345 27.668 1.00 95.19 417 ASN A C 1
ATOM 3351 O O . ASN A 1 417 ? -9.990 -7.517 26.835 1.00 95.19 417 ASN A O 1
ATOM 3355 N N . ALA A 1 418 ? -9.693 -8.101 28.980 1.00 95.06 418 ALA A N 1
ATOM 3356 C CA . ALA A 1 418 ? -10.267 -6.888 29.570 1.00 95.06 418 ALA A CA 1
ATOM 3357 C C . ALA A 1 418 ? -9.699 -5.580 28.986 1.00 95.06 418 ALA A C 1
ATOM 3359 O O . ALA A 1 418 ? -10.445 -4.647 28.695 1.00 95.06 418 ALA A O 1
ATOM 3360 N N . ARG A 1 419 ? -8.376 -5.517 28.778 1.00 96.12 419 ARG A N 1
ATOM 3361 C CA . ARG A 1 419 ? -7.709 -4.332 28.222 1.00 96.12 419 ARG A CA 1
ATOM 3362 C C . ARG A 1 419 ? -8.142 -4.089 26.779 1.00 96.12 419 ARG A C 1
ATOM 3364 O O . ARG A 1 419 ? -8.468 -2.963 26.421 1.00 96.12 419 ARG A O 1
ATOM 3371 N N . GLN A 1 420 ? -8.136 -5.140 25.964 1.00 97.19 420 GLN A N 1
ATOM 3372 C CA . GLN A 1 420 ? -8.529 -5.079 24.556 1.00 97.19 420 GLN A CA 1
ATOM 3373 C C . GLN A 1 420 ? -9.992 -4.657 24.410 1.00 97.19 420 GLN A C 1
ATOM 3375 O O . GLN A 1 420 ? -10.312 -3.792 23.600 1.00 97.19 420 GLN A O 1
ATOM 3380 N N . LEU A 1 421 ? -10.867 -5.199 25.256 1.00 97.12 421 LEU A N 1
ATOM 3381 C CA . LEU A 1 421 ? -12.284 -4.871 25.267 1.00 97.12 421 LEU A CA 1
ATOM 3382 C C . LEU A 1 421 ? -12.546 -3.400 25.626 1.00 97.12 421 LEU A C 1
ATOM 3384 O O . LEU A 1 421 ? -13.268 -2.720 24.900 1.00 97.12 421 LEU A O 1
ATOM 3388 N N . GLN A 1 422 ? -11.911 -2.874 26.680 1.00 96.94 422 GLN A N 1
ATOM 3389 C CA . GLN A 1 422 ? -12.011 -1.449 27.022 1.00 96.94 422 GLN A CA 1
ATOM 3390 C C . GLN A 1 422 ? -11.480 -0.542 25.898 1.00 96.94 422 GLN A C 1
ATOM 3392 O O . GLN A 1 422 ? -12.085 0.494 25.623 1.00 96.94 422 GLN A O 1
ATOM 3397 N N . ILE A 1 423 ? -10.384 -0.928 25.226 1.00 97.25 423 ILE A N 1
ATOM 3398 C CA . ILE A 1 423 ? -9.863 -0.199 24.056 1.00 97.25 423 ILE A CA 1
ATOM 3399 C C . ILE A 1 423 ? -10.923 -0.150 22.951 1.00 97.25 423 ILE A C 1
ATOM 3401 O O . ILE A 1 423 ? -11.237 0.930 22.459 1.00 97.25 423 ILE A O 1
ATOM 3405 N N . LEU A 1 424 ? -11.523 -1.289 22.601 1.00 97.50 424 LEU A N 1
ATOM 3406 C CA . LEU A 1 424 ? -12.547 -1.369 21.557 1.00 97.50 424 LEU A CA 1
ATOM 3407 C C . LEU A 1 424 ? -13.791 -0.539 21.884 1.00 97.50 424 LEU A C 1
ATOM 3409 O O . LEU A 1 424 ? -14.308 0.155 21.007 1.00 97.50 424 LEU A O 1
ATOM 3413 N N . ILE A 1 425 ? -14.243 -0.554 23.141 1.00 97.50 425 ILE A N 1
ATOM 3414 C CA . ILE A 1 425 ? -15.355 0.295 23.584 1.00 97.50 425 ILE A CA 1
ATOM 3415 C C . ILE A 1 425 ? -14.998 1.774 23.397 1.00 97.50 425 ILE A C 1
ATOM 3417 O O . ILE A 1 425 ? -15.765 2.511 22.783 1.00 97.50 425 ILE A O 1
ATOM 3421 N N . LYS A 1 426 ? -13.818 2.208 23.856 1.00 96.19 426 LYS A N 1
ATOM 3422 C CA . LYS A 1 426 ? -13.360 3.604 23.734 1.00 96.19 426 LYS A CA 1
ATOM 3423 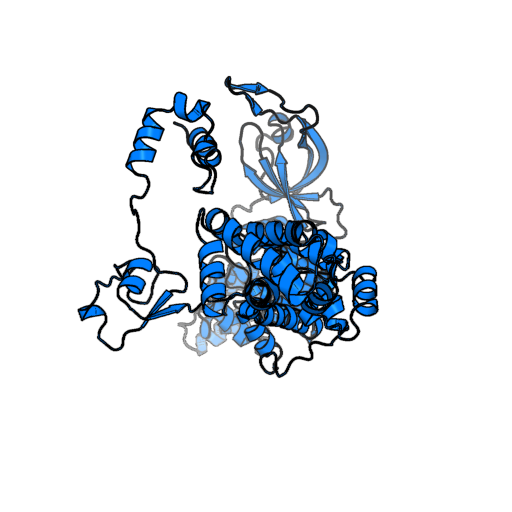C C . LYS A 1 426 ? -13.157 4.058 22.287 1.00 96.19 426 LYS A C 1
ATOM 3425 O O . LYS A 1 426 ? -13.366 5.230 21.983 1.00 96.19 426 LYS A O 1
ATOM 3430 N N . LEU A 1 427 ? -12.801 3.137 21.392 1.00 95.56 427 LEU A N 1
ATOM 3431 C CA . LEU A 1 427 ? -12.715 3.376 19.948 1.00 95.56 427 LEU A CA 1
ATOM 3432 C C . LEU A 1 427 ? -14.075 3.311 19.236 1.00 95.56 427 LEU A C 1
ATOM 3434 O O . LEU A 1 427 ? -14.128 3.401 18.012 1.00 95.56 427 LEU A O 1
ATOM 3438 N N . ASN A 1 428 ? -15.176 3.193 19.985 1.00 95.31 428 ASN A N 1
ATOM 3439 C CA . ASN A 1 428 ? -16.542 3.149 19.468 1.00 95.31 428 ASN A CA 1
ATOM 3440 C C . ASN A 1 428 ? -16.831 1.948 18.544 1.00 95.31 428 ASN A C 1
ATOM 3442 O O . ASN A 1 428 ? -17.719 1.999 17.692 1.00 95.31 428 ASN A O 1
ATOM 3446 N N . PHE A 1 429 ? -16.101 0.843 18.716 1.00 97.06 429 PHE A N 1
ATOM 3447 C CA . PHE A 1 429 ? -16.264 -0.370 17.911 1.00 97.06 429 PHE A CA 1
ATOM 3448 C C . PHE A 1 429 ? -17.669 -0.977 18.056 1.00 97.06 429 PHE A C 1
ATOM 3450 O O . PHE A 1 429 ? -18.271 -1.411 17.077 1.00 97.06 429 PHE A O 1
ATOM 3457 N N . PHE A 1 430 ? -18.221 -0.948 19.272 1.00 97.69 430 PHE A N 1
ATOM 3458 C CA . PHE A 1 430 ? -19.522 -1.523 19.629 1.00 97.69 430 PHE A CA 1
ATOM 3459 C C . PHE A 1 430 ? -20.685 -0.523 19.531 1.00 97.69 430 PHE A C 1
ATOM 3461 O O . PHE A 1 430 ? -21.676 -0.667 20.242 1.00 97.69 430 PHE A O 1
ATOM 3468 N N . LYS A 1 431 ? -20.593 0.481 18.649 1.00 95.44 431 LYS A N 1
ATOM 3469 C CA . LYS A 1 431 ? -21.584 1.571 18.541 1.00 95.44 431 LYS A CA 1
ATOM 3470 C C . LYS A 1 431 ? -23.040 1.123 18.360 1.00 95.44 431 LYS A C 1
ATOM 3472 O O . LYS A 1 431 ? -23.948 1.889 18.654 1.00 95.44 431 LYS A O 1
ATOM 3477 N N . GLU A 1 432 ? -23.278 -0.094 17.861 1.00 95.50 432 GLU A N 1
ATOM 3478 C CA . GLU A 1 432 ? -24.636 -0.645 17.733 1.00 95.50 432 GLU A CA 1
ATOM 3479 C C . GLU A 1 432 ? -25.319 -0.888 19.091 1.00 95.50 432 GLU A C 1
ATOM 3481 O O . GLU A 1 432 ? -26.542 -0.953 19.150 1.00 95.50 432 GLU A O 1
ATOM 3486 N N . PHE A 1 433 ? -24.548 -0.983 20.181 1.00 96.50 433 PHE A N 1
ATOM 3487 C CA . PHE A 1 433 ? -25.053 -1.233 21.533 1.00 96.50 433 PHE A CA 1
ATOM 3488 C C . PHE A 1 433 ? -25.220 0.030 22.381 1.00 96.50 433 PHE A C 1
ATOM 3490 O O . PHE A 1 433 ? -25.848 -0.037 23.440 1.00 96.50 433 PHE A O 1
ATOM 3497 N N . GLY A 1 434 ? -24.643 1.164 21.985 1.00 95.19 434 GLY A N 1
ATOM 3498 C CA . GLY A 1 434 ? -24.665 2.374 22.803 1.00 95.19 434 GLY A CA 1
ATOM 3499 C C . GLY A 1 434 ? -23.464 3.287 22.599 1.00 95.19 434 GLY A C 1
ATOM 3500 O O . GLY A 1 434 ? -22.587 3.020 21.776 1.00 95.19 434 GLY A O 1
ATOM 3501 N N . GLY A 1 435 ? -23.445 4.371 23.373 1.00 95.19 435 GLY A N 1
ATOM 3502 C CA . GLY A 1 435 ? -22.344 5.332 23.379 1.00 95.19 435 GLY A CA 1
ATOM 3503 C C . GLY A 1 435 ? -21.134 4.835 24.174 1.00 95.19 435 GLY A C 1
ATOM 3504 O O . GLY A 1 435 ? -21.232 3.972 25.047 1.00 95.19 435 GLY A O 1
ATOM 3505 N N . THR A 1 436 ? -19.966 5.398 23.889 1.00 95.50 436 THR A N 1
ATOM 3506 C CA . THR A 1 436 ? -18.684 4.944 24.460 1.00 95.50 436 THR A CA 1
ATOM 3507 C C . THR A 1 436 ? -18.621 4.998 25.994 1.00 95.50 436 THR A C 1
ATOM 3509 O O . THR A 1 436 ? -18.104 4.069 26.617 1.00 95.50 436 THR A O 1
ATOM 3512 N N . ASN A 1 437 ? -19.171 6.043 26.621 1.00 95.50 437 ASN A N 1
ATOM 3513 C CA . ASN A 1 437 ? -19.212 6.188 28.081 1.00 95.50 437 ASN A CA 1
ATOM 3514 C C . ASN A 1 437 ? -20.244 5.236 28.712 1.00 95.50 437 ASN A C 1
ATOM 3516 O O . ASN A 1 437 ? -19.960 4.582 29.713 1.00 95.50 437 ASN A O 1
ATOM 3520 N N . GLU A 1 438 ? -21.413 5.101 28.080 1.00 96.56 438 GLU A N 1
ATOM 3521 C CA . GLU A 1 438 ? -22.472 4.168 28.485 1.00 96.56 438 GLU A CA 1
ATOM 3522 C C . GLU A 1 438 ? -21.959 2.722 28.525 1.00 96.56 438 GLU A C 1
ATOM 3524 O O . GLU A 1 438 ? -22.075 2.040 29.546 1.00 96.56 438 GLU A O 1
ATOM 3529 N N . LEU A 1 439 ? -21.317 2.272 27.445 1.00 97.81 439 LEU A N 1
ATOM 3530 C CA . LEU A 1 439 ? -20.793 0.911 27.336 1.00 97.81 439 LEU A CA 1
ATOM 3531 C C . LEU A 1 439 ? -19.622 0.647 28.291 1.00 97.81 439 LEU A C 1
ATOM 3533 O O . LEU A 1 439 ? -19.505 -0.466 28.805 1.00 97.81 439 LEU A O 1
ATOM 3537 N N . LEU A 1 440 ? -18.782 1.649 28.578 1.00 96.56 440 LEU A N 1
ATOM 3538 C CA . LEU A 1 440 ? -17.742 1.533 29.607 1.00 96.56 440 LEU A CA 1
ATOM 3539 C C . LEU A 1 440 ? -18.348 1.324 30.994 1.00 96.56 440 LEU A C 1
ATOM 3541 O O . LEU A 1 440 ? -17.889 0.452 31.724 1.00 96.56 440 LEU A O 1
ATOM 3545 N N . MET A 1 441 ? -19.386 2.083 31.354 1.00 96.38 441 MET A N 1
ATOM 3546 C CA . MET A 1 441 ? -20.058 1.920 32.646 1.00 96.38 441 MET A CA 1
ATOM 3547 C C . MET A 1 441 ? -20.719 0.546 32.774 1.00 96.38 441 MET A C 1
ATOM 3549 O O . MET A 1 441 ? -20.587 -0.097 33.815 1.00 96.38 441 MET A O 1
ATOM 3553 N N . ILE A 1 442 ? -21.380 0.074 31.712 1.00 97.44 442 ILE A N 1
ATOM 3554 C CA . ILE A 1 442 ? -21.971 -1.270 31.680 1.00 97.44 442 ILE A CA 1
ATOM 3555 C C . ILE A 1 442 ? -20.879 -2.332 31.836 1.00 97.44 442 ILE A C 1
ATOM 3557 O O . ILE A 1 442 ? -21.038 -3.255 32.631 1.00 97.44 442 ILE A O 1
ATOM 3561 N N . TYR A 1 443 ? -19.755 -2.192 31.126 1.00 97.31 443 TYR A N 1
ATOM 3562 C CA . TYR A 1 443 ? -18.625 -3.109 31.250 1.00 97.31 443 TYR A CA 1
ATOM 3563 C C . TYR A 1 443 ? -18.040 -3.129 32.671 1.00 97.31 443 TYR A C 1
ATOM 3565 O O . TYR A 1 443 ? -17.820 -4.209 33.220 1.00 97.31 443 TYR A O 1
ATOM 3573 N N . GLU A 1 444 ? -17.818 -1.965 33.287 1.00 95.88 444 GLU A N 1
ATOM 3574 C CA . GLU A 1 444 ? -17.282 -1.875 34.650 1.00 95.88 444 GLU A CA 1
ATOM 3575 C C . GLU A 1 444 ? -18.233 -2.509 35.672 1.00 95.88 444 GLU A C 1
ATOM 3577 O O . GLU A 1 444 ? -17.798 -3.289 36.519 1.00 95.88 444 GLU A O 1
ATOM 3582 N N . GLU A 1 445 ? -19.543 -2.279 35.559 1.00 95.62 445 GLU A N 1
ATOM 3583 C CA . GLU A 1 445 ? -20.520 -2.961 36.410 1.00 95.62 445 GLU A CA 1
ATOM 3584 C C . GLU A 1 445 ? -20.531 -4.474 36.143 1.00 95.62 445 GLU A C 1
ATOM 3586 O O . GLU A 1 445 ? -20.542 -5.272 37.082 1.00 95.62 445 GLU A O 1
ATOM 3591 N N . PHE A 1 446 ? -20.468 -4.904 34.884 1.00 95.88 446 PHE A N 1
ATOM 3592 C CA . PHE A 1 446 ? -20.462 -6.316 34.500 1.00 95.88 446 PHE A CA 1
ATOM 3593 C C . PHE A 1 446 ? -19.236 -7.077 35.035 1.00 95.88 446 PHE A C 1
ATOM 3595 O O . PHE A 1 446 ? -19.386 -8.170 35.599 1.00 95.88 446 PHE A O 1
ATOM 3602 N N . ALA A 1 447 ? -18.042 -6.498 34.887 1.00 93.69 447 ALA A N 1
ATOM 3603 C CA . ALA A 1 447 ? -16.762 -7.130 35.206 1.00 93.69 447 ALA A CA 1
ATOM 3604 C C . ALA A 1 447 ? -16.308 -6.914 36.661 1.00 93.69 447 ALA A C 1
ATOM 3606 O O . ALA A 1 447 ? -15.723 -7.823 37.254 1.00 93.69 447 ALA A O 1
ATOM 3607 N N . ASN A 1 448 ? -16.591 -5.742 37.239 1.00 93.06 448 ASN A N 1
ATOM 3608 C CA . ASN A 1 448 ? -16.055 -5.304 38.535 1.00 93.06 448 ASN A CA 1
ATOM 3609 C C . ASN A 1 448 ? -17.138 -4.958 39.572 1.00 93.06 448 ASN A C 1
ATOM 3611 O O . ASN A 1 448 ? -16.825 -4.800 40.753 1.00 93.06 448 ASN A O 1
ATOM 3615 N N . GLY A 1 449 ? -18.408 -4.872 39.169 1.00 90.75 449 GLY A N 1
ATOM 3616 C CA . GLY A 1 449 ? -19.524 -4.614 40.077 1.00 90.75 449 GLY A CA 1
ATOM 3617 C C . GLY A 1 449 ? -19.827 -5.775 41.030 1.00 90.75 449 GLY A C 1
ATOM 3618 O O . GLY A 1 449 ? -19.263 -6.875 40.955 1.00 90.75 449 GLY A O 1
ATOM 3619 N N . LYS A 1 450 ? -20.789 -5.559 41.934 1.00 88.12 450 LYS A N 1
ATOM 3620 C CA . LYS A 1 450 ? -21.272 -6.626 42.828 1.00 88.12 450 LYS A CA 1
ATOM 3621 C C . LYS A 1 450 ? -21.826 -7.780 41.996 1.00 88.12 450 LYS A C 1
ATOM 3623 O O . LYS A 1 450 ? -22.499 -7.553 41.001 1.00 88.12 450 LYS A O 1
ATOM 3628 N N . GLU A 1 451 ? -21.519 -9.017 42.380 1.00 88.19 451 GLU A N 1
ATOM 3629 C CA . GLU A 1 451 ? -21.921 -10.213 41.620 1.00 88.19 451 GLU A CA 1
ATOM 3630 C C . GLU A 1 451 ? -21.405 -10.239 40.164 1.00 88.19 451 GLU A C 1
ATOM 3632 O O . GLU A 1 451 ? -22.077 -10.743 39.267 1.00 88.19 451 GLU A O 1
ATOM 3637 N N . ALA A 1 452 ? -20.191 -9.728 39.924 1.00 91.56 452 ALA A N 1
ATOM 3638 C CA . ALA A 1 452 ? -19.531 -9.748 38.616 1.00 91.56 452 ALA A CA 1
ATOM 3639 C C . ALA A 1 452 ? -19.606 -11.108 37.900 1.00 91.56 452 ALA A C 1
ATOM 3641 O O . ALA A 1 452 ? -19.454 -12.170 38.524 1.00 91.56 452 ALA A O 1
ATOM 3642 N N . TYR A 1 453 ? -19.789 -11.090 36.582 1.00 93.00 453 TYR A N 1
ATOM 3643 C CA . TYR A 1 453 ? -19.770 -12.310 35.782 1.00 93.00 453 TYR A CA 1
ATOM 3644 C C . TYR A 1 453 ? -18.338 -12.851 35.664 1.00 93.00 453 TYR A C 1
ATOM 3646 O O . TYR A 1 453 ? -17.389 -12.101 35.453 1.00 93.00 453 TYR A O 1
ATOM 3654 N N . LYS A 1 454 ? -18.162 -14.171 35.792 1.00 92.38 454 LYS A N 1
ATOM 3655 C CA . LYS A 1 454 ? -16.876 -14.843 35.549 1.00 92.38 454 LYS A CA 1
ATOM 3656 C C . LYS A 1 454 ? -17.110 -16.179 34.864 1.00 92.38 454 LYS A C 1
ATOM 3658 O O . LYS A 1 454 ? -17.993 -16.936 35.269 1.00 92.38 454 LYS A O 1
ATOM 3663 N N . LYS A 1 455 ? -16.235 -16.493 33.909 1.00 91.44 455 LYS A N 1
ATOM 3664 C CA . LYS A 1 455 ? -16.223 -17.756 33.157 1.00 91.44 455 LYS A CA 1
ATOM 3665 C C . LYS A 1 455 ? -16.177 -19.003 34.045 1.00 91.44 455 LYS A C 1
ATOM 3667 O O . LYS A 1 455 ? -16.726 -20.039 33.691 1.00 91.44 455 LYS A O 1
ATOM 3672 N N . THR A 1 456 ? -15.532 -18.898 35.206 1.00 93.69 456 THR A N 1
ATOM 3673 C CA . THR A 1 456 ? -15.300 -20.005 36.148 1.00 93.69 456 THR A CA 1
ATOM 3674 C C . THR A 1 456 ? -16.505 -20.352 37.024 1.00 93.69 456 THR A C 1
ATOM 3676 O O . THR A 1 456 ? -16.443 -21.316 37.787 1.00 93.69 456 THR A O 1
ATOM 3679 N N . HIS A 1 457 ? -17.596 -19.583 36.970 1.00 93.56 457 HIS A N 1
ATOM 3680 C CA . HIS A 1 457 ? -18.806 -19.922 37.716 1.00 93.56 457 HIS A CA 1
ATOM 3681 C C . HIS A 1 457 ? -19.524 -21.140 37.121 1.00 93.56 457 HIS A C 1
ATOM 3683 O O . HIS A 1 457 ? -19.425 -21.416 35.933 1.00 93.56 457 HIS A O 1
ATOM 3689 N N . LYS A 1 458 ? -20.301 -21.840 37.955 1.00 95.06 458 LYS A N 1
ATOM 3690 C CA . LYS A 1 458 ? -21.250 -22.866 37.496 1.00 95.06 458 LYS A CA 1
ATOM 3691 C C . LYS A 1 458 ? -22.376 -22.224 36.678 1.00 95.06 458 LYS A C 1
ATOM 3693 O O . LYS A 1 458 ? -22.738 -21.082 36.963 1.00 95.06 458 LYS A O 1
ATOM 3698 N N . ASP A 1 459 ? -22.978 -22.969 35.755 1.00 92.75 459 ASP A N 1
ATOM 3699 C CA . ASP A 1 459 ? -23.990 -22.448 34.818 1.00 92.75 459 ASP A CA 1
ATOM 3700 C C . ASP A 1 459 ? -25.187 -21.792 35.519 1.00 92.75 459 ASP A C 1
ATOM 3702 O O . ASP A 1 459 ? -25.544 -20.660 35.205 1.00 92.75 459 ASP A O 1
ATOM 3706 N N . SER A 1 460 ? -25.706 -22.403 36.587 1.00 93.19 460 SER A N 1
ATOM 3707 C CA . SER A 1 460 ? -26.799 -21.811 37.377 1.00 93.19 460 SER A CA 1
ATOM 3708 C C . SER A 1 460 ? -26.434 -20.473 38.037 1.00 93.19 460 SER A C 1
ATOM 3710 O O . SER A 1 460 ? -27.293 -19.624 38.271 1.00 93.19 460 SER A O 1
ATOM 3712 N N . THR A 1 461 ? -25.153 -20.255 38.341 1.00 93.81 461 THR A N 1
ATOM 3713 C CA . THR A 1 461 ? -24.647 -18.971 38.841 1.00 93.81 461 THR A CA 1
ATOM 3714 C C . THR A 1 461 ? -24.432 -17.983 37.696 1.00 93.81 461 THR A C 1
ATOM 3716 O O . THR A 1 461 ? -24.664 -16.790 37.889 1.00 93.81 461 THR A O 1
ATOM 3719 N N . LYS A 1 462 ? -24.002 -18.450 36.516 1.00 93.81 462 LYS A N 1
ATOM 3720 C CA . LYS A 1 462 ? -23.849 -17.621 35.310 1.00 93.81 462 LYS A CA 1
ATOM 3721 C C . LYS A 1 462 ? -25.184 -17.006 34.896 1.00 93.81 462 LYS A C 1
ATOM 3723 O O . LYS A 1 462 ? -25.245 -15.791 34.739 1.00 93.81 462 LYS A O 1
ATOM 3728 N N . GLU A 1 463 ? -26.249 -17.805 34.831 1.00 92.81 463 GLU A N 1
ATOM 3729 C CA . GLU A 1 463 ? -27.603 -17.345 34.487 1.00 92.81 463 GLU A CA 1
ATOM 3730 C C . GLU A 1 463 ? -28.120 -16.282 35.464 1.00 92.81 463 GLU A C 1
ATOM 3732 O O . GLU A 1 463 ? -28.539 -15.201 35.048 1.00 92.81 463 GLU A O 1
ATOM 3737 N N . LYS A 1 464 ? -28.019 -16.546 36.776 1.00 94.81 464 LYS A N 1
ATOM 3738 C CA . LYS A 1 464 ? -28.439 -15.589 37.815 1.00 94.81 464 LYS A CA 1
ATOM 3739 C C . LYS A 1 464 ? -27.682 -14.267 37.722 1.00 94.81 464 LYS A C 1
ATOM 3741 O O . LYS A 1 464 ? -28.290 -13.204 37.812 1.00 94.81 464 LYS A O 1
ATOM 3746 N N . ARG A 1 465 ? -26.359 -14.327 37.532 1.00 93.94 465 ARG A N 1
ATOM 3747 C CA . ARG A 1 465 ? -25.529 -13.121 37.412 1.00 93.94 465 ARG A CA 1
ATOM 3748 C C . ARG A 1 465 ? -25.831 -12.360 36.130 1.00 93.94 465 ARG A C 1
ATOM 3750 O O . ARG A 1 465 ? -25.947 -11.145 36.190 1.00 93.94 465 ARG A O 1
ATOM 3757 N N . LEU A 1 466 ? -26.007 -13.045 35.000 1.00 95.12 466 LEU A N 1
ATOM 3758 C CA . LEU A 1 466 ? -26.381 -12.396 33.743 1.00 95.12 466 LEU A CA 1
ATOM 3759 C C . LEU A 1 466 ? -27.714 -11.650 33.880 1.00 95.12 466 LEU A C 1
ATOM 3761 O O . LEU A 1 466 ? -27.786 -10.486 33.499 1.00 95.12 466 LEU A O 1
ATOM 3765 N N . ALA A 1 467 ? -28.730 -12.266 34.492 1.00 94.56 467 ALA A N 1
ATOM 3766 C CA . ALA A 1 467 ? -30.010 -11.604 34.747 1.00 94.56 467 ALA A CA 1
ATOM 3767 C C . ALA A 1 467 ? -29.845 -10.335 35.605 1.00 94.56 467 ALA A C 1
ATOM 3769 O O . ALA A 1 467 ? -30.358 -9.276 35.246 1.00 94.56 467 ALA A O 1
ATOM 3770 N N . ALA A 1 468 ? -29.059 -10.406 36.686 1.00 94.69 468 ALA A N 1
ATOM 3771 C CA . ALA A 1 468 ? -28.757 -9.242 37.520 1.00 94.69 468 ALA A CA 1
ATOM 3772 C C . ALA A 1 468 ? -28.004 -8.139 36.749 1.00 94.69 468 ALA A C 1
ATOM 3774 O O . ALA A 1 468 ? -28.274 -6.952 36.938 1.00 94.69 468 ALA A O 1
ATOM 3775 N N . LYS A 1 469 ? -27.081 -8.509 35.850 1.00 95.62 469 LYS A N 1
ATOM 3776 C CA . LYS A 1 469 ? -26.339 -7.548 35.019 1.00 95.62 469 LYS A CA 1
ATOM 3777 C C . LYS A 1 469 ? -27.191 -6.901 33.938 1.00 95.62 469 LYS A C 1
ATOM 3779 O O . LYS A 1 469 ? -27.016 -5.711 33.704 1.00 95.62 469 LYS A O 1
ATOM 3784 N N . LYS A 1 470 ? -28.150 -7.617 33.351 1.00 96.00 470 LYS A N 1
ATOM 3785 C CA . LYS A 1 470 ? -29.126 -7.023 32.423 1.00 96.00 470 LYS A CA 1
ATOM 3786 C C . LYS A 1 470 ? -29.989 -5.956 33.100 1.00 96.00 470 LYS A C 1
ATOM 3788 O O . LYS A 1 470 ? -30.213 -4.900 32.515 1.00 96.00 470 LYS A O 1
ATOM 3793 N N . GLU A 1 471 ? -30.410 -6.185 34.344 1.00 95.19 471 GLU A N 1
ATOM 3794 C CA . GLU A 1 471 ? -31.170 -5.178 35.099 1.00 95.19 471 GLU A CA 1
ATOM 3795 C C . GLU A 1 471 ? -30.315 -3.939 35.405 1.00 95.19 471 GLU A C 1
ATOM 3797 O O . GLU A 1 471 ? -30.754 -2.806 35.216 1.00 95.19 471 GLU A O 1
ATOM 3802 N N . LYS A 1 472 ? -29.049 -4.141 35.792 1.00 95.31 472 LYS A N 1
ATOM 3803 C CA . LYS A 1 472 ? -28.101 -3.035 35.992 1.00 95.31 472 LYS A CA 1
ATOM 3804 C C . LYS A 1 472 ? -27.791 -2.276 34.706 1.00 95.31 472 LYS A C 1
ATOM 3806 O O . LYS A 1 472 ? -27.690 -1.054 34.734 1.00 95.31 472 LYS A O 1
ATOM 3811 N N . GLU A 1 473 ? -27.668 -2.977 33.582 1.00 96.38 473 GLU A N 1
ATOM 3812 C CA . GLU A 1 473 ? -27.520 -2.357 32.267 1.00 96.38 473 GLU A CA 1
ATOM 3813 C C . GLU A 1 473 ? -28.705 -1.425 31.974 1.00 96.38 473 GLU A C 1
ATOM 3815 O O . GLU A 1 473 ? -28.493 -0.282 31.573 1.00 96.38 473 GLU A O 1
ATOM 3820 N N . LYS A 1 474 ? -29.939 -1.865 32.240 1.00 95.75 474 LYS A N 1
ATOM 3821 C CA . LYS A 1 474 ? -31.139 -1.035 32.080 1.00 95.75 474 LYS A CA 1
ATOM 3822 C C . LYS A 1 474 ? -31.112 0.206 32.981 1.00 95.75 474 LYS A C 1
ATOM 3824 O O . LYS A 1 474 ? -31.323 1.311 32.488 1.00 95.75 474 LYS A O 1
ATOM 3829 N N . GLU A 1 475 ? -30.770 0.045 34.259 1.00 95.19 475 GLU A N 1
ATOM 3830 C CA . GLU A 1 475 ? -30.648 1.157 35.216 1.00 95.19 475 GLU A CA 1
ATOM 3831 C C . GLU A 1 475 ? -29.609 2.201 34.767 1.00 95.19 475 GLU A C 1
ATOM 3833 O O . GLU A 1 475 ? -29.857 3.406 34.850 1.00 95.19 475 GLU A O 1
ATOM 3838 N N . ILE A 1 476 ? -28.451 1.763 34.260 1.00 94.31 476 ILE A N 1
ATOM 3839 C CA . ILE A 1 476 ? -27.417 2.670 33.735 1.00 94.31 476 ILE A CA 1
ATOM 3840 C C . ILE A 1 476 ? -27.966 3.462 32.546 1.00 94.31 476 ILE A C 1
ATOM 3842 O O . ILE A 1 476 ? -27.810 4.683 32.498 1.00 94.31 476 ILE A O 1
ATOM 3846 N N . ARG A 1 477 ? -28.640 2.788 31.609 1.00 94.69 477 ARG A N 1
ATOM 3847 C CA . ARG A 1 477 ? -29.194 3.412 30.397 1.00 94.69 477 ARG A CA 1
ATOM 3848 C C . ARG A 1 477 ? -30.278 4.448 30.697 1.00 94.69 477 ARG A C 1
ATOM 3850 O O . ARG A 1 477 ? -30.367 5.442 29.982 1.00 94.69 477 ARG A O 1
ATOM 3857 N N . GLU A 1 478 ? -31.087 4.232 31.732 1.00 93.88 478 GLU A N 1
ATOM 3858 C CA . GLU A 1 478 ? -32.147 5.164 32.144 1.00 93.88 478 GLU A CA 1
ATOM 3859 C C . GLU A 1 478 ? -31.592 6.421 32.834 1.00 93.88 478 GLU A C 1
ATOM 3861 O O . GLU A 1 478 ? -32.138 7.512 32.668 1.00 93.88 478 GLU A O 1
ATOM 3866 N N . ASN A 1 479 ? -30.493 6.288 33.581 1.00 92.62 479 ASN A N 1
ATOM 3867 C CA . ASN A 1 479 ? -29.945 7.375 34.396 1.00 92.62 479 ASN A CA 1
ATOM 3868 C C . ASN A 1 479 ? -28.826 8.176 33.709 1.00 92.62 479 ASN A C 1
ATOM 3870 O O . ASN A 1 479 ? -28.520 9.298 34.131 1.00 92.62 479 ASN A O 1
ATOM 3874 N N . LEU A 1 480 ? -28.187 7.623 32.674 1.00 90.50 480 LEU A N 1
ATOM 3875 C CA . LEU A 1 480 ? -27.032 8.251 32.041 1.00 90.50 480 LEU A CA 1
ATOM 3876 C C . LEU A 1 480 ? -27.442 9.316 31.016 1.00 90.50 480 LEU A C 1
ATOM 3878 O O . LEU A 1 480 ? -28.021 9.021 29.972 1.00 90.50 480 LEU A O 1
ATOM 3882 N N . LYS A 1 481 ? -27.072 10.569 31.299 1.00 88.06 481 LYS A N 1
ATOM 3883 C CA . LYS A 1 481 ? -27.310 11.709 30.398 1.00 88.06 481 LYS A CA 1
ATOM 3884 C C . LYS A 1 481 ? -26.310 11.761 29.240 1.00 88.06 481 LYS A C 1
ATOM 3886 O O . LYS A 1 481 ? -26.717 11.859 28.089 1.00 88.06 481 LYS A O 1
ATOM 3891 N N . GLU A 1 482 ? -25.017 11.680 29.549 1.00 87.38 482 GLU A N 1
ATOM 3892 C CA . GLU A 1 482 ? -23.933 11.747 28.561 1.00 87.38 482 GLU A CA 1
ATOM 3893 C C . GLU A 1 482 ? -23.475 10.342 28.175 1.00 87.38 482 GLU A C 1
ATOM 3895 O O . GLU A 1 482 ? -22.785 9.656 28.937 1.00 87.38 482 GLU A O 1
ATOM 3900 N N . LYS A 1 483 ? -23.890 9.900 26.986 1.00 89.44 483 LYS A N 1
ATOM 3901 C CA . LYS A 1 483 ? -23.657 8.528 26.516 1.00 89.44 483 LYS A CA 1
ATOM 3902 C C . LYS A 1 483 ? -22.272 8.315 25.923 1.00 89.44 483 LYS A C 1
ATOM 3904 O O . LYS A 1 483 ? -21.776 7.191 25.946 1.00 89.44 483 LYS A O 1
ATOM 3909 N N . ASP A 1 484 ? -21.637 9.369 25.429 1.00 91.94 484 ASP A N 1
ATOM 3910 C CA . ASP A 1 484 ? -20.305 9.314 24.837 1.00 91.94 484 ASP A CA 1
ATOM 3911 C C . ASP A 1 484 ? -19.250 9.958 25.728 1.00 91.94 484 ASP A C 1
ATOM 3913 O O . ASP A 1 484 ? -19.522 10.891 26.481 1.00 91.94 484 ASP A O 1
ATOM 3917 N N . LEU A 1 485 ? -18.022 9.453 25.617 1.00 90.62 485 LEU A N 1
ATOM 3918 C CA . LEU A 1 485 ? -16.850 10.122 26.156 1.00 90.62 485 LEU A CA 1
ATOM 3919 C C . LEU A 1 485 ? -16.676 11.482 25.488 1.00 90.62 485 LEU A C 1
ATOM 3921 O O . LEU A 1 485 ? -17.049 11.689 24.326 1.00 90.62 485 LEU A O 1
ATOM 3925 N N . GLU A 1 486 ? -16.036 12.395 26.210 1.00 90.06 486 GLU A N 1
ATOM 3926 C CA . GLU A 1 486 ? -15.750 13.710 25.668 1.00 90.06 486 GLU A CA 1
ATOM 3927 C C . GLU A 1 486 ? -14.916 13.615 24.385 1.00 90.06 486 GLU A C 1
ATOM 3929 O O . GLU A 1 486 ? -14.001 12.799 24.269 1.00 90.06 486 GLU A O 1
ATOM 3934 N N . ILE A 1 487 ? -15.198 14.502 23.427 1.00 88.00 487 ILE A N 1
ATOM 3935 C CA . ILE A 1 487 ? -14.512 14.546 22.125 1.00 88.00 487 ILE A CA 1
ATOM 3936 C C . ILE A 1 487 ? -12.988 14.592 22.296 1.00 88.00 487 ILE A C 1
ATOM 3938 O O . ILE A 1 487 ? -12.272 13.891 21.586 1.00 88.00 487 ILE A O 1
ATOM 3942 N N . ALA A 1 488 ? -12.502 15.380 23.261 1.00 88.00 488 ALA A N 1
ATOM 3943 C CA . ALA A 1 488 ? -11.078 15.495 23.543 1.00 88.00 488 ALA A CA 1
ATOM 3944 C C . ALA A 1 488 ? -10.468 14.169 24.019 1.00 88.00 488 ALA A C 1
ATOM 3946 O O . ALA A 1 488 ? -9.436 13.750 23.499 1.00 88.00 488 ALA A O 1
ATOM 3947 N N . GLU A 1 489 ? -11.130 13.477 24.952 1.00 90.31 489 GLU A N 1
ATOM 3948 C CA . GLU A 1 489 ? -10.678 12.168 25.433 1.00 90.31 489 GLU A CA 1
ATOM 3949 C C . GLU A 1 489 ? -10.649 11.149 24.290 1.00 90.31 489 GLU A C 1
ATOM 3951 O O . GLU A 1 489 ? -9.658 10.441 24.120 1.00 90.31 489 GLU A O 1
ATOM 3956 N N . ARG A 1 490 ? -11.692 11.121 23.454 1.00 90.38 490 ARG A N 1
ATOM 3957 C CA . ARG A 1 490 ? -11.770 10.210 22.304 1.00 90.38 490 ARG A CA 1
ATOM 3958 C C . ARG A 1 490 ? -10.663 10.465 21.285 1.00 90.38 490 ARG A C 1
ATOM 3960 O O . ARG A 1 490 ? -10.021 9.513 20.853 1.00 90.38 490 ARG A O 1
ATOM 3967 N N . ALA A 1 491 ? -10.422 11.724 20.922 1.00 90.12 491 ALA A N 1
ATOM 3968 C CA . ALA A 1 491 ? -9.402 12.095 19.942 1.00 90.12 491 ALA A CA 1
ATOM 3969 C C . ALA A 1 491 ? -7.984 11.746 20.426 1.00 90.12 491 ALA A C 1
ATOM 3971 O O . ALA A 1 491 ? -7.207 11.137 19.689 1.00 90.12 491 ALA A O 1
ATOM 3972 N N . ILE A 1 492 ? -7.662 12.054 21.689 1.00 90.56 492 ILE A N 1
ATOM 3973 C CA . ILE A 1 492 ? -6.378 11.672 22.299 1.00 90.56 492 ILE A CA 1
ATOM 3974 C C . ILE A 1 492 ? -6.244 10.148 22.342 1.00 90.56 492 ILE A C 1
ATOM 3976 O O . ILE A 1 492 ? -5.191 9.608 22.005 1.00 90.56 492 ILE A O 1
ATOM 3980 N N . PHE A 1 493 ? -7.311 9.444 22.724 1.00 92.75 493 PHE A N 1
ATOM 3981 C CA . PHE A 1 493 ? -7.289 7.990 22.829 1.00 92.75 493 PHE A CA 1
ATOM 3982 C C . PHE A 1 493 ? -7.097 7.307 21.468 1.00 92.75 493 PHE A C 1
ATOM 3984 O O . PHE A 1 493 ? -6.314 6.362 21.367 1.00 92.75 493 PHE A O 1
ATOM 3991 N N . GLN A 1 494 ? -7.742 7.807 20.408 1.00 92.38 494 GLN A N 1
ATOM 3992 C CA . GLN A 1 494 ? -7.488 7.346 19.040 1.00 92.38 494 GLN A CA 1
ATOM 3993 C C . GLN A 1 494 ? -6.025 7.561 18.650 1.00 92.38 494 GLN A C 1
ATOM 3995 O O . GLN A 1 494 ? -5.370 6.614 18.214 1.00 92.38 494 GLN A O 1
ATOM 4000 N N . LYS A 1 495 ? -5.471 8.757 18.899 1.00 90.06 495 LYS A N 1
ATOM 4001 C CA . LYS A 1 495 ? -4.061 9.042 18.605 1.00 90.06 495 LYS A CA 1
ATOM 4002 C C . LYS A 1 495 ? -3.122 8.080 19.335 1.00 90.06 495 LYS A C 1
ATOM 4004 O O . LYS A 1 495 ? -2.173 7.585 18.733 1.00 90.06 495 LYS A O 1
ATOM 4009 N N . GLU A 1 496 ? -3.401 7.771 20.600 1.00 91.19 496 GLU A N 1
ATOM 4010 C CA . GLU A 1 496 ? -2.577 6.871 21.413 1.00 91.19 496 GLU A CA 1
ATOM 4011 C C . GLU A 1 496 ? -2.657 5.399 20.967 1.00 91.19 496 GLU A C 1
ATOM 4013 O O . GLU A 1 496 ? -1.643 4.694 20.972 1.00 91.19 496 GLU A O 1
ATOM 4018 N N . MET A 1 497 ? -3.853 4.915 20.616 1.00 93.75 497 MET A N 1
ATOM 4019 C CA . MET A 1 497 ? -4.084 3.500 20.292 1.00 93.75 497 MET A CA 1
ATOM 4020 C C . MET A 1 497 ? -3.887 3.172 18.810 1.00 93.75 497 MET A C 1
ATOM 4022 O O . MET A 1 497 ? -3.473 2.061 18.487 1.00 93.75 497 MET A O 1
ATOM 4026 N N . MET A 1 498 ? -4.198 4.110 17.914 1.00 90.25 498 MET A N 1
ATOM 4027 C CA . MET A 1 498 ? -4.218 3.911 16.459 1.00 90.25 498 MET A CA 1
ATOM 4028 C C . MET A 1 498 ? -3.096 4.674 15.742 1.00 90.25 498 MET A C 1
ATOM 4030 O O . MET A 1 498 ? -2.785 4.363 14.596 1.00 90.25 498 MET A O 1
ATOM 4034 N N . GLY A 1 499 ? -2.490 5.675 16.392 1.00 87.12 499 GLY A N 1
ATOM 4035 C CA . GLY A 1 499 ? -1.469 6.544 15.796 1.00 87.12 499 GLY A CA 1
ATOM 4036 C C . GLY A 1 499 ? -2.024 7.741 15.013 1.00 87.12 499 GLY A C 1
ATOM 4037 O O . GLY A 1 499 ? -1.247 8.603 14.601 1.00 87.12 499 GLY A O 1
ATOM 4038 N N . TYR A 1 500 ? -3.345 7.846 14.858 1.00 85.88 500 TYR A N 1
ATOM 4039 C CA . TYR A 1 500 ? -4.050 8.933 14.166 1.00 85.88 500 TYR A CA 1
ATOM 4040 C C . TYR A 1 500 ? -5.414 9.205 14.820 1.00 85.88 500 TYR A C 1
ATOM 4042 O O . TYR A 1 500 ? -5.882 8.411 15.635 1.00 85.88 500 TYR A O 1
ATOM 4050 N N . CYS A 1 501 ? -6.057 10.310 14.440 1.00 87.50 501 CYS A N 1
ATOM 4051 C CA . CYS A 1 501 ? -7.427 10.664 14.822 1.00 87.50 501 CYS A CA 1
ATOM 4052 C C . CYS A 1 501 ? -8.315 10.723 13.568 1.00 87.50 501 CYS A C 1
ATOM 4054 O O . CYS A 1 501 ? -7.887 11.237 12.536 1.00 87.50 501 CYS A O 1
ATOM 4056 N N . ASP A 1 502 ? -9.538 10.192 13.634 1.00 84.06 502 ASP A N 1
ATOM 4057 C CA . ASP A 1 502 ? -10.508 10.219 12.523 1.00 84.06 502 ASP A CA 1
ATOM 4058 C C . ASP A 1 502 ? -11.848 10.888 12.875 1.00 84.06 502 ASP A C 1
ATOM 4060 O O . ASP A 1 502 ? -12.838 10.762 12.152 1.00 84.06 502 ASP A O 1
ATOM 4064 N N . ILE A 1 503 ? -11.870 11.660 13.964 1.00 87.50 503 ILE A N 1
ATOM 4065 C CA . ILE A 1 503 ? -13.038 12.431 14.396 1.00 87.50 503 ILE A CA 1
ATOM 4066 C C . ILE A 1 503 ? -13.087 13.764 13.648 1.00 87.50 503 ILE A C 1
ATOM 4068 O O . ILE A 1 503 ? -12.371 14.695 13.997 1.00 87.50 503 ILE A O 1
ATOM 4072 N N . THR A 1 504 ? -13.998 13.893 12.687 1.00 86.44 504 THR A N 1
ATOM 4073 C CA . THR A 1 504 ? -14.203 15.133 11.924 1.00 86.44 504 THR A CA 1
ATOM 4074 C C . THR A 1 504 ? -15.597 15.727 12.137 1.00 86.44 504 THR A C 1
ATOM 4076 O O . THR A 1 504 ? -16.586 15.027 12.359 1.00 86.44 504 THR A O 1
ATOM 4079 N N . PHE A 1 505 ? -15.674 17.052 12.051 1.00 87.94 505 PHE A N 1
ATOM 4080 C CA . PHE A 1 505 ? -16.870 17.883 12.115 1.00 87.94 505 PHE A CA 1
ATOM 4081 C C . PHE A 1 505 ? -16.846 18.863 10.929 1.00 87.94 505 PHE A C 1
ATOM 4083 O O . PHE A 1 505 ? -16.474 20.025 11.105 1.00 87.94 505 PHE A O 1
ATOM 4090 N N . PRO A 1 506 ? -17.276 18.436 9.726 1.00 83.25 506 PRO A N 1
ATOM 4091 C CA . PRO A 1 506 ? -17.177 19.245 8.503 1.00 83.25 506 PRO A CA 1
ATOM 4092 C C . PRO A 1 506 ? -17.909 20.598 8.556 1.00 83.25 506 PRO A C 1
ATOM 4094 O O . PRO A 1 506 ? -17.598 21.509 7.800 1.00 83.25 506 PRO A O 1
ATOM 4097 N N . ASN A 1 507 ? -18.876 20.753 9.466 1.00 87.38 507 ASN A N 1
ATOM 4098 C CA . ASN A 1 507 ? -19.621 22.003 9.664 1.00 87.38 507 ASN A CA 1
ATOM 4099 C C . ASN A 1 507 ? -18.940 22.979 10.647 1.00 87.38 507 ASN A C 1
ATOM 4101 O O . ASN A 1 507 ? -19.415 24.100 10.837 1.00 87.38 507 ASN A O 1
ATOM 4105 N N . LEU A 1 508 ? -17.868 22.560 11.326 1.00 89.06 508 LEU A N 1
ATOM 4106 C CA . LEU A 1 508 ? -17.107 23.412 12.239 1.00 89.06 508 LEU A CA 1
ATOM 4107 C C . LEU A 1 508 ? -16.169 24.323 11.438 1.00 89.06 508 LEU A C 1
ATOM 4109 O O . LEU A 1 508 ? -15.732 23.958 10.358 1.00 89.06 508 LEU A O 1
ATOM 4113 N N . LYS A 1 509 ? -15.814 25.506 11.946 1.00 89.00 509 LYS A N 1
ATOM 4114 C CA . LYS A 1 509 ? -14.825 26.356 11.257 1.00 89.00 509 LYS A CA 1
ATOM 4115 C C . LYS A 1 509 ? -13.434 25.706 11.294 1.00 89.00 509 LYS A C 1
ATOM 4117 O O . LYS A 1 509 ? -13.045 25.170 12.328 1.00 89.00 509 LYS A O 1
ATOM 4122 N N . GLU A 1 510 ? -12.639 25.881 10.240 1.00 90.44 510 GLU A N 1
ATOM 4123 C CA . GLU A 1 510 ? -11.241 25.403 10.151 1.00 90.44 510 GLU A CA 1
ATOM 4124 C C . GLU A 1 510 ? -10.295 26.006 11.207 1.00 90.44 510 GLU A C 1
ATOM 4126 O O . GLU A 1 510 ? -9.142 25.608 11.337 1.00 90.44 510 GLU A O 1
ATOM 4131 N N . THR A 1 511 ? -10.761 26.974 11.996 1.00 92.31 511 THR A N 1
ATOM 4132 C CA . THR A 1 511 ? -9.995 27.575 13.092 1.00 92.31 511 THR A CA 1
ATOM 4133 C C . THR A 1 511 ? -9.958 26.719 14.360 1.00 92.31 511 THR A C 1
ATOM 4135 O O . THR A 1 511 ? -9.280 27.108 15.307 1.00 92.31 511 THR A O 1
ATOM 4138 N N . TYR A 1 512 ? -10.720 25.624 14.437 1.00 93.25 512 TYR A N 1
ATOM 4139 C CA . TYR A 1 512 ? -10.839 24.796 15.642 1.00 93.25 512 TYR A CA 1
ATOM 4140 C C . TYR A 1 512 ? -9.939 23.561 15.584 1.00 93.25 512 TYR A C 1
ATOM 4142 O O . TYR A 1 512 ? -10.024 22.751 14.661 1.00 93.25 512 TYR A O 1
ATOM 4150 N N . TYR A 1 513 ? -9.130 23.394 16.626 1.00 93.75 513 TYR A N 1
ATOM 4151 C CA . TYR A 1 513 ? -8.139 22.332 16.737 1.00 93.75 513 TYR A CA 1
ATOM 4152 C C . TYR A 1 513 ? -8.206 21.662 18.105 1.00 93.75 513 TYR A C 1
ATOM 4154 O O . TYR A 1 513 ? -8.614 22.282 19.088 1.00 93.75 513 TYR A O 1
ATOM 4162 N N . ILE A 1 514 ? -7.725 20.426 18.182 1.00 93.94 514 ILE A N 1
ATOM 4163 C CA . ILE A 1 514 ? -7.298 19.808 19.438 1.00 93.94 514 ILE A CA 1
ATOM 4164 C C . ILE A 1 514 ? -5.776 19.731 19.492 1.00 93.94 514 ILE A C 1
ATOM 4166 O O . ILE A 1 514 ? -5.119 19.440 18.491 1.00 93.94 514 ILE A O 1
ATOM 4170 N N . VAL A 1 515 ? -5.216 19.981 20.671 1.00 92.69 515 VAL A N 1
ATOM 4171 C CA . VAL A 1 515 ? -3.792 19.782 20.940 1.00 92.69 515 VAL A CA 1
ATOM 4172 C C . VAL A 1 515 ? -3.516 18.296 21.166 1.00 92.69 515 VAL A C 1
ATOM 4174 O O . VAL A 1 515 ? -3.921 17.737 22.182 1.00 92.69 515 VAL A O 1
ATOM 4177 N N . LEU A 1 516 ? -2.816 17.652 20.233 1.00 90.31 516 LEU A N 1
ATOM 4178 C CA . LEU A 1 516 ? -2.463 16.232 20.313 1.00 90.31 516 LEU A CA 1
ATOM 4179 C C . LEU A 1 516 ? -1.194 15.978 21.130 1.00 90.31 516 LEU A C 1
ATOM 4181 O O . LEU A 1 516 ? -1.116 14.987 21.848 1.00 90.31 516 LEU A O 1
ATOM 4185 N N . ASP A 1 517 ? -0.198 16.853 21.002 1.00 90.12 517 ASP A N 1
ATOM 4186 C CA . ASP A 1 517 ? 1.078 16.745 21.710 1.00 90.12 517 ASP A CA 1
ATOM 4187 C C . ASP A 1 517 ? 1.766 18.118 21.802 1.00 90.12 517 ASP A C 1
ATOM 4189 O O . ASP A 1 517 ? 1.481 19.037 21.025 1.00 90.12 517 ASP A O 1
ATOM 4193 N N . ILE A 1 518 ? 2.681 18.278 22.759 1.00 89.62 518 ILE A N 1
ATOM 4194 C CA . ILE A 1 518 ? 3.436 19.513 22.977 1.00 89.62 518 ILE A CA 1
ATOM 4195 C C . ILE A 1 518 ? 4.894 19.181 23.276 1.00 89.62 518 ILE A C 1
ATOM 4197 O O . ILE A 1 518 ? 5.230 18.660 24.340 1.00 89.62 518 ILE A O 1
ATOM 4201 N N . ASN A 1 519 ? 5.796 19.639 22.408 1.00 88.50 519 ASN A N 1
ATOM 4202 C CA . ASN A 1 519 ? 7.223 19.628 22.702 1.00 88.50 519 ASN A CA 1
ATOM 4203 C C . ASN A 1 519 ? 7.672 20.992 23.251 1.00 88.50 519 ASN A C 1
ATOM 4205 O O . ASN A 1 519 ? 7.813 21.983 22.519 1.00 88.50 519 ASN A O 1
ATOM 4209 N N . LYS A 1 520 ? 7.912 21.029 24.564 1.00 81.75 520 LYS A N 1
ATOM 4210 C CA . LYS A 1 520 ? 8.318 22.223 25.315 1.00 81.75 520 LYS A CA 1
ATOM 4211 C C . LYS A 1 520 ? 9.817 22.509 25.125 1.00 81.75 520 LYS A C 1
ATOM 4213 O O . LYS A 1 520 ? 10.633 22.235 25.997 1.00 81.75 520 LYS A O 1
ATOM 4218 N N . THR A 1 521 ? 10.180 23.101 23.985 1.00 75.19 521 THR A N 1
ATOM 4219 C CA . THR A 1 521 ? 11.530 23.657 23.738 1.00 75.19 521 THR A CA 1
ATOM 4220 C C . THR A 1 521 ? 11.569 25.184 23.935 1.00 75.19 521 THR A C 1
ATOM 4222 O O . THR A 1 521 ? 10.637 25.780 24.477 1.00 75.19 521 THR A O 1
ATOM 4225 N N . ASN A 1 522 ? 12.638 25.867 23.493 1.00 72.25 522 ASN A N 1
ATOM 4226 C CA . ASN A 1 522 ? 12.717 27.337 23.512 1.00 72.25 522 ASN A CA 1
ATOM 4227 C C . ASN A 1 522 ? 11.599 28.033 22.720 1.00 72.25 522 ASN A C 1
ATOM 4229 O O . ASN A 1 522 ? 11.171 29.114 23.121 1.00 72.25 522 ASN A O 1
ATOM 4233 N N . LYS A 1 523 ? 11.086 27.391 21.665 1.00 82.19 523 LYS A N 1
ATOM 4234 C CA . LYS A 1 523 ? 9.821 27.742 21.014 1.00 82.19 523 LYS A CA 1
ATOM 4235 C C . LYS A 1 523 ? 8.924 26.497 21.046 1.00 82.19 523 LYS A C 1
ATOM 4237 O O . LYS A 1 523 ? 9.195 25.578 20.269 1.00 82.19 523 LYS A O 1
ATOM 4242 N N . PRO A 1 524 ? 7.939 26.410 21.962 1.00 86.38 524 PRO A N 1
ATOM 4243 C CA . PRO A 1 524 ? 7.022 25.277 22.031 1.00 86.38 524 PRO A CA 1
ATOM 4244 C C . PRO A 1 524 ? 6.492 24.882 20.652 1.00 86.38 524 PRO A C 1
ATOM 4246 O O . PRO A 1 524 ? 5.996 25.734 19.913 1.00 86.38 524 PRO A O 1
ATOM 4249 N N . LYS A 1 525 ? 6.638 23.602 20.304 1.00 91.94 525 LYS A N 1
ATOM 4250 C CA . LYS A 1 525 ? 6.031 23.006 19.110 1.00 91.94 525 LYS A CA 1
ATOM 4251 C C . LYS A 1 525 ? 4.735 22.343 19.545 1.00 91.94 525 LYS A C 1
ATOM 4253 O O . LYS A 1 525 ? 4.765 21.513 20.454 1.00 91.94 525 LYS A O 1
ATOM 4258 N N . ILE A 1 526 ? 3.632 22.729 18.925 1.00 92.88 526 ILE A N 1
ATOM 4259 C CA . ILE A 1 526 ? 2.295 22.248 19.252 1.00 92.88 526 ILE A CA 1
ATOM 4260 C C . ILE A 1 526 ? 1.808 21.419 18.077 1.00 92.88 526 ILE A C 1
ATOM 4262 O O . ILE A 1 526 ? 1.718 21.925 16.957 1.00 92.88 526 ILE A O 1
ATOM 4266 N N . TYR A 1 527 ? 1.530 20.149 18.342 1.00 92.44 527 TYR A N 1
ATOM 4267 C CA . TYR A 1 527 ? 0.942 19.239 17.374 1.00 92.44 527 TYR A CA 1
ATOM 4268 C C . TYR A 1 527 ? -0.571 19.326 17.507 1.00 92.44 527 TYR A C 1
ATOM 4270 O O . TYR A 1 527 ? -1.121 19.173 18.599 1.00 92.44 527 TYR A O 1
ATOM 4278 N N . LEU A 1 528 ? -1.227 19.633 16.401 1.00 93.56 528 LEU A N 1
ATOM 4279 C CA . LEU A 1 528 ? -2.628 20.000 16.336 1.00 93.56 528 LEU A CA 1
ATOM 4280 C C . LEU A 1 528 ? -3.350 19.088 15.360 1.00 93.56 528 LEU A C 1
ATOM 4282 O O . LEU A 1 528 ? -2.793 18.727 14.328 1.00 93.56 528 LEU A O 1
ATOM 4286 N N . TYR A 1 529 ? -4.604 18.787 15.662 1.00 93.44 529 TYR A N 1
ATOM 4287 C CA . TYR A 1 529 ? -5.517 18.124 14.740 1.00 93.44 529 TYR A CA 1
ATOM 4288 C C . TYR A 1 529 ? -6.706 19.031 14.460 1.00 93.44 529 TYR A C 1
ATOM 4290 O O . TYR A 1 529 ? -7.346 19.519 15.398 1.00 93.44 529 TYR A O 1
ATOM 4298 N N . ASN A 1 530 ? -6.967 19.290 13.182 1.00 92.88 530 ASN A N 1
ATOM 4299 C CA . ASN A 1 530 ? -8.063 20.142 12.749 1.00 92.88 530 ASN A CA 1
ATOM 4300 C C . ASN A 1 530 ? -9.361 19.334 12.703 1.00 92.88 530 ASN A C 1
ATOM 4302 O O . ASN A 1 530 ? -9.480 18.371 11.950 1.00 92.88 530 ASN A O 1
ATOM 4306 N N . PHE A 1 531 ? -10.357 19.745 13.484 1.00 89.31 531 PHE A N 1
ATOM 4307 C CA . PHE A 1 531 ? -11.631 19.033 13.525 1.00 89.31 531 PHE A CA 1
ATOM 4308 C C . PHE A 1 531 ? -12.454 19.181 12.244 1.00 89.31 531 PHE A C 1
ATOM 4310 O O . PHE A 1 531 ? -13.296 18.332 11.993 1.00 89.31 531 PHE A O 1
ATOM 4317 N N . ASN A 1 532 ? -12.255 20.229 11.444 1.00 90.00 532 ASN A N 1
ATOM 4318 C CA . ASN A 1 532 ? -12.941 20.376 10.162 1.00 90.00 532 ASN A CA 1
ATOM 4319 C C . ASN A 1 532 ? -12.294 19.491 9.087 1.00 90.00 532 ASN A C 1
ATOM 4321 O O . ASN A 1 532 ? -12.974 18.639 8.519 1.00 90.00 532 ASN A O 1
ATOM 4325 N N . THR A 1 533 ? -10.993 19.681 8.845 1.00 85.56 533 THR A N 1
ATOM 4326 C CA . THR A 1 533 ? -10.294 19.056 7.710 1.00 85.56 533 THR A CA 1
ATOM 4327 C C . THR A 1 533 ? -9.808 17.639 8.008 1.00 85.56 533 THR A C 1
ATOM 4329 O O . THR A 1 533 ? -9.586 16.857 7.091 1.00 85.56 533 THR A O 1
ATOM 4332 N N . GLY A 1 534 ? -9.648 17.286 9.287 1.00 86.50 534 GLY A N 1
ATOM 4333 C CA . GLY A 1 534 ? -9.056 16.018 9.706 1.00 86.50 534 GLY A CA 1
ATOM 4334 C C . GLY A 1 534 ? -7.533 15.959 9.558 1.00 86.50 534 GLY A C 1
ATOM 4335 O O . GLY A 1 534 ? -6.951 14.885 9.688 1.00 86.50 534 GLY A O 1
ATOM 4336 N N . GLU A 1 535 ? -6.881 17.091 9.285 1.00 86.62 535 GLU A N 1
ATOM 4337 C CA . GLU A 1 535 ? -5.435 17.160 9.079 1.00 86.62 535 GLU A CA 1
ATOM 4338 C C . GLU A 1 535 ? -4.666 17.391 10.385 1.00 86.62 535 GLU A C 1
ATOM 4340 O O . GLU A 1 535 ? -5.060 18.185 11.249 1.00 86.62 535 GLU A O 1
ATOM 4345 N N . GLU A 1 536 ? -3.517 16.724 10.498 1.00 90.19 536 GLU A N 1
ATOM 4346 C CA . GLU A 1 536 ? -2.532 16.987 11.543 1.00 90.19 536 GLU A CA 1
ATOM 4347 C C . GLU A 1 536 ? -1.526 18.045 11.080 1.00 90.19 536 GLU A C 1
ATOM 4349 O O . GLU A 1 536 ? -1.014 18.005 9.964 1.00 90.19 536 GLU A O 1
ATOM 4354 N N . SER A 1 537 ? -1.192 18.984 11.961 1.00 91.00 537 SER A N 1
ATOM 4355 C CA . SER A 1 537 ? -0.186 20.013 11.697 1.00 91.00 537 SER A CA 1
ATOM 4356 C C . SER A 1 537 ? 0.677 20.270 12.927 1.00 91.00 537 SER A C 1
ATOM 4358 O O . SER A 1 537 ? 0.282 20.003 14.061 1.00 91.00 537 SER A O 1
ATOM 4360 N N . MET A 1 538 ? 1.884 20.792 12.712 1.00 92.06 538 MET A N 1
ATOM 4361 C CA . MET A 1 538 ? 2.758 21.252 13.789 1.00 92.06 538 MET A CA 1
ATOM 4362 C C . MET A 1 538 ? 3.004 22.743 13.621 1.00 92.06 538 MET A C 1
ATOM 4364 O O . MET A 1 538 ? 3.581 23.175 12.623 1.00 92.06 538 MET A O 1
ATOM 4368 N N . LEU A 1 539 ? 2.587 23.521 14.616 1.00 92.25 539 LEU A N 1
ATOM 4369 C CA . LEU A 1 539 ? 2.811 24.961 14.664 1.00 92.25 539 LEU A CA 1
ATOM 4370 C C . LEU A 1 539 ? 3.679 25.314 15.866 1.00 92.25 539 LEU A C 1
ATOM 4372 O O . LEU A 1 539 ? 3.563 24.737 16.949 1.00 92.25 539 LEU A O 1
ATOM 4376 N N . LYS A 1 540 ? 4.563 26.294 15.689 1.00 90.88 540 LYS A N 1
ATOM 4377 C CA . LYS A 1 540 ? 5.366 26.831 16.792 1.00 90.88 540 LYS A CA 1
ATOM 4378 C C . LYS A 1 540 ? 4.612 27.944 17.508 1.00 90.88 540 LYS A C 1
ATOM 4380 O O . LYS A 1 540 ? 3.776 28.621 16.923 1.00 90.88 540 LYS A O 1
ATOM 4385 N N . MET A 1 541 ? 4.925 28.165 18.777 1.00 88.69 541 MET A N 1
ATOM 4386 C CA . MET A 1 541 ? 4.367 29.265 19.559 1.00 88.69 541 MET A CA 1
ATOM 4387 C C . MET A 1 541 ? 5.473 29.930 20.378 1.00 88.69 541 MET A C 1
ATOM 4389 O O . MET A 1 541 ? 6.361 29.257 20.902 1.00 88.69 541 MET A O 1
ATOM 4393 N N . LYS A 1 542 ? 5.447 31.262 20.516 1.00 84.81 542 LYS A N 1
ATOM 4394 C CA . LYS A 1 542 ? 6.372 31.955 21.431 1.00 84.81 542 LYS A CA 1
ATOM 4395 C C . LYS A 1 542 ? 6.043 31.591 22.880 1.00 84.81 542 LYS A C 1
ATOM 4397 O O . LYS A 1 542 ? 4.872 31.561 23.249 1.00 84.81 542 LYS A O 1
ATOM 4402 N N . LYS A 1 543 ? 7.065 31.405 23.726 1.00 82.88 543 LYS A N 1
ATOM 4403 C CA . LYS A 1 543 ? 6.891 31.072 25.156 1.00 82.88 543 LYS A CA 1
ATOM 4404 C C . LYS A 1 543 ? 5.948 32.033 25.888 1.00 82.88 543 LYS A C 1
ATOM 4406 O O . LYS A 1 543 ? 5.059 31.583 26.594 1.00 82.88 543 LYS A O 1
ATOM 4411 N N . ASN A 1 544 ? 6.096 33.342 25.687 1.00 80.75 544 ASN A N 1
ATOM 4412 C CA . ASN A 1 544 ? 5.230 34.334 26.335 1.00 80.75 544 ASN A CA 1
ATOM 4413 C C . ASN A 1 544 ? 3.750 34.200 25.935 1.00 80.75 544 ASN A C 1
ATOM 4415 O O . ASN A 1 544 ? 2.883 34.449 26.760 1.00 80.75 544 ASN A O 1
ATOM 4419 N N . LYS A 1 545 ? 3.465 33.784 24.696 1.00 80.25 545 LYS A N 1
ATOM 4420 C CA . LYS A 1 545 ? 2.104 33.510 24.223 1.00 80.25 545 LYS A CA 1
ATOM 4421 C C . LYS A 1 545 ? 1.594 32.156 24.716 1.00 80.25 545 LYS A C 1
ATOM 4423 O O . LYS A 1 545 ? 0.429 32.036 25.053 1.00 80.25 545 LYS A O 1
ATOM 4428 N N . PHE A 1 546 ? 2.466 31.151 24.796 1.00 81.94 546 PHE A N 1
ATOM 4429 C CA . PHE A 1 546 ? 2.113 29.826 25.313 1.00 81.94 546 PHE A CA 1
ATOM 4430 C C . PHE A 1 546 ? 1.598 29.891 26.758 1.00 81.94 546 PHE A C 1
ATOM 4432 O O . PHE A 1 546 ? 0.656 29.186 27.096 1.00 81.94 546 PHE A O 1
ATOM 4439 N N . TYR A 1 547 ? 2.180 30.767 27.583 1.00 78.81 547 TYR A N 1
ATOM 4440 C CA . TYR A 1 547 ? 1.813 30.970 28.990 1.00 78.81 547 TYR A CA 1
ATOM 4441 C C . TYR A 1 547 ? 0.934 32.210 29.234 1.00 78.81 547 TYR A C 1
ATOM 4443 O O . TYR A 1 547 ? 0.721 32.582 30.385 1.00 78.81 547 TYR A O 1
ATOM 4451 N N . SER A 1 548 ? 0.427 32.886 28.193 1.00 66.44 548 SER A N 1
ATOM 4452 C CA . SER A 1 548 ? -0.210 34.206 28.364 1.00 66.44 548 SER A CA 1
ATOM 4453 C C . SER A 1 548 ? -1.496 34.179 29.190 1.00 66.44 548 SER A C 1
ATOM 4455 O O . SER A 1 548 ? -1.867 35.200 29.759 1.00 66.44 548 SER A O 1
ATOM 4457 N N . ASN A 1 549 ? -2.170 33.027 29.251 1.00 58.25 549 ASN A N 1
ATOM 4458 C CA . ASN A 1 549 ? -3.494 32.895 29.861 1.00 58.25 549 ASN A CA 1
ATOM 4459 C C . ASN A 1 549 ? -3.483 32.076 31.171 1.00 58.25 549 ASN A C 1
ATOM 4461 O O . ASN A 1 549 ? -4.500 32.046 31.860 1.00 58.25 549 ASN A O 1
ATOM 4465 N N . ASN A 1 550 ? -2.382 31.377 31.501 1.00 61.44 550 ASN A N 1
ATOM 4466 C CA . ASN A 1 550 ? -2.232 30.520 32.692 1.00 61.44 550 ASN A CA 1
ATOM 4467 C C . ASN A 1 550 ? -0.752 30.082 32.867 1.00 61.44 550 ASN A C 1
ATOM 4469 O O . ASN A 1 550 ? -0.043 29.919 31.871 1.00 61.44 550 ASN A O 1
ATOM 4473 N N . THR A 1 551 ? -0.304 29.811 34.100 1.00 62.16 551 THR A N 1
ATOM 4474 C CA . THR A 1 551 ? 1.024 29.251 34.429 1.00 62.16 551 THR A CA 1
ATOM 4475 C C . THR A 1 551 ? 1.310 27.912 33.751 1.00 62.16 551 THR A C 1
ATOM 4477 O O . THR A 1 551 ? 2.463 27.631 33.430 1.00 62.16 551 THR A O 1
ATOM 4480 N N . ASP A 1 552 ? 0.279 27.113 33.472 1.00 67.00 552 ASP A N 1
ATOM 4481 C CA . ASP A 1 552 ? 0.449 25.785 32.864 1.00 67.00 552 ASP A CA 1
ATOM 4482 C C . ASP A 1 552 ? 0.551 25.819 31.328 1.00 67.00 552 ASP A C 1
ATOM 4484 O O . ASP A 1 552 ? 0.994 24.851 30.702 1.00 67.00 552 ASP A O 1
ATOM 4488 N N . GLY A 1 553 ? 0.191 26.953 30.715 1.00 83.56 553 GLY A N 1
ATOM 4489 C CA . GLY A 1 553 ? 0.106 27.127 29.266 1.00 83.56 553 GLY A CA 1
ATOM 4490 C C . GLY A 1 553 ? -0.972 26.258 28.610 1.00 83.56 553 GLY A C 1
ATOM 4491 O O . GLY A 1 553 ? -2.002 25.985 29.233 1.00 83.56 553 GLY A O 1
ATOM 4492 N N . LEU A 1 554 ? -0.770 25.858 27.349 1.00 87.38 554 LEU A N 1
ATOM 4493 C CA . LEU A 1 554 ? -1.630 24.884 26.659 1.00 87.38 554 LEU A CA 1
ATOM 4494 C C . LEU A 1 554 ? -1.343 23.460 27.153 1.00 87.38 554 LEU A C 1
ATOM 4496 O O . LEU A 1 554 ? -0.192 23.112 27.432 1.00 87.38 554 LEU A O 1
ATOM 4500 N N . LEU A 1 555 ? -2.386 22.638 27.232 1.00 89.06 555 LEU A N 1
ATOM 4501 C CA . LEU A 1 555 ? -2.310 21.236 27.630 1.00 89.06 555 LEU A CA 1
ATOM 4502 C C . LEU A 1 555 ? -2.661 20.318 26.459 1.00 89.06 555 LEU A C 1
ATOM 4504 O O . LEU A 1 555 ? -3.433 20.678 25.571 1.00 89.06 555 LEU A O 1
ATOM 4508 N N . VAL A 1 556 ? -2.104 19.107 26.482 1.00 89.25 556 VAL A N 1
ATOM 4509 C CA . VAL A 1 556 ? -2.544 18.035 25.583 1.00 89.25 556 VAL A CA 1
ATOM 4510 C C . VAL A 1 556 ? -4.014 17.733 25.871 1.00 89.25 556 VAL A C 1
ATOM 4512 O O . VAL A 1 556 ? -4.392 17.537 27.025 1.00 89.25 556 VAL A O 1
ATOM 4515 N N . GLY A 1 557 ? -4.826 17.726 24.816 1.00 89.94 557 GLY A N 1
ATOM 4516 C CA . GLY A 1 557 ? -6.276 17.577 24.856 1.00 89.94 557 GLY A CA 1
ATOM 4517 C C . GLY A 1 557 ? -7.068 18.877 24.833 1.00 89.94 557 GLY A C 1
ATOM 4518 O O . GLY A 1 557 ? -8.290 18.823 24.690 1.00 89.94 557 GLY A O 1
ATOM 4519 N N . ASP A 1 558 ? -6.422 20.038 24.971 1.00 92.06 558 ASP A N 1
ATOM 4520 C CA . ASP A 1 558 ? -7.136 21.311 24.896 1.00 92.06 558 ASP A CA 1
ATOM 4521 C C . ASP A 1 558 ? -7.766 21.484 23.513 1.00 92.06 558 ASP A C 1
ATOM 4523 O O . ASP A 1 558 ? -7.105 21.307 22.485 1.00 92.06 558 ASP A O 1
ATOM 4527 N N . ILE A 1 559 ? -9.040 21.878 23.494 1.00 92.31 559 ILE A N 1
ATOM 4528 C CA . ILE A 1 559 ? -9.707 22.330 22.277 1.00 92.31 559 ILE A CA 1
ATOM 4529 C C . ILE A 1 559 ? -9.469 23.828 22.175 1.00 92.31 559 ILE A C 1
ATOM 4531 O O . ILE A 1 559 ? -9.919 24.603 23.026 1.00 92.31 559 ILE A O 1
ATOM 4535 N N . ILE A 1 560 ? -8.766 24.234 21.126 1.00 93.19 560 ILE A N 1
ATOM 4536 C CA . ILE A 1 560 ? -8.376 25.617 20.894 1.00 93.19 560 ILE A CA 1
ATOM 4537 C C . ILE A 1 560 ? -8.999 26.156 19.614 1.00 93.19 560 ILE A C 1
ATOM 4539 O O . ILE A 1 560 ? -9.230 25.431 18.647 1.00 93.19 560 ILE A O 1
ATOM 4543 N N . LYS A 1 561 ? -9.226 27.464 19.596 1.00 93.88 561 LYS A N 1
ATOM 4544 C CA . LYS A 1 561 ? -9.543 28.219 18.392 1.00 93.88 561 LYS A CA 1
ATOM 4545 C C . LYS A 1 561 ? -8.351 29.098 18.046 1.00 93.88 561 LYS A C 1
ATOM 4547 O O . LYS A 1 561 ? -8.011 30.003 18.806 1.00 93.88 561 LYS A O 1
ATOM 4552 N N . ILE A 1 562 ? -7.713 28.845 16.910 1.00 93.31 562 ILE A N 1
ATOM 4553 C CA . ILE A 1 562 ? -6.624 29.686 16.412 1.00 93.31 562 ILE A CA 1
ATOM 4554 C C . ILE A 1 562 ? -7.235 30.915 15.744 1.00 93.31 562 ILE A C 1
ATOM 4556 O O . ILE A 1 562 ? -7.973 30.806 14.769 1.00 93.31 562 ILE A O 1
ATOM 4560 N N . ASN A 1 563 ? -6.926 32.092 16.286 1.00 91.56 563 ASN A N 1
ATOM 4561 C CA . ASN A 1 563 ? -7.441 33.366 15.786 1.00 91.56 563 ASN A CA 1
ATOM 4562 C C . ASN A 1 563 ? -6.495 34.006 14.769 1.00 91.56 563 ASN A C 1
ATOM 4564 O O . ASN A 1 563 ? -6.940 34.745 13.894 1.00 91.56 563 ASN A O 1
ATOM 4568 N N . ARG A 1 564 ? -5.186 33.755 14.899 1.00 91.56 564 ARG A N 1
ATOM 4569 C CA . ARG A 1 564 ? -4.166 34.317 14.014 1.00 91.56 564 ARG A CA 1
ATOM 4570 C C . ARG A 1 564 ? -2.959 33.396 13.908 1.00 91.56 564 ARG A C 1
ATOM 4572 O O . ARG A 1 564 ? -2.466 32.913 14.929 1.00 91.56 564 ARG A O 1
ATOM 4579 N N . ILE A 1 565 ? -2.457 33.227 12.689 1.00 90.94 565 ILE A N 1
ATOM 4580 C CA . ILE A 1 565 ? -1.168 32.594 12.398 1.00 90.94 565 ILE A CA 1
ATOM 4581 C C . ILE A 1 565 ? -0.208 33.704 11.960 1.00 90.94 565 ILE A C 1
ATOM 4583 O O . ILE A 1 565 ? -0.510 34.456 11.037 1.00 90.94 565 ILE A O 1
ATOM 4587 N N . ASP A 1 566 ? 0.917 33.834 12.659 1.00 89.44 566 ASP A N 1
ATOM 4588 C CA . ASP A 1 566 ? 1.990 34.772 12.329 1.00 89.44 566 ASP A CA 1
ATOM 4589 C C . ASP A 1 566 ? 3.020 34.040 11.441 1.00 89.44 566 ASP A C 1
ATOM 4591 O O . ASP A 1 566 ? 3.310 32.870 11.682 1.00 89.44 566 ASP A O 1
ATOM 4595 N N . GLN A 1 567 ? 3.597 34.710 10.438 1.00 87.44 567 GLN A N 1
ATOM 4596 C CA . GLN A 1 567 ? 4.744 34.184 9.683 1.00 87.44 567 GLN A CA 1
ATOM 4597 C C . GLN A 1 567 ? 6.035 34.721 10.305 1.00 87.44 567 GLN A C 1
ATOM 4599 O O . GLN A 1 567 ? 6.224 35.935 10.397 1.00 87.44 567 GLN A O 1
ATOM 4604 N N . GLU A 1 568 ? 6.921 33.836 10.759 1.00 82.69 568 GLU A N 1
ATOM 4605 C CA . GLU A 1 568 ? 8.220 34.220 11.320 1.00 82.69 568 GLU A CA 1
ATOM 4606 C C . GLU A 1 568 ? 9.367 33.778 10.422 1.00 82.69 568 GLU A C 1
ATOM 4608 O O . GLU A 1 568 ? 9.375 32.658 9.928 1.00 82.69 568 GLU A O 1
ATOM 4613 N N . ALA A 1 569 ? 10.381 34.629 10.281 1.00 80.81 569 ALA A N 1
ATOM 4614 C CA . ALA A 1 569 ? 11.627 34.288 9.604 1.00 80.81 569 ALA A CA 1
ATOM 4615 C C . ALA A 1 569 ? 12.273 33.016 10.181 1.00 80.81 569 ALA A C 1
ATOM 4617 O O . ALA A 1 569 ? 12.407 32.870 11.406 1.00 80.81 569 ALA A O 1
ATOM 4618 N N . ARG A 1 570 ? 12.742 32.123 9.303 1.00 78.38 570 ARG A N 1
ATOM 4619 C CA . ARG A 1 570 ? 13.582 30.990 9.696 1.00 78.38 570 ARG A CA 1
ATOM 4620 C C . ARG A 1 570 ? 15.022 31.441 9.904 1.00 78.38 570 ARG A C 1
ATOM 4622 O O . ARG A 1 570 ? 15.678 31.961 9.009 1.00 78.38 570 ARG A O 1
ATOM 4629 N N . TRP A 1 571 ? 15.531 31.171 11.099 1.00 75.06 571 TRP A N 1
ATOM 4630 C CA . TRP A 1 571 ? 16.917 31.442 11.464 1.00 75.06 571 TRP A CA 1
ATOM 4631 C C . TRP A 1 571 ? 17.703 30.135 11.465 1.00 75.06 571 TRP A C 1
ATOM 4633 O O . TRP A 1 571 ? 17.315 29.179 12.142 1.00 75.06 571 TRP A O 1
ATOM 4643 N N . LYS A 1 572 ? 18.818 30.094 10.733 1.00 73.88 572 LYS A N 1
ATOM 4644 C CA . LYS A 1 572 ? 19.779 28.983 10.749 1.00 73.88 572 LYS A CA 1
ATOM 4645 C C . LYS A 1 572 ? 21.110 29.487 11.288 1.00 73.88 572 LYS A C 1
ATOM 4647 O O . LYS A 1 572 ? 21.410 30.672 11.192 1.00 73.88 572 LYS A O 1
ATOM 4652 N N . LYS A 1 573 ? 21.900 28.603 11.891 1.00 74.81 573 LYS A N 1
ATOM 4653 C CA . LYS A 1 573 ? 23.288 28.942 12.214 1.00 74.81 573 LYS A CA 1
ATOM 4654 C C . LYS A 1 573 ? 24.106 28.884 10.926 1.00 74.81 573 LYS A C 1
ATOM 4656 O O . LYS A 1 573 ? 23.990 27.906 10.192 1.00 74.81 573 LYS A O 1
ATOM 4661 N N . ASP A 1 574 ? 24.873 29.930 10.648 1.00 73.25 574 ASP A N 1
ATOM 4662 C CA . ASP A 1 574 ? 25.886 29.908 9.596 1.00 73.25 574 ASP A CA 1
ATOM 4663 C C . ASP A 1 574 ? 27.090 29.041 10.001 1.00 73.25 574 ASP A C 1
ATOM 4665 O O . ASP A 1 574 ? 27.159 28.515 11.116 1.00 73.25 574 ASP A O 1
ATOM 4669 N N . GLU A 1 575 ? 28.060 28.911 9.095 1.00 63.59 575 GLU A N 1
ATOM 4670 C CA . GLU A 1 575 ? 29.303 28.158 9.320 1.00 63.59 575 GLU A CA 1
ATOM 4671 C C . GLU A 1 575 ? 30.137 28.701 10.506 1.00 63.59 575 GLU A C 1
ATOM 4673 O O . GLU A 1 575 ? 31.011 27.999 11.009 1.00 63.59 575 GLU A O 1
ATOM 4678 N N . SER A 1 576 ? 29.840 29.911 11.008 1.00 69.06 576 SER A N 1
ATOM 4679 C CA . SER A 1 576 ? 30.468 30.520 12.193 1.00 69.06 576 SER A CA 1
ATOM 4680 C C . SER A 1 576 ? 29.673 30.322 13.494 1.00 69.06 576 SER A C 1
ATOM 4682 O O . SER A 1 576 ? 30.087 30.775 14.563 1.00 69.06 576 SER A O 1
ATOM 4684 N N . GLY A 1 577 ? 28.523 29.644 13.428 1.00 68.44 577 GLY A N 1
ATOM 4685 C CA . GLY A 1 577 ? 27.626 29.422 14.561 1.00 68.44 577 GLY A CA 1
ATOM 4686 C C . GLY A 1 577 ? 26.710 30.607 14.887 1.00 68.44 577 GLY A C 1
ATOM 4687 O O . GLY A 1 577 ? 25.961 30.538 15.870 1.00 68.44 577 GLY A O 1
ATOM 4688 N N . LYS A 1 578 ? 26.727 31.676 14.081 1.00 75.50 578 LYS A N 1
ATOM 4689 C CA . LYS A 1 578 ? 25.881 32.861 14.248 1.00 75.50 578 LYS A CA 1
ATOM 4690 C C . LYS A 1 578 ? 24.537 32.638 13.561 1.00 75.50 578 LYS A C 1
ATOM 4692 O O . LYS A 1 578 ? 24.463 32.086 12.469 1.00 75.50 578 LYS A O 1
ATOM 4697 N N . PHE A 1 579 ? 23.447 33.048 14.207 1.00 73.00 579 PHE A N 1
ATOM 4698 C CA . PHE A 1 579 ? 22.124 32.953 13.593 1.00 73.00 579 PHE A CA 1
ATOM 4699 C C . PHE A 1 579 ? 21.999 33.973 12.462 1.00 73.00 579 PHE A C 1
ATOM 4701 O O . PHE A 1 579 ? 22.046 35.181 12.699 1.00 73.00 579 PHE A O 1
ATOM 4708 N N . VAL A 1 580 ? 21.808 33.470 11.250 1.00 76.50 580 VAL A N 1
ATOM 4709 C CA . VAL A 1 580 ? 21.524 34.245 10.046 1.00 76.50 580 VAL A CA 1
ATOM 4710 C C . VAL A 1 580 ? 20.185 33.806 9.468 1.00 76.50 580 VAL A C 1
ATOM 4712 O O . VAL A 1 580 ? 19.750 32.665 9.650 1.00 76.50 580 VAL A O 1
ATOM 4715 N N . GLN A 1 581 ? 19.521 34.725 8.779 1.00 74.56 581 GLN A N 1
ATOM 4716 C CA . GLN A 1 581 ? 18.363 34.417 7.956 1.00 74.56 581 GLN A CA 1
ATOM 4717 C C . GLN A 1 581 ? 18.876 34.154 6.530 1.00 74.56 581 GLN A C 1
ATOM 4719 O O . GLN A 1 581 ? 19.353 35.097 5.901 1.00 74.56 581 GLN A O 1
ATOM 4724 N N . PRO A 1 582 ? 18.855 32.903 6.031 1.00 61.28 582 PRO A N 1
ATOM 4725 C CA . PRO A 1 582 ? 19.438 32.576 4.727 1.00 61.28 582 PRO A CA 1
ATOM 4726 C C . PRO A 1 582 ? 18.670 33.206 3.560 1.00 61.28 582 PRO A C 1
ATOM 4728 O O . PRO A 1 582 ? 19.269 33.548 2.547 1.00 61.28 582 PRO A O 1
ATOM 4731 N N . ASP A 1 583 ? 17.354 33.364 3.721 1.00 72.69 583 ASP A N 1
ATOM 4732 C CA . ASP A 1 583 ? 16.450 33.968 2.746 1.00 72.69 583 ASP A CA 1
ATOM 4733 C C . ASP A 1 583 ? 15.414 34.843 3.488 1.00 72.69 583 ASP A C 1
ATOM 4735 O O . ASP A 1 583 ? 14.724 34.343 4.387 1.00 72.69 583 ASP A O 1
ATOM 4739 N N . PRO A 1 584 ? 15.288 36.143 3.153 1.00 70.69 584 PRO A N 1
ATOM 4740 C CA . PRO A 1 584 ? 14.261 37.036 3.692 1.00 70.69 584 PRO A CA 1
ATOM 4741 C C . PRO A 1 584 ? 12.823 36.508 3.559 1.00 70.69 584 PRO A C 1
ATOM 4743 O O . PRO A 1 584 ? 11.981 36.846 4.392 1.00 70.69 584 PRO A O 1
ATOM 4746 N N . ASN A 1 585 ? 12.554 35.669 2.552 1.00 75.62 585 ASN A N 1
ATOM 4747 C CA . ASN A 1 585 ? 11.237 35.097 2.266 1.00 75.62 585 ASN A CA 1
ATOM 4748 C C . ASN A 1 585 ? 11.005 33.717 2.918 1.00 75.62 585 ASN A C 1
ATOM 4750 O O . ASN A 1 585 ? 9.863 33.254 2.953 1.00 75.62 585 ASN A O 1
ATOM 4754 N N . ASP A 1 586 ? 12.041 33.066 3.466 1.00 79.31 586 ASP A N 1
ATOM 4755 C CA . ASP A 1 586 ? 11.905 31.780 4.169 1.00 79.31 586 ASP A CA 1
ATOM 4756 C C . ASP A 1 586 ? 11.290 32.013 5.554 1.00 79.31 586 ASP A C 1
ATOM 4758 O O . ASP A 1 586 ? 11.960 32.359 6.535 1.00 79.31 586 ASP A O 1
ATOM 4762 N N . THR A 1 587 ? 9.970 31.857 5.609 1.00 82.50 587 THR A N 1
ATOM 4763 C CA . THR A 1 587 ? 9.162 32.016 6.815 1.00 82.50 587 THR A CA 1
ATOM 4764 C C . THR A 1 587 ? 8.527 30.694 7.236 1.00 82.50 587 THR A C 1
ATOM 4766 O O . THR A 1 587 ? 8.400 29.743 6.465 1.00 82.50 587 THR A O 1
ATOM 4769 N N . GLU A 1 588 ? 8.169 30.601 8.510 1.00 84.62 588 GLU A N 1
ATOM 4770 C CA . GLU A 1 588 ? 7.430 29.482 9.075 1.00 84.62 588 GLU A CA 1
ATOM 4771 C C . GLU A 1 588 ? 6.202 29.967 9.853 1.00 84.62 588 GLU A C 1
ATOM 4773 O O . GLU A 1 588 ? 6.260 31.024 10.490 1.00 84.62 588 GLU A O 1
ATOM 4778 N N . PRO A 1 589 ? 5.110 29.183 9.863 1.00 88.75 589 PRO A N 1
ATOM 4779 C CA . PRO A 1 589 ? 3.890 29.553 10.561 1.00 88.75 589 PRO A CA 1
ATOM 4780 C C . PRO A 1 589 ? 4.021 29.345 12.077 1.00 88.75 589 PRO A C 1
ATOM 4782 O O . PRO A 1 589 ? 4.469 28.300 12.563 1.00 88.75 589 PRO A O 1
ATOM 4785 N N . HIS A 1 590 ? 3.593 30.347 12.842 1.00 90.56 590 HIS A N 1
ATOM 4786 C CA . HIS A 1 590 ? 3.512 30.329 14.302 1.00 90.56 590 HIS A CA 1
ATOM 4787 C C . HIS A 1 590 ? 2.096 30.664 14.760 1.00 90.56 590 HIS A C 1
ATOM 4789 O O . HIS A 1 590 ? 1.412 31.492 14.164 1.00 90.56 590 HIS A O 1
ATOM 4795 N N . ILE A 1 591 ? 1.666 30.080 15.876 1.00 90.12 591 ILE A N 1
ATOM 4796 C CA . ILE A 1 591 ? 0.420 30.464 16.536 1.00 90.12 591 ILE A CA 1
ATOM 4797 C C . ILE A 1 591 ? 0.590 31.886 17.074 1.00 90.12 591 ILE A C 1
ATOM 4799 O O . ILE A 1 591 ? 1.303 32.143 18.053 1.00 90.12 591 ILE A O 1
ATOM 4803 N N . GLY A 1 592 ? -0.065 32.824 16.397 1.00 86.62 592 GLY A N 1
ATOM 4804 C CA . GLY A 1 592 ? -0.045 34.238 16.720 1.00 86.62 592 GLY A CA 1
ATOM 4805 C C . GLY A 1 592 ? -0.946 34.566 17.904 1.00 86.62 592 GLY A C 1
ATOM 4806 O O . GLY A 1 592 ? -0.536 35.308 18.800 1.00 86.62 592 GLY A O 1
ATOM 4807 N N . SER A 1 593 ? -2.140 33.985 17.931 1.00 89.12 593 SER A N 1
ATOM 4808 C CA . SER A 1 593 ? -3.050 33.992 19.076 1.00 89.12 593 SER A CA 1
ATOM 4809 C C . SER A 1 593 ? -4.054 32.846 18.965 1.00 89.12 593 SER A C 1
ATOM 4811 O O . SER A 1 593 ? -4.467 32.463 17.865 1.00 89.12 593 SER A O 1
ATOM 4813 N N . CYS A 1 594 ? -4.464 32.308 20.109 1.00 91.06 594 CYS A N 1
ATOM 4814 C CA . CYS A 1 594 ? -5.507 31.296 20.197 1.00 91.06 594 CYS A CA 1
ATOM 4815 C C . CYS A 1 594 ? -6.285 31.426 21.508 1.00 91.06 594 CYS A C 1
ATOM 4817 O O . CYS A 1 594 ? -5.716 31.820 22.528 1.00 91.06 594 CYS A O 1
ATOM 4819 N N . ASP A 1 595 ? -7.550 31.023 21.477 1.00 90.25 595 ASP A N 1
ATOM 4820 C CA . ASP A 1 595 ? -8.397 30.906 22.661 1.00 90.25 595 ASP A CA 1
ATOM 4821 C C . ASP A 1 595 ? -8.565 29.430 23.023 1.00 90.25 595 ASP A C 1
ATOM 4823 O O . ASP A 1 595 ? -8.792 28.596 22.143 1.00 90.25 595 ASP A O 1
ATOM 4827 N N . VAL A 1 596 ? -8.486 29.096 24.312 1.00 89.94 596 VAL A N 1
ATOM 4828 C CA . VAL A 1 596 ? -8.864 27.761 24.796 1.00 89.94 596 VAL A CA 1
ATOM 4829 C C . VAL A 1 596 ? -10.385 27.730 24.902 1.00 89.94 596 VAL A C 1
ATOM 4831 O O . VAL A 1 596 ? -10.967 28.377 25.767 1.00 89.94 596 VAL A O 1
ATOM 4834 N N . VAL A 1 597 ? -11.025 26.997 23.994 1.00 89.12 597 VAL A N 1
ATOM 4835 C CA . VAL A 1 597 ? -12.485 26.846 23.921 1.00 89.12 597 VAL A CA 1
ATOM 4836 C C . VAL A 1 597 ? -12.964 25.861 24.979 1.00 89.12 597 VAL A C 1
ATOM 4838 O O . VAL A 1 597 ? -13.977 26.090 25.635 1.00 89.12 597 VAL A O 1
ATOM 4841 N N . LYS A 1 598 ? -12.219 24.766 25.157 1.00 88.25 598 LYS A N 1
ATOM 4842 C CA . LYS A 1 598 ? -12.453 23.784 26.212 1.00 88.25 598 LYS A CA 1
ATOM 4843 C C . LYS A 1 598 ? -11.113 23.293 26.740 1.00 88.25 598 LYS A C 1
ATOM 4845 O O . LYS A 1 598 ? -10.281 22.820 25.968 1.00 88.25 598 LYS A O 1
ATOM 4850 N N . ARG A 1 599 ? -10.918 23.410 28.052 1.00 87.50 599 ARG A N 1
ATOM 4851 C CA . ARG A 1 599 ? -9.738 22.876 28.731 1.00 87.50 599 ARG A CA 1
ATOM 4852 C C . ARG A 1 599 ? -9.895 21.374 28.916 1.00 87.50 599 ARG A C 1
ATOM 4854 O O . ARG A 1 599 ? -10.967 20.922 29.320 1.00 87.50 599 ARG A O 1
ATOM 4861 N N . TYR A 1 600 ? -8.833 20.618 28.669 1.00 82.25 600 TYR A N 1
ATOM 4862 C CA . TYR A 1 600 ? -8.822 19.203 29.001 1.00 82.25 600 TYR A CA 1
ATOM 4863 C C . TYR A 1 600 ? -8.792 19.021 30.519 1.00 82.25 600 TYR A C 1
ATOM 4865 O O . TYR A 1 600 ? -7.776 19.258 31.171 1.00 82.25 600 TYR A O 1
ATOM 4873 N N . SER A 1 601 ? -9.914 18.599 31.095 1.00 69.44 601 SER A N 1
ATOM 4874 C CA . SER A 1 601 ? -9.944 18.063 32.450 1.00 69.44 601 SER A CA 1
ATOM 4875 C C . SER A 1 601 ? -9.754 16.560 32.348 1.00 69.44 601 SER A C 1
ATOM 4877 O O . SER A 1 601 ? -10.714 15.819 32.127 1.00 69.44 601 SER A O 1
ATOM 4879 N N . LYS A 1 602 ? -8.516 16.085 32.498 1.00 52.97 602 LYS A N 1
ATOM 4880 C CA . LYS A 1 602 ? -8.318 14.668 32.789 1.00 52.97 602 LYS A CA 1
ATOM 4881 C C . LYS A 1 602 ? -9.007 14.442 34.131 1.00 52.97 602 LYS A C 1
ATOM 4883 O O . LYS A 1 602 ? -8.577 15.014 35.128 1.00 52.97 602 LYS A O 1
ATOM 4888 N N . SER A 1 603 ? -10.121 13.717 34.144 1.00 41.03 603 SER A N 1
ATOM 4889 C CA . SER A 1 603 ? -10.682 13.273 35.413 1.00 41.03 603 SER A CA 1
ATOM 4890 C C . SER A 1 603 ? -9.594 12.436 36.080 1.00 41.03 603 SER A C 1
ATOM 4892 O O . SER A 1 603 ? -9.206 11.386 35.570 1.00 41.03 603 SER A O 1
ATOM 4894 N N . GLU A 1 604 ? -9.005 12.961 37.153 1.00 29.42 604 GLU A N 1
ATOM 4895 C CA . GLU A 1 604 ? -8.256 12.141 38.094 1.00 29.42 604 GLU A CA 1
ATOM 4896 C C . GLU A 1 604 ? -9.279 11.156 38.665 1.00 29.42 604 GLU A C 1
ATOM 4898 O O . GLU A 1 604 ? -10.114 11.515 39.495 1.00 29.42 604 GLU A O 1
ATOM 4903 N N . LYS A 1 605 ? -9.304 9.951 38.098 1.00 26.00 605 LYS A N 1
ATOM 4904 C CA . LYS A 1 605 ? -9.996 8.793 38.651 1.00 26.00 605 LYS A CA 1
ATOM 4905 C C . LYS A 1 605 ? -8.961 7.817 39.167 1.00 26.00 605 LYS A C 1
ATOM 4907 O O . LYS A 1 605 ? -8.025 7.509 38.392 1.00 26.00 605 LYS A O 1
#

Radius of gyration: 32.42 Å; Cα contacts (8 Å, |Δi|>4): 862; chains: 1; bounding box: 74×69×94 Å

InterPro domains:
  IPR004805 Error-prone DNA polymerase/DNA polymerase III subunit alpha DnaE/PolC [PTHR32294] (2-499)
  IPR011708 Bacterial DNA polymerase III, alpha subunit, NTPase domain [PF07733] (11-98)
  IPR029460 DNA polymerase, helix-hairpin-helix motif [PF14579] (350-436)
  IPR040982 DNA polymerase III alpha subunit finger domain [PF17657] (204-271)

Secondary structure (DSSP, 8-state):
--HHHHHHHHHTS-SSGGGGGGS-HHHHHHTHHHHHHHHHHTT--------SSEEEE-SS-HHHHS-EE--SS-SS-EESS-HHHHHHTT-EEEE----HHHHHHHHHHHHHT-PPP-TTTS-TT-HHHHHHHHH--TT-TT--SHHHHHHHHHHT-HHHHHHHHHH-TT--HHHHHHHHHHHTSGGGTTTHHHHHTTPPPP-SSHHHHHHTGGGTT---BHHHHHHHHHHHH---HHHHHHHHHHHTSTTHHHHHHHHHHHHHHHHHHHHH--S-HHHHHHHHHHHHHHHHHH-B-HHHHHHHHHHHHHHHHHHHHSHHHHHHHHHHS--TTTHHHHHHHHHHHHHHTT-EEE---TTT--SS-EEETTTTEEEPPSTTSTT--HHHHHHHHTTTT---SSHHHHHHHHHHH----HHHHHHHHHTTTTGGG--HHHHHHHHHHHHHSTT---TTS-HHHHHHHHHHHHHHHHHHHHH-S--S--HHHHHHHHHHHHSS-----TTS-TTEEEEEEEE-SSS-EEEEEETTT--EEEEE--HHHHTTT-TT-S-TT-EEEEEEEEEEEPPEE-TTS-EE-S-TT-EEEEEEEEEEEE-------

Solvent-accessible surface area (backbone atoms only — not comparable to full-atom values): 33726 Å² total; per-residue (Å²): 133,59,70,69,61,51,50,55,55,57,71,49,46,62,92,48,83,94,39,66,88,63,44,56,64,68,54,55,67,75,38,44,70,59,52,56,51,50,63,72,51,60,88,63,84,87,78,86,76,75,61,91,29,64,42,82,52,67,99,58,67,56,81,83,75,45,62,68,44,77,53,98,87,45,99,53,78,34,69,72,63,53,72,68,58,40,50,74,70,69,48,47,73,45,78,58,72,89,54,69,68,58,52,40,46,49,52,18,22,58,68,67,73,47,77,70,82,44,84,89,78,49,74,81,79,47,61,69,34,50,51,52,46,47,76,45,23,78,76,22,57,92,24,62,48,73,70,40,33,54,47,46,38,43,40,61,24,69,70,16,45,50,48,41,46,79,76,32,90,82,68,48,67,59,60,53,44,22,49,46,63,31,29,78,32,67,26,14,66,94,48,35,66,50,52,24,64,34,45,71,41,83,50,83,41,71,71,55,31,63,75,21,47,92,52,43,38,46,83,60,31,48,62,53,52,32,50,45,33,34,79,44,24,70,39,51,72,71,54,22,52,50,49,57,61,32,27,62,37,91,76,28,41,76,68,46,48,64,58,52,50,51,27,28,42,54,36,34,38,73,76,66,68,45,89,61,48,67,74,49,44,54,66,56,54,52,44,55,55,31,29,34,75,47,52,33,45,58,88,54,26,48,62,46,35,51,52,15,48,50,34,27,41,37,48,64,80,38,38,66,39,32,52,34,35,53,55,61,69,46,53,81,93,55,20,70,58,50,40,49,55,50,49,53,52,35,46,75,72,68,32,42,82,38,71,50,34,68,58,55,21,28,26,49,47,27,68,36,83,92,73,42,28,36,20,35,40,41,32,79,28,66,86,50,40,48,68,46,25,44,52,54,32,72,47,45,84,67,85,63,95,46,64,64,53,46,53,50,48,40,63,72,75,42,82,60,46,73,69,47,50,53,50,38,34,62,66,44,23,54,49,93,74,46,36,35,37,44,50,48,53,43,46,46,44,38,62,71,31,87,73,39,64,57,85,86,52,55,68,76,55,45,55,56,30,49,56,56,40,50,54,49,42,52,54,51,63,75,70,53,83,70,36,54,60,55,69,44,59,42,43,49,47,32,33,73,38,61,72,48,58,87,74,61,38,77,90,47,62,80,44,33,30,33,28,70,42,72,49,84,56,89,53,28,36,38,32,33,36,27,32,27,81,52,46,76,49,77,36,34,29,52,56,72,67,46,38,65,89,39,96,79,40,76,53,66,31,21,30,32,34,55,77,38,76,37,78,40,75,46,71,42,65,47,101,85,69,47,78,38,64,90,44,95,81,47,58,43,65,25,56,61,40,68,46,79,76,41,77,56,75,76,78,90,123

Mean predicted aligned error: 9.69 Å

pLDDT: mean 89.22, std 9.11, range [26.0, 98.5]